Protein AF-0000000074214032 (afdb_homodimer)

Foldseek 3Di:
DPDAAEEEEEEEEACLPPWVVVVVLVVLLQVVSVVVVRHDYQAYEYEHAAPQDDDPDDRDQPVLRQVLVVVVQCDDDPPHGRRYDYDHVRHPDPHTDDPLVVLVVVLCVVPVPDPHHYAYAYEDELVVLLCVQPPPPDDLVSVLCRQVRHAYEYEYAPPDDNVCSCCPGPCVVSSVVRVVRYHYGYDDHDHQDSVVVLVCVVVVHDCPPRHDVSSVVSCVVVVPSD/DPDAAEEEEEEEEACLPPWVVVVVLVVLLQVVSVVVVRHDYQAYEYEHAAPQDDDPDDRDQPVLRQVLVVVVQCDDDPPHGRRYDYDHVRHPDPHTDDPLVVLVVVLCVVPVPDPHHYAYAYEDELVVLLCVQPPPPDDLVSVLCRQVRHAYEYEYAPPDDNVCSCCPGPCVVSSVVRVVRYHYGYDDHDHQDSVVVLVCVVVVHDCPPRHDVSSVVSCVVVVPSD

pLDDT: mean 93.97, std 7.44, range [49.69, 98.94]

Structure (mmCIF, N/CA/C/O backbone):
data_AF-0000000074214032-model_v1
#
loop_
_entity.id
_entity.type
_entity.pdbx_description
1 polymer 'Nicotinamide-nucleotide adenylyltransferase'
#
loop_
_atom_site.group_PDB
_atom_site.id
_atom_site.type_symbol
_atom_site.label_atom_id
_atom_site.label_alt_id
_atom_site.label_comp_id
_atom_site.label_asym_id
_atom_site.label_entity_id
_atom_site.label_seq_id
_atom_site.pdbx_PDB_ins_code
_atom_site.Cartn_x
_atom_site.Cartn_y
_atom_site.Cartn_z
_atom_site.occupancy
_atom_site.B_iso_or_equiv
_atom_site.auth_seq_id
_atom_site.auth_comp_id
_atom_site.auth_asym_id
_atom_site.auth_atom_id
_atom_site.pdbx_PDB_model_num
ATOM 1 N N . MET A 1 1 ? 24.75 28.594 12.195 1 49.84 1 MET A N 1
ATOM 2 C CA . MET A 1 1 ? 23.953 27.719 11.336 1 49.84 1 MET A CA 1
ATOM 3 C C . MET A 1 1 ? 22.453 27.984 11.516 1 49.84 1 MET A C 1
ATOM 5 O O . MET A 1 1 ? 21.938 27.953 12.633 1 49.84 1 MET A O 1
ATOM 9 N N . SER A 1 2 ? 21.859 28.719 10.547 1 64.25 2 SER A N 1
ATOM 10 C CA . SER A 1 2 ? 20.516 29.266 10.734 1 64.25 2 SER A CA 1
ATOM 11 C C . SER A 1 2 ? 19.562 28.188 11.258 1 64.25 2 SER A C 1
ATOM 13 O O . SER A 1 2 ? 19.672 27.016 10.891 1 64.25 2 SER A O 1
ATOM 15 N N . LYS A 1 3 ? 18.984 28.359 12.359 1 85.62 3 LYS A N 1
ATOM 16 C CA . LYS A 1 3 ? 18.109 27.422 13.07 1 85.62 3 LYS A CA 1
ATOM 17 C C . LYS A 1 3 ? 16.969 26.953 12.164 1 85.62 3 LYS A C 1
ATOM 19 O O . LYS A 1 3 ? 16.328 27.75 11.484 1 85.62 3 LYS A O 1
ATOM 24 N N . LEU A 1 4 ? 16.844 25.672 11.93 1 92.06 4 LEU A N 1
ATOM 25 C CA . LEU A 1 4 ? 15.789 25.094 11.109 1 92.06 4 LEU A CA 1
ATOM 26 C C . LEU A 1 4 ? 14.414 25.453 11.664 1 92.06 4 LEU A C 1
ATOM 28 O O . LEU A 1 4 ? 14.227 25.516 12.883 1 92.06 4 LEU A O 1
ATOM 32 N N . GLU A 1 5 ? 13.516 25.781 10.781 1 95.69 5 GLU A N 1
ATOM 33 C CA . GLU A 1 5 ? 12.125 26.016 11.195 1 95.69 5 GLU A CA 1
ATOM 34 C C . GLU A 1 5 ? 11.461 24.703 11.609 1 95.69 5 GLU A C 1
ATOM 36 O O . GLU A 1 5 ? 11.461 23.734 10.859 1 95.69 5 GLU A O 1
ATOM 41 N N . LYS A 1 6 ? 10.891 24.688 12.773 1 97.19 6 LYS A N 1
ATOM 42 C CA . LYS A 1 6 ? 10.242 23.5 13.305 1 97.19 6 LYS A CA 1
ATOM 43 C C . LYS A 1 6 ? 8.812 23.375 12.773 1 97.19 6 LYS A C 1
ATOM 45 O O . LYS A 1 6 ? 8.031 24.312 12.859 1 97.19 6 LYS A O 1
ATOM 50 N N . ILE A 1 7 ? 8.492 22.156 12.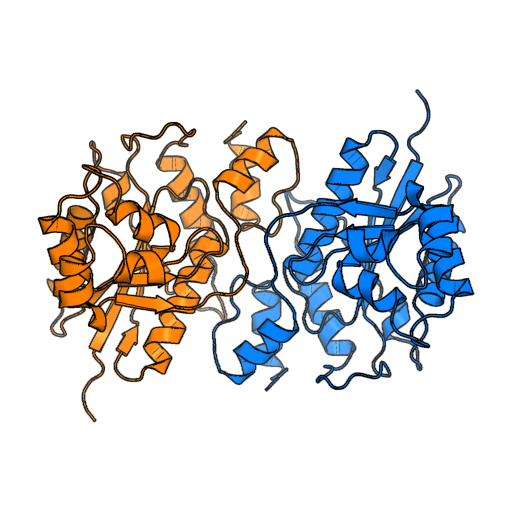281 1 98.19 7 ILE A N 1
ATOM 51 C CA . ILE A 1 7 ? 7.199 21.938 11.641 1 98.19 7 ILE A CA 1
ATOM 52 C C . ILE A 1 7 ? 6.492 20.766 12.297 1 98.19 7 ILE A C 1
ATOM 54 O O . ILE A 1 7 ? 7.113 19.734 12.586 1 98.19 7 ILE A O 1
ATOM 58 N N . VAL A 1 8 ? 5.234 20.906 12.562 1 98.5 8 VAL A N 1
ATOM 59 C CA . VAL A 1 8 ? 4.324 19.797 12.812 1 98.5 8 VAL A CA 1
ATOM 60 C C . VAL A 1 8 ? 3.338 19.656 11.656 1 98.5 8 VAL A C 1
ATOM 62 O O . VAL A 1 8 ? 2.785 20.656 11.18 1 98.5 8 VAL A O 1
ATOM 65 N N . ILE A 1 9 ? 3.172 18.453 11.164 1 98.94 9 ILE A N 1
ATOM 66 C CA . ILE A 1 9 ? 2.252 18.203 10.062 1 98.94 9 ILE A CA 1
ATOM 67 C C . ILE A 1 9 ? 0.907 17.734 10.609 1 98.94 9 ILE A C 1
ATOM 69 O O . ILE A 1 9 ? 0.848 16.797 11.414 1 98.94 9 ILE A O 1
ATOM 73 N N . LEU A 1 10 ? -0.14 18.359 10.195 1 98.94 10 LEU A N 1
ATOM 74 C CA . LEU A 1 10 ? -1.486 18.031 10.648 1 98.94 10 LEU A CA 1
ATOM 75 C C . LEU A 1 10 ? -2.316 17.438 9.523 1 98.94 10 LEU A C 1
ATOM 77 O O . LEU A 1 10 ? -2.416 18.016 8.438 1 98.94 10 LEU A O 1
ATOM 81 N N . GLY A 1 11 ? -2.811 16.266 9.773 1 98.75 11 GLY A N 1
ATOM 82 C CA . GLY A 1 11 ? -3.758 15.633 8.867 1 98.75 11 GLY A CA 1
ATOM 83 C C . GLY A 1 11 ? -5.156 15.523 9.445 1 98.75 11 GLY A C 1
ATOM 84 O O . GLY A 1 11 ? -5.379 14.789 10.406 1 98.75 11 GLY A O 1
ATOM 85 N N . CYS A 1 12 ? -6.059 16.234 8.844 1 98.5 12 CYS A N 1
ATOM 86 C CA . CYS A 1 12 ? -7.473 16.109 9.18 1 98.5 12 CYS A CA 1
ATOM 87 C C . CYS A 1 12 ? -8.188 15.188 8.195 1 98.5 12 CYS A C 1
ATOM 89 O O . CYS A 1 12 ? -7.777 15.07 7.035 1 98.5 12 CYS A O 1
ATOM 91 N N . GLY A 1 13 ? -9.195 14.477 8.68 1 97.25 13 GLY A N 1
ATOM 92 C CA . GLY A 1 13 ? -9.953 13.609 7.797 1 97.25 13 GLY A CA 1
ATOM 93 C C . GLY A 1 13 ? -10.844 12.641 8.539 1 97.25 13 GLY A C 1
ATOM 94 O O . GLY A 1 13 ? -10.805 12.57 9.773 1 97.25 13 GLY A O 1
ATOM 95 N N . SER A 1 14 ? -11.641 11.938 7.766 1 97.69 14 SER A N 1
ATOM 96 C CA . SER A 1 14 ? -12.562 10.992 8.383 1 97.69 14 SER A CA 1
ATOM 97 C C . SER A 1 14 ? -11.828 9.742 8.867 1 97.69 14 SER A C 1
ATOM 99 O O . SER A 1 14 ? -12.18 9.18 9.898 1 97.69 14 SER A O 1
ATOM 101 N N . TYR A 1 15 ? -10.82 9.273 8.047 1 98.38 15 TYR A N 1
ATOM 102 C CA . TYR A 1 15 ? -10.125 8.031 8.375 1 98.38 15 TYR A CA 1
ATOM 103 C C . TYR A 1 15 ? -11.117 6.895 8.602 1 98.38 15 TYR A C 1
ATOM 105 O O . TYR A 1 15 ? -11.07 6.223 9.633 1 98.38 15 TYR A O 1
ATOM 113 N N . ASN A 1 16 ? -11.875 6.613 7.508 1 98.38 16 ASN A N 1
ATOM 114 C CA . ASN A 1 16 ? -13.062 5.777 7.605 1 98.38 16 ASN A CA 1
ATOM 115 C C . ASN A 1 16 ? -12.977 4.562 6.688 1 98.38 16 ASN A C 1
ATOM 117 O O . ASN A 1 16 ? -13.859 4.348 5.855 1 98.38 16 ASN A O 1
ATOM 121 N N . PRO A 1 17 ? -11.984 3.732 6.809 1 98.5 17 PRO A N 1
ATOM 122 C CA . PRO A 1 17 ? -10.984 3.641 7.879 1 98.5 17 PRO A CA 1
ATOM 123 C C . PRO A 1 17 ? -9.617 4.188 7.461 1 98.5 17 PRO A C 1
ATOM 125 O O . PRO A 1 17 ? -9.453 4.641 6.324 1 98.5 17 PRO A O 1
ATOM 128 N N . LEU A 1 18 ? -8.727 4.172 8.406 1 98.44 18 LEU A N 1
ATOM 129 C CA . LEU A 1 18 ? -7.336 4.512 8.141 1 98.44 18 LEU A CA 1
ATOM 130 C C . LEU A 1 18 ? -6.719 3.537 7.145 1 98.44 18 LEU A C 1
ATOM 132 O O . LEU A 1 18 ? -6.918 2.324 7.25 1 98.44 18 LEU A O 1
ATOM 136 N N . THR A 1 19 ? -6.012 4.012 6.137 1 96 19 THR A N 1
ATOM 137 C CA . THR A 1 19 ? -5.297 3.207 5.152 1 96 19 THR A CA 1
ATOM 138 C C . THR A 1 19 ? -3.797 3.484 5.215 1 96 19 THR A C 1
ATOM 140 O O . THR A 1 19 ? -3.365 4.457 5.836 1 96 19 THR A O 1
ATOM 143 N N . TYR A 1 20 ? -3.047 2.67 4.539 1 94.5 20 TYR A N 1
ATOM 144 C CA . TYR A 1 20 ? -1.609 2.906 4.488 1 94.5 20 TYR A CA 1
ATOM 145 C C . TYR A 1 20 ? -1.294 4.184 3.713 1 94.5 20 TYR A C 1
ATOM 147 O O . TYR A 1 20 ? -0.274 4.828 3.963 1 94.5 20 TYR A O 1
ATOM 155 N N . MET A 1 21 ? -2.209 4.539 2.838 1 92.88 21 MET A N 1
ATOM 156 C CA . MET A 1 21 ? -1.961 5.762 2.08 1 92.88 21 MET A CA 1
ATOM 157 C C . MET A 1 21 ? -1.995 6.984 2.992 1 92.88 21 MET A C 1
ATOM 159 O O . MET A 1 21 ? -1.191 7.906 2.832 1 92.88 21 MET A O 1
ATOM 163 N N . HIS A 1 22 ? -2.912 7 3.945 1 95.75 22 HIS A N 1
ATOM 164 C CA . HIS A 1 22 ? -2.961 8.102 4.902 1 95.75 22 HIS A CA 1
ATOM 165 C C . HIS A 1 22 ? -1.625 8.266 5.617 1 95.75 22 HIS A C 1
ATOM 167 O O . HIS A 1 22 ? -1.125 9.391 5.75 1 95.75 22 HIS A O 1
ATOM 173 N N . LEU A 1 23 ? -1.094 7.188 6.02 1 96.88 23 LEU A N 1
ATOM 174 C CA . LEU A 1 23 ? 0.165 7.211 6.758 1 96.88 23 LEU A CA 1
ATOM 175 C C . LEU A 1 23 ? 1.333 7.527 5.832 1 96.88 23 LEU A C 1
ATOM 177 O O . LEU A 1 23 ? 2.244 8.273 6.207 1 96.88 23 LEU A O 1
ATOM 181 N N . ARG A 1 24 ? 1.26 6.973 4.648 1 94.81 24 ARG A N 1
ATOM 182 C CA . ARG A 1 24 ? 2.305 7.215 3.66 1 94.81 24 ARG A CA 1
ATOM 183 C C . ARG A 1 24 ? 2.41 8.703 3.33 1 94.81 24 ARG A C 1
ATOM 185 O O . ARG A 1 24 ? 3.508 9.219 3.121 1 94.81 24 ARG A O 1
ATOM 192 N N . MET A 1 25 ? 1.319 9.391 3.287 1 95.19 25 MET A N 1
ATOM 193 C CA . MET A 1 25 ? 1.313 10.82 2.992 1 95.19 25 MET A CA 1
ATOM 194 C C . MET A 1 25 ? 2.188 11.586 3.982 1 95.19 25 MET A C 1
ATOM 196 O O . MET A 1 25 ? 2.936 12.484 3.592 1 95.19 25 MET A O 1
ATOM 200 N N . PHE A 1 26 ? 2.137 11.203 5.215 1 97.38 26 PHE A N 1
ATOM 201 C CA . PHE A 1 26 ? 2.951 11.852 6.234 1 97.38 26 PHE A CA 1
ATOM 202 C C . PHE A 1 26 ? 4.434 11.609 5.98 1 97.38 26 PHE A C 1
ATOM 204 O O . PHE A 1 26 ? 5.242 12.531 6.066 1 97.38 26 PHE A O 1
ATOM 211 N N . GLU A 1 27 ? 4.746 10.383 5.648 1 96.69 27 GLU A N 1
ATOM 212 C CA . GLU A 1 27 ? 6.141 10.047 5.379 1 96.69 27 GLU A CA 1
ATOM 213 C C . GLU A 1 27 ? 6.688 10.852 4.207 1 96.69 27 GLU A C 1
ATOM 215 O O . GLU A 1 27 ? 7.793 11.398 4.281 1 96.69 27 GLU A O 1
ATOM 220 N N . ILE A 1 28 ? 5.895 10.922 3.174 1 95.19 28 ILE A N 1
ATOM 221 C CA . ILE A 1 28 ? 6.285 11.617 1.955 1 95.19 28 ILE A CA 1
ATOM 222 C C . ILE A 1 28 ? 6.473 13.102 2.25 1 95.19 28 ILE A C 1
ATOM 224 O O . ILE A 1 28 ? 7.465 13.703 1.828 1 95.19 28 ILE A O 1
ATOM 228 N N . ALA A 1 29 ? 5.57 13.641 2.947 1 97.12 29 ALA A N 1
ATOM 229 C CA . ALA A 1 29 ? 5.637 15.055 3.295 1 97.12 29 ALA A CA 1
ATOM 230 C C . ALA A 1 29 ? 6.855 15.352 4.164 1 97.12 29 ALA A C 1
ATOM 232 O O . ALA A 1 29 ? 7.555 16.344 3.949 1 97.12 29 ALA A O 1
ATOM 233 N N . ARG A 1 30 ? 7.098 14.539 5.117 1 98 30 ARG A N 1
ATOM 234 C CA . ARG A 1 30 ? 8.258 14.719 5.992 1 98 30 ARG A CA 1
ATOM 235 C C . ARG A 1 30 ? 9.555 14.672 5.195 1 98 30 ARG A C 1
ATOM 237 O O . ARG A 1 30 ? 10.422 15.531 5.363 1 98 30 ARG A O 1
ATOM 244 N N . ASP A 1 31 ? 9.656 13.672 4.352 1 96.88 31 ASP A N 1
ATOM 245 C CA . ASP A 1 31 ? 10.859 13.555 3.523 1 96.88 31 ASP A CA 1
ATOM 246 C C . ASP A 1 31 ? 11.055 14.805 2.666 1 96.88 31 ASP A C 1
ATOM 248 O O . ASP A 1 31 ? 12.172 15.305 2.547 1 96.88 31 ASP A O 1
ATOM 252 N N . PHE A 1 32 ? 9.977 15.242 2.066 1 96.94 32 PHE A N 1
ATOM 253 C CA . PHE A 1 32 ? 10.016 16.438 1.226 1 96.94 32 PHE A CA 1
ATOM 254 C C . PHE A 1 32 ? 10.547 17.625 2.006 1 96.94 32 PHE A C 1
ATOM 256 O O . PHE A 1 32 ? 11.461 18.328 1.545 1 96.94 32 PHE A O 1
ATOM 263 N N . LEU A 1 33 ? 10.047 17.859 3.197 1 97.38 33 LEU A N 1
ATOM 264 C CA . LEU A 1 33 ? 10.438 19 4.027 1 97.38 33 LEU A CA 1
ATOM 265 C C . LEU A 1 33 ? 11.898 18.875 4.461 1 97.38 33 LEU A C 1
ATOM 267 O O . LEU A 1 33 ? 12.633 19.875 4.465 1 97.38 33 LEU A O 1
ATOM 271 N N . ILE A 1 34 ? 12.273 17.672 4.797 1 96.31 34 ILE A N 1
ATOM 272 C CA . ILE A 1 34 ? 13.656 17.438 5.211 1 96.31 34 ILE A CA 1
ATOM 273 C C . ILE A 1 34 ? 14.602 17.734 4.051 1 96.31 34 ILE A C 1
ATOM 275 O O . ILE A 1 34 ? 15.641 18.375 4.238 1 96.31 34 ILE A O 1
ATOM 279 N N . GLN A 1 35 ? 14.234 17.359 2.895 1 94.81 35 GLN A N 1
ATOM 280 C CA . GLN A 1 35 ? 15.078 17.516 1.715 1 94.81 35 GLN A CA 1
ATOM 281 C C . GLN A 1 35 ? 15.227 19 1.353 1 94.81 35 GLN A C 1
ATOM 283 O O . GLN A 1 35 ? 16.234 19.406 0.779 1 94.81 35 GLN A O 1
ATOM 288 N N . LYS A 1 36 ? 14.266 19.734 1.688 1 94.12 36 LYS A N 1
ATOM 289 C CA . LYS A 1 36 ? 14.352 21.172 1.444 1 94.12 36 LYS A CA 1
ATOM 290 C C . LYS A 1 36 ? 15.461 21.812 2.283 1 94.12 36 LYS A C 1
ATOM 292 O O . LYS A 1 36 ? 15.992 22.859 1.927 1 94.12 36 LYS A O 1
ATOM 297 N N . GLY A 1 37 ? 15.719 21.281 3.438 1 93.62 37 GLY A N 1
ATOM 298 C CA . GLY A 1 37 ? 16.875 21.672 4.219 1 93.62 37 GLY A CA 1
ATOM 299 C C . GLY A 1 37 ? 16.609 22.812 5.176 1 93.62 37 GLY A C 1
ATOM 300 O O . GLY A 1 37 ? 17.453 23.172 5.988 1 93.62 37 GLY A O 1
ATOM 301 N N . SER A 1 38 ? 15.43 23.391 5.129 1 94.75 38 SER A N 1
ATOM 302 C CA . SER A 1 38 ? 15.133 24.547 5.953 1 94.75 38 SER A CA 1
ATOM 303 C C . SER A 1 38 ? 14.156 24.203 7.074 1 94.75 38 SER A C 1
ATOM 305 O O . SER A 1 38 ? 13.789 25.062 7.871 1 94.75 38 SER A O 1
ATOM 307 N N . TYR A 1 39 ? 13.828 22.938 7.109 1 96.56 39 TYR A N 1
ATOM 308 C CA . TYR A 1 39 ? 12.781 22.562 8.055 1 96.56 39 TYR A CA 1
ATOM 309 C C . TYR A 1 39 ? 13.242 21.406 8.938 1 96.56 39 TYR A C 1
ATOM 311 O O . TYR A 1 39 ? 14.078 20.594 8.531 1 96.56 39 TYR A O 1
ATOM 319 N N . GLU A 1 40 ? 12.742 21.391 10.094 1 97.56 40 GLU A N 1
ATOM 320 C CA . GLU A 1 40 ? 12.789 20.25 11.008 1 97.56 40 GLU A CA 1
ATOM 321 C C . GLU A 1 40 ? 11.391 19.766 11.367 1 97.56 40 GLU A C 1
ATOM 323 O O . GLU A 1 40 ? 10.633 20.484 12.023 1 97.56 40 GLU A O 1
ATOM 328 N N . VAL A 1 41 ? 11.078 18.625 10.914 1 98.31 41 VAL A N 1
ATOM 329 C CA . VAL A 1 41 ? 9.773 18.078 11.25 1 98.31 41 VAL A CA 1
ATOM 330 C C . VAL A 1 41 ? 9.82 17.453 12.648 1 98.31 41 VAL A C 1
ATOM 332 O O . VAL A 1 41 ? 10.516 16.453 12.867 1 98.31 41 VAL A O 1
ATOM 335 N N . VAL A 1 42 ? 9.016 17.969 13.555 1 97.38 42 VAL A N 1
ATOM 336 C CA . VAL A 1 42 ? 9.148 17.531 14.938 1 97.38 42 VAL A CA 1
ATOM 337 C C . VAL A 1 42 ? 7.93 16.703 15.336 1 97.38 42 VAL A C 1
ATOM 339 O O . VAL A 1 42 ? 7.855 16.203 16.453 1 97.38 42 VAL A O 1
ATOM 342 N N . GLY A 1 43 ? 6.965 16.5 14.375 1 98.31 43 GLY A N 1
ATOM 343 C CA . GLY A 1 43 ? 5.832 15.633 14.672 1 98.31 43 GLY A CA 1
ATOM 344 C C . GLY A 1 43 ? 4.762 15.664 13.594 1 98.31 43 GLY A C 1
ATOM 345 O O . GLY A 1 43 ? 4.797 16.516 12.703 1 98.31 43 GLY A O 1
ATOM 346 N N . GLY A 1 44 ? 3.902 14.695 13.617 1 98.81 44 GLY A N 1
ATOM 347 C CA . GLY A 1 44 ? 2.672 14.609 12.844 1 98.81 44 GLY A CA 1
ATOM 348 C C . GLY A 1 44 ? 1.445 14.367 13.703 1 98.81 44 GLY A C 1
ATOM 349 O O . GLY A 1 44 ? 1.532 13.734 14.758 1 98.81 44 GLY A O 1
ATOM 350 N N . ILE A 1 45 ? 0.341 14.875 13.281 1 98.88 45 ILE A N 1
ATOM 351 C CA . ILE A 1 45 ? -0.908 14.711 14.023 1 98.88 45 ILE A CA 1
ATOM 352 C C . ILE A 1 45 ? -2.01 14.25 13.07 1 98.88 45 ILE A C 1
ATOM 354 O O . ILE A 1 45 ? -2.207 14.836 12 1 98.88 45 ILE A O 1
ATOM 358 N N . ILE A 1 46 ? -2.66 13.227 13.477 1 98.94 46 ILE A N 1
ATOM 359 C CA . ILE A 1 46 ? -3.896 12.805 12.82 1 98.94 46 ILE A CA 1
ATOM 360 C C . ILE A 1 46 ? -5.098 13.266 13.648 1 98.94 46 ILE A C 1
ATOM 362 O O . ILE A 1 46 ? -5.184 12.977 14.844 1 98.94 46 ILE A O 1
ATOM 366 N N . SER A 1 47 ? -5.949 13.984 13.062 1 98.88 47 SER A N 1
ATOM 367 C CA . SER A 1 47 ? -7.148 14.508 13.711 1 98.88 47 SER A CA 1
ATOM 368 C C . SER A 1 47 ? -8.414 14.016 13.008 1 98.88 47 SER A C 1
ATOM 370 O O . SER A 1 47 ? -8.867 14.625 12.039 1 98.88 47 SER A O 1
ATOM 372 N N . PRO A 1 48 ? -9.07 12.945 13.531 1 98.81 48 PRO A N 1
ATOM 373 C CA . PRO A 1 48 ? -10.305 12.469 12.906 1 98.81 48 PRO A CA 1
ATOM 374 C C . PRO A 1 48 ? -11.484 13.414 13.141 1 98.81 48 PRO A C 1
ATOM 376 O O . PRO A 1 48 ? -11.609 13.992 14.219 1 98.81 48 PRO A O 1
ATOM 379 N N . VAL A 1 49 ? -12.305 13.477 12.18 1 98.38 49 VAL A N 1
ATOM 380 C CA . VAL A 1 49 ? -13.43 14.406 12.203 1 98.38 49 VAL A CA 1
ATOM 381 C C . VAL A 1 49 ? -14.484 13.914 13.188 1 98.38 49 VAL A C 1
ATOM 383 O O . VAL A 1 49 ? -14.523 12.727 13.523 1 98.38 49 VAL A O 1
ATOM 386 N N . ASN A 1 50 ? -15.297 14.82 13.516 1 98 50 ASN A N 1
ATOM 387 C CA . ASN A 1 50 ? -16.391 14.516 14.43 1 98 50 ASN A CA 1
ATOM 388 C C . ASN A 1 50 ? -17.5 13.727 13.734 1 98 50 ASN A C 1
ATOM 390 O O . ASN A 1 50 ? -17.594 13.75 12.508 1 98 50 ASN A O 1
ATOM 394 N N . ASP A 1 51 ? -18.422 13.125 14.539 1 97.69 51 ASP A N 1
ATOM 395 C CA . ASP A 1 51 ? -19.5 12.266 14.047 1 97.69 51 ASP A CA 1
ATOM 396 C C . ASP A 1 51 ? -20.547 13.078 13.297 1 97.69 51 ASP A C 1
ATOM 398 O O . ASP A 1 51 ? -21.359 12.523 12.555 1 97.69 51 ASP A O 1
ATOM 402 N N . ARG A 1 52 ? -20.562 14.336 13.484 1 96.81 52 ARG A N 1
ATOM 403 C CA . ARG A 1 52 ? -21.594 15.188 12.875 1 96.81 52 ARG A CA 1
ATOM 404 C C . ARG A 1 52 ? -21.156 15.664 11.5 1 96.81 52 ARG A C 1
ATOM 406 O O . ARG A 1 52 ? -21.859 16.438 10.852 1 96.81 52 ARG A O 1
ATOM 413 N N . TYR A 1 53 ? -20 15.211 11.109 1 95.12 53 TYR A N 1
ATOM 414 C CA . TYR A 1 53 ? -19.578 15.508 9.75 1 95.12 53 TYR A CA 1
ATOM 415 C C . TYR A 1 53 ? -20.578 14.984 8.734 1 95.12 53 TYR A C 1
ATOM 417 O O . TYR A 1 53 ? -20.922 13.797 8.75 1 95.12 53 TYR A O 1
ATOM 425 N N . LYS A 1 54 ? -21.031 15.883 7.891 1 90.5 54 LYS A N 1
ATOM 426 C CA . LYS A 1 54 ? -22.047 15.492 6.914 1 90.5 54 LYS A CA 1
ATOM 427 C C . LYS A 1 54 ? -21.391 14.859 5.684 1 90.5 54 LYS A C 1
ATOM 429 O O . LYS A 1 54 ? -20.547 15.477 5.027 1 90.5 54 LYS A O 1
ATOM 434 N N . THR A 1 55 ? -21.781 13.648 5.422 1 89.88 55 THR A N 1
ATOM 435 C CA . THR A 1 55 ? -21.312 12.906 4.254 1 89.88 55 THR A CA 1
ATOM 436 C C . THR A 1 55 ? -22.375 11.914 3.793 1 89.88 55 THR A C 1
ATOM 438 O O . THR A 1 55 ? -23.203 11.453 4.594 1 89.88 55 THR A O 1
ATOM 441 N N . LYS A 1 56 ? -22.359 11.695 2.498 1 85.69 56 LYS A N 1
ATOM 442 C CA . LYS A 1 56 ? -23.281 10.711 1.935 1 85.69 56 LYS A CA 1
ATOM 443 C C . LYS A 1 56 ? -22.766 9.289 2.18 1 85.69 56 LYS A C 1
ATOM 445 O O . LYS A 1 56 ? -23.516 8.328 2.047 1 85.69 56 LYS A O 1
ATOM 450 N N . LYS A 1 57 ? -21.562 9.18 2.604 1 86.81 57 LYS A N 1
ATOM 451 C CA . LYS A 1 57 ? -20.938 7.883 2.863 1 86.81 57 LYS A CA 1
ATOM 452 C C . LYS A 1 57 ? -21.188 7.438 4.305 1 86.81 57 LYS A C 1
ATOM 454 O O . LYS A 1 57 ? -21.359 8.273 5.195 1 86.81 57 LYS A O 1
ATOM 459 N N . TYR A 1 58 ? -21.188 6.172 4.379 1 92.25 58 TYR A N 1
ATOM 460 C CA . TYR A 1 58 ? -21.266 5.664 5.746 1 92.25 58 TYR A CA 1
ATOM 461 C C . TYR A 1 58 ? -20.062 6.137 6.566 1 92.25 58 TYR A C 1
ATOM 463 O O . TYR A 1 58 ? -18.922 5.914 6.184 1 92.25 58 TYR A O 1
ATOM 471 N N . LEU A 1 59 ? -20.406 6.777 7.613 1 97.44 59 LEU A N 1
ATOM 472 C CA . LEU A 1 59 ? -19.391 7.199 8.562 1 97.44 59 LEU A CA 1
ATOM 473 C C . LEU A 1 59 ? -19.453 6.383 9.844 1 97.44 59 LEU A C 1
ATOM 475 O O . LEU A 1 59 ? -20.422 6.508 10.609 1 97.44 59 LEU A O 1
ATOM 479 N N . ALA A 1 60 ? -18.484 5.523 10.031 1 98.25 60 ALA A N 1
ATOM 480 C CA . ALA A 1 60 ? -18.438 4.789 11.297 1 98.25 60 ALA A CA 1
ATOM 481 C C . ALA A 1 60 ? -18.297 5.746 12.477 1 98.25 60 ALA A C 1
ATOM 483 O O . ALA A 1 60 ? -17.656 6.797 12.367 1 98.25 60 ALA A O 1
ATOM 484 N N . PRO A 1 61 ? -18.812 5.422 13.625 1 98.19 61 PRO A N 1
ATOM 485 C CA . PRO A 1 61 ? -18.656 6.281 14.797 1 98.19 61 PRO A CA 1
ATOM 486 C C . PRO A 1 61 ? -17.203 6.609 15.094 1 98.19 61 PRO A C 1
ATOM 488 O O . PRO A 1 61 ? -16.312 5.762 14.906 1 98.19 61 PRO A O 1
ATOM 491 N N . ALA A 1 62 ? -17.016 7.832 15.602 1 98.38 62 ALA A N 1
ATOM 492 C CA . ALA A 1 62 ? -15.664 8.328 15.875 1 98.38 62 ALA A CA 1
ATOM 493 C C . ALA A 1 62 ? -14.93 7.402 16.844 1 98.38 62 ALA A C 1
ATOM 495 O O . ALA A 1 62 ? -13.719 7.215 16.734 1 98.38 62 ALA A O 1
ATOM 496 N N . LYS A 1 63 ? -15.68 6.836 17.75 1 98.56 63 LYS A N 1
ATOM 497 C CA . LYS A 1 63 ? -15.055 5.949 18.719 1 98.56 63 LYS A CA 1
ATOM 498 C C . LYS A 1 63 ? -14.32 4.801 18.031 1 98.56 63 LYS A C 1
ATOM 500 O O . LYS A 1 63 ? -13.227 4.422 18.453 1 98.56 63 LYS A O 1
ATOM 505 N N . HIS A 1 64 ? -14.891 4.199 16.984 1 98.81 64 HIS A N 1
ATOM 506 C CA . HIS A 1 64 ? -14.273 3.105 16.234 1 98.81 64 HIS A CA 1
ATOM 507 C C . HIS A 1 64 ? -13.109 3.604 15.383 1 98.81 64 HIS A C 1
ATOM 509 O O . HIS A 1 64 ? -12.055 2.967 15.328 1 98.81 64 HIS A O 1
ATOM 515 N N . ARG A 1 65 ? -13.281 4.77 14.75 1 98.88 65 ARG A N 1
ATOM 516 C CA . ARG A 1 65 ? -12.242 5.324 13.891 1 98.88 65 ARG A CA 1
ATOM 517 C C . ARG A 1 65 ? -11 5.684 14.703 1 98.88 65 ARG A C 1
ATOM 519 O O . ARG A 1 65 ? -9.875 5.398 14.289 1 98.88 65 ARG A O 1
ATOM 526 N N . ILE A 1 66 ? -11.18 6.199 15.859 1 98.88 66 ILE A N 1
ATOM 527 C CA . ILE A 1 66 ? -10.109 6.574 16.781 1 98.88 66 ILE A CA 1
ATOM 528 C C . ILE A 1 66 ? -9.352 5.328 17.219 1 98.88 66 ILE A C 1
ATOM 530 O O . ILE A 1 66 ? -8.117 5.301 17.188 1 98.88 66 ILE A O 1
ATOM 534 N N . GLU A 1 67 ? -10.078 4.301 17.578 1 98.88 67 GLU A N 1
ATOM 535 C CA . GLU A 1 67 ? -9.43 3.088 18.062 1 98.88 67 GLU A CA 1
ATOM 536 C C . GLU A 1 67 ? -8.609 2.41 16.969 1 98.88 67 GLU A C 1
ATOM 538 O O . GLU A 1 67 ? -7.512 1.921 17.219 1 98.88 67 GLU A O 1
ATOM 543 N N . MET A 1 68 ? -9.133 2.406 15.805 1 98.88 68 MET A N 1
ATOM 544 C CA . MET A 1 68 ? -8.391 1.833 14.688 1 98.88 68 MET A CA 1
ATOM 545 C C . MET A 1 68 ? -7.082 2.584 14.461 1 98.88 68 MET A C 1
ATOM 547 O O . MET A 1 68 ? -6.039 1.967 14.234 1 98.88 68 MET A O 1
ATOM 551 N N . ILE A 1 69 ? -7.145 3.887 14.555 1 98.94 69 ILE A N 1
ATOM 552 C CA . ILE A 1 69 ? -5.949 4.699 14.383 1 98.94 69 ILE A CA 1
ATOM 553 C C . ILE A 1 69 ? -4.965 4.418 15.516 1 98.94 69 ILE A C 1
ATOM 555 O O . ILE A 1 69 ? -3.77 4.238 15.281 1 98.94 69 ILE A O 1
ATOM 559 N N . ARG A 1 70 ? -5.516 4.371 16.703 1 98.81 70 ARG A N 1
ATOM 560 C CA . ARG A 1 70 ? -4.695 4.137 17.891 1 98.81 70 ARG A CA 1
ATOM 561 C C . ARG A 1 70 ? -3.924 2.826 17.766 1 98.81 70 ARG A C 1
ATOM 563 O O . ARG A 1 70 ? -2.734 2.77 18.094 1 98.81 70 ARG A O 1
ATOM 570 N N . LEU A 1 71 ? -4.559 1.788 17.328 1 98.69 71 LEU A N 1
ATOM 571 C CA . LEU A 1 71 ? -3.957 0.467 17.188 1 98.69 71 LEU A CA 1
ATOM 572 C C . LEU A 1 71 ? -2.752 0.516 16.25 1 98.69 71 LEU A C 1
ATOM 574 O O . LEU A 1 71 ? -1.723 -0.106 16.531 1 98.69 71 LEU A O 1
ATOM 578 N N . VAL A 1 72 ? -2.852 1.256 15.195 1 98.62 72 VAL A N 1
ATOM 579 C CA . VAL A 1 72 ? -1.797 1.312 14.188 1 98.62 72 VAL A CA 1
ATOM 580 C C . VAL A 1 72 ? -0.639 2.166 14.695 1 98.62 72 VAL A C 1
ATOM 582 O O . VAL A 1 72 ? 0.528 1.795 14.547 1 98.62 72 VAL A O 1
ATOM 585 N N . LEU A 1 73 ? -0.958 3.26 15.359 1 98.62 73 LEU A N 1
ATOM 586 C CA . LEU A 1 73 ? 0.058 4.234 15.742 1 98.62 73 LEU A CA 1
ATOM 587 C C . LEU A 1 73 ? 0.839 3.76 16.969 1 98.62 73 LEU A C 1
ATOM 589 O O . LEU A 1 73 ? 1.896 4.309 17.281 1 98.62 73 LEU A O 1
ATOM 593 N N . LYS A 1 74 ? 0.356 2.75 17.625 1 98.12 74 LYS A N 1
ATOM 594 C CA . LYS A 1 74 ? 1.073 2.172 18.75 1 98.12 74 LYS A CA 1
ATOM 595 C C . LYS A 1 74 ? 2.291 1.38 18.281 1 98.12 74 LYS A C 1
ATOM 597 O O . LYS A 1 74 ? 3.182 1.076 19.078 1 98.12 74 LYS A O 1
ATOM 602 N N . LYS A 1 75 ? 2.309 1.033 17.094 1 97.44 75 LYS A N 1
ATOM 603 C CA . LYS A 1 75 ? 3.402 0.222 16.578 1 97.44 75 LYS A CA 1
ATOM 604 C C . LYS A 1 75 ? 4.691 1.032 16.484 1 97.44 75 LYS A C 1
ATOM 606 O O . LYS A 1 75 ? 4.668 2.205 16.109 1 97.44 75 LYS A O 1
ATOM 611 N N . THR A 1 76 ? 5.793 0.376 16.844 1 97.81 76 THR A N 1
ATOM 612 C CA . THR A 1 76 ? 7.102 1.019 16.844 1 97.81 76 THR A CA 1
ATOM 613 C C . THR A 1 76 ? 7.938 0.536 15.656 1 97.81 76 THR A C 1
ATOM 615 O O . THR A 1 76 ? 7.691 -0.544 15.109 1 97.81 76 THR A O 1
ATOM 618 N N . LEU A 1 77 ? 8.805 1.266 15.219 1 97.88 77 LEU A N 1
ATOM 619 C CA . LEU A 1 77 ? 9.836 0.941 14.242 1 97.88 77 LEU A CA 1
ATOM 620 C C . LEU A 1 77 ? 11.227 1.236 14.797 1 97.88 77 LEU A C 1
ATOM 622 O O . LEU A 1 77 ? 11.477 2.332 15.305 1 97.88 77 LEU A O 1
ATOM 626 N N . PHE A 1 78 ? 12.109 0.252 14.797 1 97.31 78 PHE A N 1
ATOM 627 C CA . PHE A 1 78 ? 13.43 0.341 15.414 1 97.31 78 PHE A CA 1
ATOM 628 C C . PHE A 1 78 ? 13.312 0.596 16.906 1 97.31 78 PHE A C 1
ATOM 630 O O . PHE A 1 78 ? 14.102 1.349 17.484 1 97.31 78 PHE A O 1
ATOM 637 N N . GLY A 1 79 ? 12.281 0.181 17.516 1 96.62 79 GLY A N 1
ATOM 638 C CA . GLY A 1 79 ? 12.062 0.364 18.938 1 96.62 79 GLY A CA 1
ATOM 639 C C . GLY A 1 79 ? 11.641 1.775 19.297 1 96.62 79 GLY A C 1
ATOM 640 O O . GLY A 1 79 ? 11.602 2.133 20.484 1 96.62 79 GLY A O 1
ATOM 641 N N . ARG A 1 80 ? 11.32 2.58 18.344 1 97.38 80 ARG A N 1
ATOM 642 C CA . ARG A 1 80 ? 10.93 3.967 18.594 1 97.38 80 ARG A CA 1
ATOM 643 C C . ARG A 1 80 ? 9.445 4.176 18.312 1 97.38 80 ARG A C 1
ATOM 645 O O . ARG A 1 80 ? 8.883 3.568 17.406 1 97.38 80 ARG A O 1
ATOM 652 N N . PRO A 1 81 ? 8.875 5.094 19.125 1 97.88 81 PRO A N 1
ATOM 653 C CA . PRO A 1 81 ? 7.461 5.387 18.891 1 97.88 81 PRO A CA 1
ATOM 654 C C . PRO A 1 81 ? 7.215 6.051 17.531 1 97.88 81 PRO A C 1
ATOM 656 O O . PRO A 1 81 ? 8.117 6.684 16.984 1 97.88 81 PRO A O 1
ATOM 659 N N . ASN A 1 82 ? 6.059 5.867 17.047 1 98.44 82 ASN A N 1
ATOM 660 C CA . ASN A 1 82 ? 5.645 6.551 15.836 1 98.44 82 ASN A CA 1
ATOM 661 C C . ASN A 1 82 ? 5.707 8.07 15.992 1 98.44 82 ASN A C 1
ATOM 663 O O . ASN A 1 82 ? 5.344 8.602 17.047 1 98.44 82 ASN A O 1
ATOM 667 N N . TRP A 1 83 ? 6.227 8.805 14.992 1 98.5 83 TRP A N 1
ATOM 668 C CA . TRP A 1 83 ? 6.34 10.25 15.078 1 98.5 83 TRP A CA 1
ATOM 669 C C . TRP A 1 83 ? 4.996 10.922 14.82 1 98.5 83 TRP A C 1
ATOM 671 O O . TRP A 1 83 ? 4.828 12.117 15.086 1 98.5 83 TRP A O 1
ATOM 681 N N . ILE A 1 84 ? 4.062 10.141 14.297 1 98.81 84 ILE A N 1
ATOM 682 C CA . ILE A 1 84 ? 2.684 10.586 14.117 1 98.81 84 ILE A CA 1
ATOM 683 C C . ILE A 1 84 ? 1.86 10.219 15.352 1 98.81 84 ILE A C 1
ATOM 685 O O . ILE A 1 84 ? 1.96 9.102 15.867 1 98.81 84 ILE A O 1
ATOM 689 N N . ARG A 1 85 ? 1.072 11.125 15.828 1 98.62 85 ARG A N 1
ATOM 690 C CA . ARG A 1 85 ? 0.199 10.836 16.969 1 98.62 85 ARG A CA 1
ATOM 691 C C . ARG A 1 85 ? -1.258 11.125 16.625 1 98.62 85 ARG A C 1
ATOM 693 O O . ARG A 1 85 ? -1.542 11.898 15.695 1 98.62 85 ARG A O 1
ATOM 700 N N . LEU A 1 86 ? -2.1 10.523 17.359 1 98.81 86 LEU A N 1
ATOM 701 C CA . LEU A 1 86 ? -3.539 10.75 17.297 1 98.81 86 LEU A CA 1
ATOM 702 C C . LEU A 1 86 ? -3.965 11.859 18.25 1 98.81 86 LEU A C 1
ATOM 704 O O . LEU A 1 86 ? -3.5 11.914 19.391 1 98.81 86 LEU A O 1
ATOM 708 N N . ASP A 1 87 ? -4.719 12.758 17.766 1 98.88 87 ASP A N 1
ATOM 709 C CA . ASP A 1 87 ? -5.398 13.711 18.641 1 98.88 87 ASP A CA 1
ATOM 710 C C . ASP A 1 87 ? -6.914 13.602 18.484 1 98.88 87 ASP A C 1
ATOM 712 O O . ASP A 1 87 ? -7.449 13.688 17.375 1 98.88 87 ASP A O 1
ATOM 716 N N . GLU A 1 88 ? -7.645 13.516 19.547 1 98.56 88 GLU A N 1
ATOM 717 C CA . GLU A 1 88 ? -9.062 13.18 19.516 1 98.56 88 GLU A CA 1
ATOM 718 C C . GLU A 1 88 ? -9.93 14.422 19.703 1 98.56 88 GLU A C 1
ATOM 720 O O . GLU A 1 88 ? -11.156 14.336 19.688 1 98.56 88 GLU A O 1
ATOM 725 N N . TRP A 1 89 ? -9.312 15.562 19.906 1 98.69 89 TRP A N 1
ATOM 726 C CA . TRP A 1 89 ? -10.047 16.781 20.25 1 98.69 89 TRP A CA 1
ATOM 727 C C . TRP A 1 89 ? -11.18 17.031 19.25 1 98.69 89 TRP A C 1
ATOM 729 O O . TRP A 1 89 ? -12.336 17.188 19.641 1 98.69 89 TRP A O 1
ATOM 739 N N . GLU A 1 90 ? -10.906 17.031 17.953 1 98.75 90 GLU A N 1
ATOM 740 C CA . GLU A 1 90 ? -11.898 17.297 16.922 1 98.75 90 GLU A CA 1
ATOM 741 C C . GLU A 1 90 ? -13.055 16.312 16.984 1 98.75 90 GLU A C 1
ATOM 743 O O . GLU A 1 90 ? -14.219 16.703 16.953 1 98.75 90 GLU A O 1
ATOM 748 N N . SER A 1 91 ? -12.688 15.039 17.078 1 98.19 91 SER A N 1
ATOM 749 C CA . SER A 1 91 ? -13.68 13.969 17.031 1 98.19 91 SER A CA 1
ATOM 750 C C . SER A 1 91 ? -14.562 13.984 18.281 1 98.19 91 SER A C 1
ATOM 752 O O . SER A 1 91 ? -15.688 13.477 18.25 1 98.19 91 SER A O 1
ATOM 754 N N . GLN A 1 92 ? -14.078 14.586 19.297 1 97.31 92 GLN A N 1
ATOM 755 C CA . GLN A 1 92 ? -14.781 14.547 20.562 1 97.31 92 GLN A CA 1
ATOM 756 C C . GLN A 1 92 ? -15.672 15.766 20.75 1 97.31 92 GLN A C 1
ATOM 758 O O . GLN A 1 92 ? -16.422 15.852 21.719 1 97.31 92 GLN A O 1
ATOM 763 N N . LEU A 1 93 ? -15.586 16.688 19.859 1 97.06 93 LEU A N 1
ATOM 764 C CA . LEU A 1 93 ? -16.5 17.828 19.906 1 97.06 93 LEU A CA 1
ATOM 765 C C . LEU A 1 93 ? -17.953 17.359 19.766 1 97.06 93 LEU A C 1
ATOM 767 O O . LEU A 1 93 ? -18.203 16.219 19.375 1 97.06 93 LEU A O 1
ATOM 771 N N . ASP A 1 94 ? -18.922 18.172 20.172 1 94.88 94 ASP A N 1
ATOM 772 C CA . ASP A 1 94 ? -20.328 17.844 20.047 1 94.88 94 ASP A CA 1
ATOM 773 C C . ASP A 1 94 ? -20.922 18.375 18.734 1 94.88 94 ASP A C 1
ATOM 775 O O . ASP A 1 94 ? -22.125 18.297 18.516 1 94.88 94 ASP A O 1
ATOM 779 N N . HIS A 1 95 ? -20.047 19 17.891 1 96.12 95 HIS A N 1
ATOM 780 C CA . HIS A 1 95 ? -20.422 19.547 16.594 1 96.12 95 HIS A CA 1
ATOM 781 C C . HIS A 1 95 ? -19.281 19.391 15.586 1 96.12 95 HIS A C 1
ATOM 783 O O . HIS A 1 95 ? -18.125 19.203 15.984 1 96.12 95 HIS A O 1
ATOM 789 N N . TRP A 1 96 ? -19.625 19.359 14.445 1 95.06 96 TRP A N 1
ATOM 790 C CA . TRP A 1 96 ? -18.594 19.438 13.414 1 95.06 96 TRP A CA 1
ATOM 791 C C . TRP A 1 96 ? -17.969 20.828 13.375 1 95.06 96 TRP A C 1
ATOM 793 O O . TRP A 1 96 ? -18.656 21.844 13.477 1 95.06 96 TRP A O 1
ATOM 803 N N . CYS A 1 97 ? -16.672 20.906 13.211 1 96.12 97 CYS A N 1
ATOM 804 C CA . CYS A 1 97 ? -16 22.203 13.094 1 96.12 97 CYS A CA 1
ATOM 805 C C . CYS A 1 97 ? -15.164 22.266 11.82 1 96.12 97 CYS A C 1
ATOM 807 O O . CYS A 1 97 ? -14.789 21.234 11.266 1 96.12 97 CYS A O 1
ATOM 809 N N . ARG A 1 98 ? -14.891 23.453 11.422 1 96.56 98 ARG A N 1
ATOM 810 C CA . ARG A 1 98 ? -14.102 23.688 10.219 1 96.56 98 ARG A CA 1
ATOM 811 C C . ARG A 1 98 ? -12.625 23.375 10.453 1 96.56 98 ARG A C 1
ATOM 813 O O . ARG A 1 98 ? -12.148 23.453 11.586 1 96.56 98 ARG A O 1
ATOM 820 N N . THR A 1 99 ? -11.93 23.062 9.375 1 97.94 99 THR A N 1
ATOM 821 C CA . THR A 1 99 ? -10.523 22.688 9.453 1 97.94 99 THR A CA 1
ATOM 822 C C . THR A 1 99 ? -9.703 23.797 10.109 1 97.94 99 THR A C 1
ATOM 824 O O . THR A 1 99 ? -8.781 23.516 10.875 1 97.94 99 THR A O 1
ATOM 827 N N . ILE A 1 100 ? -10.039 25.078 9.844 1 98.06 100 ILE A N 1
ATOM 828 C CA . ILE A 1 100 ? -9.289 26.203 10.391 1 98.06 100 ILE A CA 1
ATOM 829 C C . ILE A 1 100 ? -9.359 26.188 11.914 1 98.06 100 ILE A C 1
ATOM 831 O O . ILE A 1 100 ? -8.398 26.547 12.594 1 98.06 100 ILE A O 1
ATOM 835 N N . GLU A 1 101 ? -10.469 25.75 12.461 1 98.19 101 GLU A N 1
ATOM 836 C CA . GLU A 1 101 ? -10.609 25.672 13.906 1 98.19 101 GLU A CA 1
ATOM 837 C C . GLU A 1 101 ? -9.688 24.609 14.5 1 98.19 101 GLU A C 1
ATOM 839 O O . GLU A 1 101 ? -9.125 24.797 15.578 1 98.19 101 GLU A O 1
ATOM 844 N N . VAL A 1 102 ? -9.578 23.484 13.82 1 98.75 102 VAL A N 1
ATOM 845 C CA . VAL A 1 102 ? -8.68 22.422 14.242 1 98.75 102 VAL A CA 1
ATOM 846 C C . VAL A 1 102 ? -7.234 22.906 14.195 1 98.75 102 VAL A C 1
ATOM 848 O O . VAL A 1 102 ? -6.465 22.688 15.133 1 98.75 102 VAL A O 1
ATOM 851 N N . ILE A 1 103 ? -6.902 23.578 13.141 1 98.69 103 ILE A N 1
ATOM 852 C CA . ILE A 1 103 ? -5.566 24.141 12.977 1 98.69 103 ILE A CA 1
ATOM 853 C C . ILE A 1 103 ? -5.262 25.109 14.109 1 98.69 103 ILE A C 1
ATOM 855 O O . ILE A 1 103 ? -4.203 25.031 14.742 1 98.69 103 ILE A O 1
ATOM 859 N N . GLN A 1 104 ? -6.168 26.016 14.383 1 97.88 104 GLN A N 1
ATOM 860 C CA . GLN A 1 104 ? -5.977 27.031 15.422 1 97.88 104 GLN A CA 1
ATOM 861 C C . GLN A 1 104 ? -5.824 26.375 16.797 1 97.88 104 GLN A C 1
ATOM 863 O O . GLN A 1 104 ? -4.988 26.797 17.594 1 97.88 104 GLN A O 1
ATOM 868 N N . TYR A 1 105 ? -6.617 25.359 17.062 1 98.19 105 TYR A N 1
ATOM 869 C CA . TYR A 1 105 ? -6.531 24.625 18.312 1 98.19 105 TYR A CA 1
ATOM 870 C C . TYR A 1 105 ? -5.137 24.047 18.5 1 98.19 105 TYR A C 1
ATOM 872 O O . TYR A 1 105 ? -4.492 24.281 19.531 1 98.19 105 TYR A O 1
ATOM 880 N N . HIS A 1 106 ? -4.66 23.312 17.547 1 98.06 106 HIS A N 1
ATOM 881 C CA . HIS A 1 106 ? -3.363 22.656 17.656 1 98.06 106 HIS A CA 1
ATOM 882 C C . HIS A 1 106 ? -2.229 23.672 17.672 1 98.06 106 HIS A C 1
ATOM 884 O O . HIS A 1 106 ? -1.227 23.484 18.359 1 98.06 106 HIS A O 1
ATOM 890 N N . HIS A 1 107 ? -2.385 24.703 16.828 1 97.25 107 HIS A N 1
ATOM 891 C CA . HIS A 1 107 ? -1.392 25.781 16.812 1 97.25 107 HIS A CA 1
ATOM 892 C C . HIS A 1 107 ? -1.216 26.375 18.203 1 97.25 107 HIS A C 1
ATOM 894 O O . HIS A 1 107 ? -0.088 26.578 18.672 1 97.25 107 HIS A O 1
ATOM 900 N N . LYS A 1 108 ? -2.316 26.688 18.828 1 96.56 108 LYS A N 1
ATOM 901 C CA . LYS A 1 108 ? -2.295 27.266 20.172 1 96.56 108 LYS A CA 1
ATOM 902 C C . LYS A 1 108 ? -1.613 26.312 21.156 1 96.56 108 LYS A C 1
ATOM 904 O O . LYS A 1 108 ? -0.748 26.734 21.922 1 96.56 108 LYS A O 1
ATOM 909 N N . ILE A 1 109 ? -1.919 25.047 21.156 1 95.5 109 ILE A N 1
ATOM 910 C CA . ILE A 1 109 ? -1.378 24.062 22.078 1 95.5 109 ILE A CA 1
ATOM 911 C C . ILE A 1 109 ? 0.128 23.922 21.859 1 95.5 109 ILE A C 1
ATOM 913 O O . ILE A 1 109 ? 0.899 23.906 22.828 1 95.5 109 ILE A O 1
ATOM 917 N N . LEU A 1 110 ? 0.535 23.859 20.641 1 95.38 110 LEU A N 1
ATOM 918 C CA . LEU A 1 110 ? 1.934 23.625 20.281 1 95.38 110 LEU A CA 1
ATOM 919 C C . LEU A 1 110 ? 2.793 24.812 20.703 1 95.38 110 LEU A C 1
ATOM 921 O O . LEU A 1 110 ? 3.959 24.656 21.062 1 95.38 110 LEU A O 1
ATOM 925 N N . ASN A 1 111 ? 2.213 26.016 20.672 1 96.12 111 ASN A N 1
ATOM 926 C CA . ASN A 1 111 ? 3.021 27.203 20.859 1 96.12 111 ASN A CA 1
ATOM 927 C C . ASN A 1 111 ? 2.766 27.844 22.234 1 96.12 111 ASN A C 1
ATOM 929 O O . ASN A 1 111 ? 3.328 28.891 22.547 1 96.12 111 ASN A O 1
ATOM 933 N N . SER A 1 112 ? 1.907 27.391 23.062 1 91.81 112 SER A N 1
ATOM 934 C CA . SER A 1 112 ? 1.647 27.938 24.391 1 91.81 112 SER A CA 1
ATOM 935 C C . SER A 1 112 ? 2.83 27.703 25.312 1 91.81 112 SER A C 1
ATOM 937 O O . SER A 1 112 ? 3.135 28.531 26.172 1 91.81 112 SER A O 1
ATOM 939 N N . ASN A 1 113 ? 3.557 26.672 25.172 1 77.44 113 ASN A N 1
ATOM 940 C CA . ASN A 1 113 ? 4.59 26.344 26.141 1 77.44 113 ASN A CA 1
ATOM 941 C C . ASN A 1 113 ? 5.961 26.219 25.5 1 77.44 113 ASN A C 1
ATOM 943 O O . ASN A 1 113 ? 6.855 25.578 26.031 1 77.44 113 ASN A O 1
ATOM 947 N N . ASN A 1 114 ? 5.938 26.703 24.359 1 73.56 114 ASN A N 1
ATOM 948 C CA . ASN A 1 114 ? 7.211 26.484 23.672 1 73.56 114 ASN A CA 1
ATOM 949 C C . ASN A 1 114 ? 7.922 27.812 23.391 1 73.56 114 ASN A C 1
ATOM 951 O O . ASN A 1 114 ? 7.285 28.797 23.047 1 73.56 114 ASN A O 1
ATOM 955 N N . ASN A 1 115 ? 9.156 27.812 23.719 1 76.94 115 ASN A N 1
ATOM 956 C CA . ASN A 1 115 ? 9.984 28.969 23.438 1 76.94 115 ASN A CA 1
ATOM 957 C C . ASN A 1 115 ? 10.219 29.141 21.938 1 76.94 115 ASN A C 1
ATOM 959 O O . ASN A 1 115 ? 10.219 30.25 21.422 1 76.94 115 ASN A O 1
ATOM 963 N N . ASP A 1 116 ? 10.383 27.891 21.359 1 86.75 116 ASP A N 1
ATOM 964 C CA . ASP A 1 116 ? 10.578 27.938 19.906 1 86.75 116 ASP A CA 1
ATOM 965 C C . ASP A 1 116 ? 9.25 27.828 19.172 1 86.75 116 ASP A C 1
ATOM 967 O O . ASP A 1 116 ? 8.422 26.969 19.484 1 86.75 116 ASP A O 1
ATOM 971 N N . LYS A 1 117 ? 9.078 28.703 18.281 1 93.44 117 LYS A N 1
ATOM 972 C CA . LYS A 1 117 ? 7.863 28.703 17.484 1 93.44 117 LYS A CA 1
ATOM 973 C C . LYS A 1 117 ? 7.781 27.469 16.594 1 93.44 117 LYS A C 1
ATOM 975 O O . LYS A 1 117 ? 8.766 27.094 15.945 1 93.44 117 LYS A O 1
ATOM 980 N N . ILE A 1 118 ? 6.668 26.797 16.609 1 96.5 118 ILE A N 1
ATOM 981 C CA . ILE A 1 118 ? 6.391 25.641 15.766 1 96.5 118 ILE A CA 1
ATOM 982 C C . ILE A 1 118 ? 5.32 26 14.734 1 96.5 118 ILE A C 1
ATOM 984 O O . ILE A 1 118 ? 4.254 26.5 15.094 1 96.5 118 ILE A O 1
ATOM 988 N N . ARG A 1 119 ? 5.656 25.812 13.539 1 97.25 119 ARG A N 1
ATOM 989 C CA . ARG A 1 119 ? 4.668 26.031 12.484 1 97.25 119 ARG A CA 1
ATOM 990 C C . ARG A 1 119 ? 3.867 24.766 12.219 1 97.25 119 ARG A C 1
ATOM 992 O O . ARG A 1 119 ? 4.43 23.672 12.164 1 97.25 119 ARG A O 1
ATOM 999 N N . LEU A 1 120 ? 2.609 24.938 12.125 1 98.19 120 LEU A N 1
ATOM 1000 C CA . LEU A 1 120 ? 1.698 23.859 11.781 1 98.19 120 LEU A CA 1
ATOM 1001 C C . LEU A 1 120 ? 1.332 23.906 10.305 1 98.19 120 LEU A C 1
ATOM 1003 O O . LEU A 1 120 ? 0.844 24.922 9.812 1 98.19 120 LEU A O 1
ATOM 1007 N N . MET A 1 121 ? 1.617 22.812 9.562 1 98.69 121 MET A N 1
ATOM 1008 C CA . MET A 1 121 ? 1.229 22.719 8.156 1 98.69 121 MET A CA 1
ATOM 1009 C C . MET A 1 121 ? 0.151 21.656 7.957 1 98.69 121 MET A C 1
ATOM 1011 O O . MET A 1 121 ? 0.203 20.594 8.57 1 98.69 121 MET A O 1
ATOM 1015 N N . LEU A 1 122 ? -0.809 21.969 7.109 1 98.81 122 LEU A N 1
ATOM 1016 C CA . LEU A 1 122 ? -1.887 21.031 6.793 1 98.81 122 LEU A CA 1
ATOM 1017 C C . LEU A 1 122 ? -1.501 20.141 5.621 1 98.81 122 LEU A C 1
ATOM 1019 O O . LEU A 1 122 ? -1.054 20.625 4.582 1 98.81 122 LEU A O 1
ATOM 1023 N N . ILE A 1 123 ? -1.628 18.859 5.84 1 98.44 123 ILE A N 1
ATOM 1024 C CA . ILE A 1 123 ? -1.394 17.922 4.75 1 98.44 123 ILE A CA 1
ATOM 1025 C C . ILE A 1 123 ? -2.729 17.469 4.156 1 98.44 123 ILE A C 1
ATOM 1027 O O . ILE A 1 123 ? -3.705 17.281 4.883 1 98.44 123 ILE A O 1
ATOM 1031 N N . CYS A 1 124 ? -2.756 17.312 2.84 1 95.81 124 CYS A N 1
ATOM 1032 C CA . CYS A 1 124 ? -3.967 16.828 2.182 1 95.81 124 CYS A CA 1
ATOM 1033 C C . CYS A 1 124 ? -3.643 16.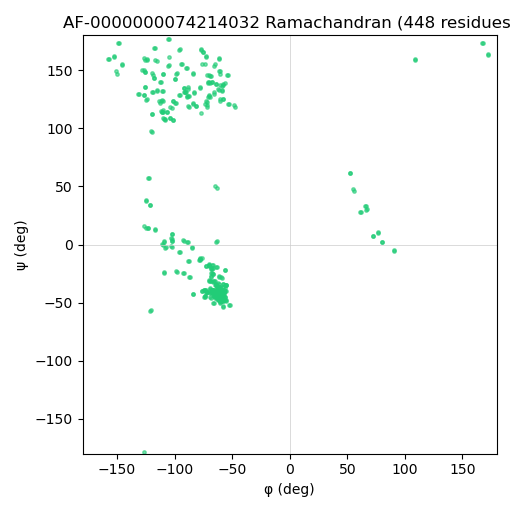203 0.831 1 95.81 124 CYS A C 1
ATOM 1035 O O . CYS A 1 124 ? -2.529 16.359 0.323 1 95.81 124 CYS A O 1
ATOM 1037 N N . GLY A 1 125 ? -4.531 15.383 0.345 1 93.06 125 GLY A N 1
ATOM 1038 C CA . GLY A 1 125 ? -4.43 14.906 -1.023 1 93.06 125 GLY A CA 1
ATOM 1039 C C . GLY A 1 125 ? -4.871 15.93 -2.049 1 93.06 125 GLY A C 1
ATOM 1040 O O . GLY A 1 125 ? -5.492 16.938 -1.7 1 93.06 125 GLY A O 1
ATOM 1041 N N . SER A 1 126 ? -4.551 15.609 -3.285 1 91.81 126 SER A N 1
ATOM 1042 C CA . SER A 1 126 ? -4.949 16.5 -4.367 1 91.81 126 SER A CA 1
ATOM 1043 C C . SER A 1 126 ? -6.465 16.641 -4.449 1 91.81 126 SER A C 1
ATOM 1045 O O . SER A 1 126 ? -6.984 17.688 -4.844 1 91.81 126 SER A O 1
ATOM 1047 N N . ASP A 1 127 ? -7.121 15.617 -4.012 1 89.56 127 ASP A N 1
ATOM 1048 C CA . ASP A 1 127 ? -8.578 15.648 -4.023 1 89.56 127 ASP A CA 1
ATOM 1049 C C . ASP A 1 127 ? -9.117 16.703 -3.059 1 89.56 127 ASP A C 1
ATOM 1051 O O . ASP A 1 127 ? -10.008 17.484 -3.408 1 89.56 127 ASP A O 1
ATOM 1055 N N . MET A 1 128 ? -8.656 16.688 -1.847 1 92 128 MET A N 1
ATOM 1056 C CA . MET A 1 128 ? -9.055 17.703 -0.885 1 92 128 MET A CA 1
ATOM 1057 C C . MET A 1 128 ? -8.656 19.094 -1.367 1 92 128 MET A C 1
ATOM 1059 O O . MET A 1 128 ? -9.438 20.047 -1.258 1 92 128 MET A O 1
ATOM 1063 N N . PHE A 1 129 ? -7.461 19.203 -1.938 1 94.5 129 PHE A N 1
ATOM 1064 C CA . PHE A 1 129 ? -6.988 20.484 -2.477 1 94.5 129 PHE A CA 1
ATOM 1065 C C . PHE A 1 129 ? -7.934 21 -3.557 1 94.5 129 PHE A C 1
ATOM 1067 O O . PHE A 1 129 ? -8.297 22.172 -3.561 1 94.5 129 PHE A O 1
ATOM 1074 N N . ASP A 1 130 ? -8.406 20.109 -4.332 1 93.12 130 ASP A N 1
ATOM 1075 C CA . ASP A 1 130 ? -9.312 20.453 -5.418 1 93.12 130 ASP A CA 1
ATOM 1076 C C . ASP A 1 130 ? -10.664 20.938 -4.871 1 93.12 130 ASP A C 1
ATOM 1078 O O . ASP A 1 130 ? -11.375 21.688 -5.543 1 93.12 130 ASP A O 1
ATOM 1082 N N . SER A 1 131 ? -10.984 20.531 -3.697 1 92.62 131 SER A N 1
ATOM 1083 C CA . SER A 1 131 ? -12.273 20.891 -3.117 1 92.62 131 SER A CA 1
ATOM 1084 C C . SER A 1 131 ? -12.32 22.375 -2.766 1 92.62 131 SER A C 1
ATOM 1086 O O . SER A 1 131 ? -13.398 22.938 -2.535 1 92.62 131 SER A O 1
ATOM 1088 N N . PHE A 1 132 ? -11.18 23.031 -2.682 1 92.69 132 PHE A N 1
ATOM 1089 C CA . PHE A 1 132 ? -11.156 24.484 -2.465 1 92.69 132 PHE A CA 1
ATOM 1090 C C . PHE A 1 132 ? -11.961 25.203 -3.541 1 92.69 132 PHE A C 1
ATOM 1092 O O . PHE A 1 132 ? -12.453 26.312 -3.318 1 92.69 132 PHE A O 1
ATOM 1099 N N . ASN A 1 133 ? -12.109 24.531 -4.605 1 89.75 133 ASN A N 1
ATOM 1100 C CA . ASN A 1 133 ? -12.789 25.141 -5.75 1 89.75 133 ASN A CA 1
ATOM 1101 C C . ASN A 1 133 ? -14.297 24.938 -5.688 1 89.75 133 ASN A C 1
ATOM 1103 O O . ASN A 1 133 ? -15.039 25.516 -6.473 1 89.75 133 ASN A O 1
ATOM 1107 N N . VAL A 1 134 ? -14.688 24.062 -4.852 1 89.62 134 VAL A N 1
ATOM 1108 C CA . VAL A 1 134 ? -16.125 23.781 -4.738 1 89.62 134 VAL A CA 1
ATOM 1109 C C . VAL A 1 134 ? -16.812 24.953 -4.039 1 89.62 134 VAL A C 1
ATOM 1111 O O . VAL A 1 134 ? -16.469 25.297 -2.908 1 89.62 134 VAL A O 1
ATOM 1114 N N . PRO A 1 135 ? -17.797 25.531 -4.672 1 88.38 135 PRO A N 1
ATOM 1115 C CA . PRO A 1 135 ? -18.469 26.703 -4.102 1 88.38 135 PRO A CA 1
ATOM 1116 C C . PRO A 1 135 ? -19.078 26.422 -2.73 1 88.38 135 PRO A C 1
ATOM 1118 O O . PRO A 1 135 ? -19.719 25.375 -2.535 1 88.38 135 PRO A O 1
ATOM 1121 N N . ASN A 1 136 ? -18.844 27.266 -1.815 1 88.75 136 ASN A N 1
ATOM 1122 C CA . ASN A 1 136 ? -19.469 27.312 -0.503 1 88.75 136 ASN A CA 1
ATOM 1123 C C . ASN A 1 136 ? -18.984 26.188 0.393 1 88.75 136 ASN A C 1
ATOM 1125 O O . ASN A 1 136 ? -19.531 25.969 1.477 1 88.75 136 ASN A O 1
ATOM 1129 N N . LEU A 1 137 ? -18.031 25.5 -0.083 1 90.38 137 LEU A N 1
ATOM 1130 C CA . LEU A 1 137 ? -17.516 24.406 0.747 1 90.38 137 LEU A CA 1
ATOM 1131 C C . LEU A 1 137 ? -16.484 24.922 1.745 1 90.38 137 LEU A C 1
ATOM 1133 O O . LEU A 1 137 ? -16.484 24.516 2.908 1 90.38 137 LEU A O 1
ATOM 1137 N N . TRP A 1 138 ? -15.68 25.75 1.239 1 94.5 138 TRP A N 1
ATOM 1138 C CA . TRP A 1 138 ? -14.672 26.391 2.074 1 94.5 138 TRP A CA 1
ATOM 1139 C C . TRP A 1 138 ? -14.883 27.906 2.1 1 94.5 138 TRP A C 1
ATOM 1141 O O . TRP A 1 138 ? -15.227 28.516 1.082 1 94.5 138 TRP A O 1
ATOM 1151 N N . ASP A 1 139 ? -14.625 28.5 3.254 1 94.62 139 ASP A N 1
ATOM 1152 C CA . ASP A 1 139 ? -14.586 29.953 3.369 1 94.62 139 ASP A CA 1
ATOM 1153 C C . ASP A 1 139 ? -13.273 30.516 2.832 1 94.62 139 ASP A C 1
ATOM 1155 O O . ASP A 1 139 ? -12.203 30 3.152 1 94.62 139 ASP A O 1
ATOM 1159 N N . ASP A 1 140 ? -13.398 31.562 2.057 1 93.88 140 ASP A N 1
ATOM 1160 C CA . ASP A 1 140 ? -12.203 32.125 1.426 1 93.88 140 ASP A CA 1
ATOM 1161 C C . ASP A 1 140 ? -11.211 32.625 2.473 1 93.88 140 ASP A C 1
ATOM 1163 O O . ASP A 1 140 ? -10 32.5 2.291 1 93.88 140 ASP A O 1
ATOM 1167 N N . ASN A 1 141 ? -11.758 33.25 3.465 1 95.62 141 ASN A N 1
ATOM 1168 C CA . ASN A 1 141 ? -10.883 33.719 4.531 1 95.62 141 ASN A CA 1
ATOM 1169 C C . ASN A 1 141 ? -10.172 32.531 5.223 1 95.62 141 ASN A C 1
ATOM 1171 O O . ASN A 1 141 ? -9.016 32.688 5.637 1 95.62 141 ASN A O 1
ATOM 1175 N N . ASP A 1 142 ? -10.867 31.422 5.387 1 97.06 142 ASP A N 1
ATOM 1176 C CA . ASP A 1 142 ? -10.25 30.234 5.957 1 97.06 142 ASP A CA 1
ATOM 1177 C C . ASP A 1 142 ? -9.109 29.734 5.078 1 97.06 142 ASP A C 1
ATOM 1179 O O . ASP A 1 142 ? -8.008 29.453 5.574 1 97.06 142 ASP A O 1
ATOM 1183 N N . ILE A 1 143 ? -9.406 29.656 3.803 1 96.12 143 ILE A N 1
ATOM 1184 C CA . ILE A 1 143 ? -8.406 29.188 2.85 1 96.12 143 ILE A CA 1
ATOM 1185 C C . ILE A 1 143 ? -7.168 30.078 2.924 1 96.12 143 ILE A C 1
ATOM 1187 O O . ILE A 1 143 ? -6.043 29.594 3.035 1 96.12 143 ILE A O 1
ATOM 1191 N N . GLU A 1 144 ? -7.406 31.359 2.8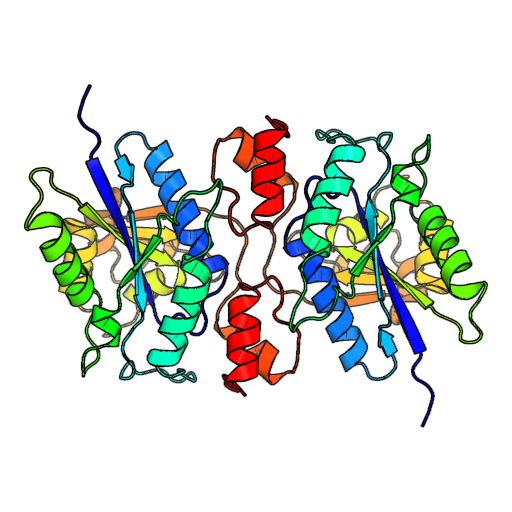87 1 96.44 144 GLU A N 1
ATOM 1192 C CA . GLU A 1 144 ? -6.305 32.312 2.926 1 96.44 144 GLU A CA 1
ATOM 1193 C C . GLU A 1 144 ? -5.492 32.156 4.207 1 96.44 144 GLU A C 1
ATOM 1195 O O . GLU A 1 144 ? -4.258 32.156 4.164 1 96.44 144 GLU A O 1
ATOM 1200 N N . THR A 1 145 ? -6.168 32.094 5.324 1 97.19 145 THR A N 1
ATOM 1201 C CA . THR A 1 145 ? -5.484 31.922 6.605 1 97.19 145 THR A CA 1
ATOM 1202 C C . THR A 1 145 ? -4.66 30.641 6.629 1 97.19 145 THR A C 1
ATOM 1204 O O . THR A 1 145 ? -3.508 30.641 7.07 1 97.19 145 THR A O 1
ATOM 1207 N N . ILE A 1 146 ? -5.207 29.547 6.152 1 97.69 146 ILE A N 1
ATOM 1208 C CA . ILE A 1 146 ? -4.527 28.266 6.148 1 97.69 146 ILE A CA 1
ATOM 1209 C C . ILE A 1 146 ? -3.252 28.359 5.316 1 97.69 146 ILE A C 1
ATOM 1211 O O . ILE A 1 146 ? -2.174 27.969 5.773 1 97.69 146 ILE A O 1
ATOM 1215 N N . ILE A 1 147 ? -3.393 28.875 4.129 1 97.06 147 ILE A N 1
ATOM 1216 C CA . ILE A 1 147 ? -2.26 28.891 3.207 1 97.06 147 ILE A CA 1
ATOM 1217 C C . ILE A 1 147 ? -1.241 29.938 3.654 1 97.06 147 ILE A C 1
ATOM 1219 O O . ILE A 1 147 ? -0.041 29.656 3.711 1 97.06 147 ILE A O 1
ATOM 1223 N N . LYS A 1 148 ? -1.663 31.109 4.031 1 97.25 148 LYS A N 1
ATOM 1224 C CA . LYS A 1 148 ? -0.79 32.219 4.383 1 97.25 148 LYS A CA 1
ATOM 1225 C C . LYS A 1 148 ? -0.049 31.969 5.688 1 97.25 148 LYS A C 1
ATOM 1227 O O . LYS A 1 148 ? 1.179 32.062 5.746 1 97.25 148 LYS A O 1
ATOM 1232 N N . ASP A 1 149 ? -0.702 31.5 6.676 1 97.19 149 ASP A N 1
ATOM 1233 C CA . ASP A 1 149 ? -0.146 31.484 8.023 1 97.19 149 ASP A CA 1
ATOM 1234 C C . ASP A 1 149 ? 0.427 30.109 8.359 1 97.19 149 ASP A C 1
ATOM 1236 O O . ASP A 1 149 ? 1.268 29.969 9.25 1 97.19 149 ASP A O 1
ATOM 1240 N N . HIS A 1 150 ? 0.032 29.094 7.758 1 97.81 150 HIS A N 1
ATOM 1241 C CA . HIS A 1 150 ? 0.405 27.734 8.141 1 97.81 150 HIS A CA 1
ATOM 1242 C C . HIS A 1 150 ? 1.11 27.016 7 1 97.81 150 HIS A C 1
ATOM 1244 O O . HIS A 1 150 ? 2.275 26.625 7.129 1 97.81 150 HIS A O 1
ATOM 1250 N N . GLY A 1 151 ? 0.415 26.938 5.848 1 97.81 151 GLY A N 1
ATOM 1251 C CA . GLY A 1 151 ? 0.969 26.234 4.699 1 97.81 151 GLY A CA 1
ATOM 1252 C C . GLY A 1 151 ? 0.267 24.922 4.402 1 97.81 151 GLY A C 1
ATOM 1253 O O . GLY A 1 151 ? -0.369 24.344 5.285 1 97.81 151 GLY A O 1
ATOM 1254 N N . LEU A 1 152 ? 0.459 24.516 3.141 1 97.69 152 LEU A N 1
ATOM 1255 C CA . LEU A 1 152 ? -0.2 23.312 2.646 1 97.69 152 LEU A CA 1
ATOM 1256 C C . LEU A 1 152 ? 0.813 22.344 2.047 1 97.69 152 LEU A C 1
ATOM 1258 O O . LEU A 1 152 ? 1.714 22.766 1.312 1 97.69 152 LEU A O 1
ATOM 1262 N N . LEU A 1 153 ? 0.702 21.141 2.527 1 97.75 153 LEU A N 1
ATOM 1263 C CA . LEU A 1 153 ? 1.389 20.031 1.887 1 97.75 153 LEU A CA 1
ATOM 1264 C C . LEU A 1 153 ? 0.411 19.172 1.083 1 97.75 153 LEU A C 1
ATOM 1266 O O . LEU A 1 153 ? -0.402 18.453 1.657 1 97.75 153 LEU A O 1
ATOM 1270 N N . VAL A 1 154 ? 0.514 19.25 -0.254 1 96.25 154 VAL A N 1
ATOM 1271 C CA . VAL A 1 154 ? -0.437 18.578 -1.135 1 96.25 154 VAL A CA 1
ATOM 1272 C C . VAL A 1 154 ? 0.223 17.359 -1.776 1 96.25 154 VAL A C 1
ATOM 1274 O O . VAL A 1 154 ? 1.142 17.5 -2.588 1 96.25 154 VAL A O 1
ATOM 1277 N N . ILE A 1 155 ? -0.301 16.25 -1.406 1 93.94 155 ILE A N 1
ATOM 1278 C CA . ILE A 1 155 ? 0.212 15.023 -1.995 1 93.94 155 ILE A CA 1
ATOM 1279 C C . ILE A 1 155 ? -0.541 14.719 -3.287 1 93.94 155 ILE A C 1
ATOM 1281 O O . ILE A 1 155 ? -1.771 14.625 -3.291 1 93.94 155 ILE A O 1
ATOM 1285 N N . PHE A 1 156 ? 0.215 14.508 -4.316 1 88.12 156 PHE A N 1
ATOM 1286 C CA . PHE A 1 156 ? -0.356 14.227 -5.629 1 88.12 156 PHE A CA 1
ATOM 1287 C C . PHE A 1 156 ? -0.967 12.836 -5.664 1 88.12 156 PHE A C 1
ATOM 1289 O O . PHE A 1 156 ? -0.276 11.844 -5.426 1 88.12 156 PHE A O 1
ATOM 1296 N N . ARG A 1 157 ? -2.293 12.828 -5.938 1 78.25 157 ARG A N 1
ATOM 1297 C CA . ARG A 1 157 ? -3.014 11.578 -6.148 1 78.25 157 ARG A CA 1
ATOM 1298 C C . ARG A 1 157 ? -3.621 11.531 -7.547 1 78.25 157 ARG A C 1
ATOM 1300 O O . ARG A 1 157 ? -3.904 12.57 -8.148 1 78.25 157 ARG A O 1
ATOM 1307 N N . ASN A 1 158 ? -3.748 10.422 -8.18 1 72.38 158 ASN A N 1
ATOM 1308 C CA . ASN A 1 158 ? -4.184 10.273 -9.562 1 72.38 158 ASN A CA 1
ATOM 1309 C C . ASN A 1 158 ? -5.621 10.75 -9.75 1 72.38 158 ASN A C 1
ATOM 1311 O O . ASN A 1 158 ? -6.113 10.82 -10.875 1 72.38 158 ASN A O 1
ATOM 1315 N N . THR A 1 159 ? -6.148 11.211 -8.766 1 71.62 159 THR A N 1
ATOM 1316 C CA . THR A 1 159 ? -7.566 11.547 -8.828 1 71.62 159 THR A CA 1
ATOM 1317 C C . THR A 1 159 ? -7.762 12.969 -9.352 1 71.62 159 THR A C 1
ATOM 1319 O O . THR A 1 159 ? -8.844 13.312 -9.836 1 71.62 159 THR A O 1
ATOM 1322 N N . SER A 1 160 ? -6.809 13.781 -9.133 1 78.44 160 SER A N 1
ATOM 1323 C CA . SER A 1 160 ? -6.891 15.164 -9.578 1 78.44 160 SER A CA 1
ATOM 1324 C C . SER A 1 160 ? -5.508 15.75 -9.836 1 78.44 160 SER A C 1
ATOM 1326 O O . SER A 1 160 ? -4.504 15.227 -9.344 1 78.44 160 SER A O 1
ATOM 1328 N N . ASP A 1 161 ? -5.605 16.828 -10.602 1 85.56 161 ASP A N 1
ATOM 1329 C CA . ASP A 1 161 ? -4.352 17.531 -10.883 1 85.56 161 ASP A CA 1
ATOM 1330 C C . ASP A 1 161 ? -4.207 18.781 -10.016 1 85.56 161 ASP A C 1
ATOM 1332 O O . ASP A 1 161 ? -4.863 19.797 -10.258 1 85.56 161 ASP A O 1
ATOM 1336 N N . PRO A 1 162 ? -3.33 18.734 -9.039 1 89.56 162 PRO A N 1
ATOM 1337 C CA . PRO A 1 162 ? -3.205 19.859 -8.117 1 89.56 162 PRO A CA 1
ATOM 1338 C C . PRO A 1 162 ? -2.652 21.109 -8.797 1 89.56 162 PRO A C 1
ATOM 1340 O O . PRO A 1 162 ? -2.898 22.234 -8.328 1 89.56 162 PRO A O 1
ATOM 1343 N N . TRP A 1 163 ? -1.989 20.969 -9.891 1 88.75 163 TRP A N 1
ATOM 1344 C CA . TRP A 1 163 ? -1.468 22.125 -10.609 1 88.75 163 TRP A CA 1
ATOM 1345 C C . TRP A 1 163 ? -2.594 22.906 -11.281 1 88.75 163 TRP A C 1
ATOM 1347 O O . TRP A 1 163 ? -2.566 24.141 -11.32 1 88.75 163 TRP A O 1
ATOM 1357 N N . LYS A 1 164 ? -3.461 22.156 -11.805 1 88.62 164 LYS A N 1
ATOM 1358 C CA . LYS A 1 164 ? -4.637 22.812 -12.375 1 88.62 164 LYS A CA 1
ATOM 1359 C C . LYS A 1 164 ? -5.41 23.578 -11.297 1 88.62 164 LYS A C 1
ATOM 1361 O O . LYS A 1 164 ? -5.867 24.703 -11.539 1 88.62 164 LYS A O 1
ATOM 1366 N N . THR A 1 165 ? -5.559 22.969 -10.125 1 89.62 165 THR A N 1
ATOM 1367 C CA . THR A 1 165 ? -6.223 23.625 -9.008 1 89.62 165 THR A CA 1
ATOM 1368 C C . THR A 1 165 ? -5.484 24.891 -8.609 1 89.62 165 THR A C 1
ATOM 1370 O O . THR A 1 165 ? -6.105 25.938 -8.391 1 89.62 165 THR A O 1
ATOM 1373 N N . LEU A 1 166 ? -4.242 24.859 -8.562 1 88.94 166 LEU A N 1
ATOM 1374 C CA . LEU A 1 166 ? -3.406 25.984 -8.148 1 88.94 166 LEU A CA 1
ATOM 1375 C C . LEU A 1 166 ? -3.477 27.125 -9.156 1 88.94 166 LEU A C 1
ATOM 1377 O O . LEU A 1 166 ? -3.617 28.281 -8.781 1 88.94 166 LEU A O 1
ATOM 1381 N N . ARG A 1 167 ? -3.514 26.812 -10.453 1 89.56 167 ARG A N 1
ATOM 1382 C CA . ARG A 1 167 ? -3.248 27.844 -11.461 1 89.56 167 ARG A CA 1
ATOM 1383 C C . ARG A 1 167 ? -4.52 28.219 -12.211 1 89.56 167 ARG A C 1
ATOM 1385 O O . ARG A 1 167 ? -4.637 29.328 -12.734 1 89.56 167 ARG A O 1
ATOM 1392 N N . ASN A 1 168 ? -5.504 27.312 -12.266 1 87.19 168 ASN A N 1
ATOM 1393 C CA . ASN A 1 168 ? -6.594 27.516 -13.219 1 87.19 168 ASN A CA 1
ATOM 1394 C C . ASN A 1 168 ? -7.953 27.5 -12.523 1 87.19 168 ASN A C 1
ATOM 1396 O O . ASN A 1 168 ? -8.992 27.5 -13.188 1 87.19 168 ASN A O 1
ATOM 1400 N N . SER A 1 169 ? -7.977 27.594 -11.273 1 85.19 169 SER A N 1
ATOM 1401 C CA . SER A 1 169 ? -9.242 27.516 -10.555 1 85.19 169 SER A CA 1
ATOM 1402 C C . SER A 1 169 ? -9.805 28.891 -10.266 1 85.19 169 SER A C 1
ATOM 1404 O O . SER A 1 169 ? -9.148 29.906 -10.523 1 85.19 169 SER A O 1
ATOM 1406 N N . SER A 1 170 ? -11.039 28.969 -9.844 1 86.44 170 SER A N 1
ATOM 1407 C CA . SER A 1 170 ? -11.695 30.234 -9.5 1 86.44 170 SER A CA 1
ATOM 1408 C C . SER A 1 170 ? -11.008 30.906 -8.312 1 86.44 170 SER A C 1
ATOM 1410 O O . SER A 1 170 ? -11.203 32.094 -8.07 1 86.44 170 SER A O 1
ATOM 1412 N N . LYS A 1 171 ? -10.234 30.125 -7.547 1 89.69 171 LYS A N 1
ATOM 1413 C CA . LYS A 1 171 ? -9.547 30.656 -6.379 1 89.69 171 LYS A CA 1
ATOM 1414 C C . LYS A 1 171 ? -8.062 30.891 -6.676 1 89.69 171 LYS A C 1
ATOM 1416 O O . LYS A 1 171 ? -7.277 31.156 -5.762 1 89.69 171 LYS A O 1
ATOM 1421 N N . SER A 1 172 ? -7.711 30.766 -7.91 1 88.75 172 SER A N 1
ATOM 1422 C CA . SER A 1 172 ? -6.305 30.844 -8.305 1 88.75 172 SER A CA 1
ATOM 1423 C C . SER A 1 172 ? -5.668 32.156 -7.828 1 88.75 172 SER A C 1
ATOM 1425 O O . SER A 1 172 ? -4.5 32.156 -7.434 1 88.75 172 SER A O 1
ATOM 1427 N N . HIS A 1 173 ? -6.363 33.219 -7.914 1 89.56 173 HIS A N 1
ATOM 1428 C CA . HIS A 1 173 ? -5.82 34.5 -7.477 1 89.56 173 HIS A CA 1
ATOM 1429 C C . HIS A 1 173 ? -5.387 34.438 -6.016 1 89.56 173 HIS A C 1
ATOM 1431 O O . HIS A 1 173 ? -4.336 34.969 -5.652 1 89.56 173 HIS A O 1
ATOM 1437 N N . LEU A 1 174 ? -6.121 33.781 -5.223 1 90.5 174 LEU A N 1
ATOM 1438 C CA . LEU A 1 174 ? -5.832 33.625 -3.801 1 90.5 174 LEU A CA 1
ATOM 1439 C C . LEU A 1 174 ? -4.695 32.656 -3.582 1 90.5 174 LEU A C 1
ATOM 1441 O O . LEU A 1 174 ? -3.777 32.906 -2.799 1 90.5 174 LEU A O 1
ATOM 1445 N N . LEU A 1 175 ? -4.723 31.547 -4.258 1 93.56 175 LEU A N 1
ATOM 1446 C CA . LEU A 1 175 ? -3.742 30.469 -4.094 1 93.56 175 LEU A CA 1
ATOM 1447 C C . LEU A 1 175 ? -2.369 30.906 -4.586 1 93.56 175 LEU A C 1
ATOM 1449 O O . LEU A 1 175 ? -1.358 30.656 -3.92 1 93.56 175 LEU A O 1
ATOM 1453 N N . LEU A 1 176 ? -2.357 31.609 -5.703 1 93.56 176 LEU A N 1
ATOM 1454 C CA . LEU A 1 176 ? -1.094 32.031 -6.301 1 93.56 176 LEU A CA 1
ATOM 1455 C C . LEU A 1 176 ? -0.422 33.094 -5.453 1 93.56 176 LEU A C 1
ATOM 1457 O O . LEU A 1 176 ? 0.807 33.188 -5.414 1 93.56 176 LEU A O 1
ATOM 1461 N N . LYS A 1 177 ? -1.229 33.875 -4.793 1 94.38 177 LYS A N 1
ATOM 1462 C CA . LYS A 1 177 ? -0.699 34.906 -3.912 1 94.38 177 LYS A CA 1
ATOM 1463 C C . LYS A 1 177 ? 0.241 34.312 -2.869 1 94.38 177 LYS A C 1
ATOM 1465 O O . LYS A 1 177 ? 1.242 34.938 -2.502 1 94.38 177 LYS A O 1
ATOM 1470 N N . TYR A 1 178 ? -0.058 33.156 -2.441 1 95.12 178 TYR A N 1
ATOM 1471 C CA . TYR A 1 178 ? 0.739 32.5 -1.412 1 95.12 178 TYR A CA 1
ATOM 1472 C C . TYR A 1 178 ? 1.286 31.172 -1.913 1 95.12 178 TYR A C 1
ATOM 1474 O O . TYR A 1 178 ? 1.367 30.203 -1.155 1 95.12 178 TYR A O 1
ATOM 1482 N N . GLU A 1 179 ? 1.616 31.047 -3.15 1 94.94 179 GLU A N 1
ATOM 1483 C CA . GLU A 1 179 ? 2.049 29.812 -3.797 1 94.94 179 GLU A CA 1
ATOM 1484 C C . GLU A 1 179 ? 3.297 29.25 -3.127 1 94.94 179 GLU A C 1
ATOM 1486 O O . GLU A 1 179 ? 3.482 28.031 -3.074 1 94.94 179 GLU A O 1
ATOM 1491 N N . SER A 1 180 ? 4.109 30.062 -2.57 1 95.12 180 SER A N 1
ATOM 1492 C CA . SER A 1 180 ? 5.34 29.625 -1.919 1 95.12 180 SER A CA 1
ATOM 1493 C C . SER A 1 180 ? 5.039 28.797 -0.677 1 95.12 180 SER A C 1
ATOM 1495 O O . SER A 1 180 ? 5.914 28.094 -0.166 1 95.12 180 SER A O 1
ATOM 1497 N N . ASN A 1 181 ? 3.805 28.891 -0.169 1 96.88 181 ASN A N 1
ATOM 1498 C CA . ASN A 1 181 ? 3.402 28.172 1.033 1 96.88 181 ASN A CA 1
ATOM 1499 C C . ASN A 1 181 ? 2.566 26.938 0.696 1 96.88 181 ASN A C 1
ATOM 1501 O O . ASN A 1 181 ? 1.99 26.312 1.586 1 96.88 181 ASN A O 1
ATOM 1505 N N . ILE A 1 182 ? 2.434 26.688 -0.569 1 96.81 182 ILE A N 1
ATOM 1506 C CA . ILE A 1 182 ? 1.77 25.484 -1.065 1 96.81 182 ILE A CA 1
ATOM 1507 C C . ILE A 1 182 ? 2.799 24.547 -1.69 1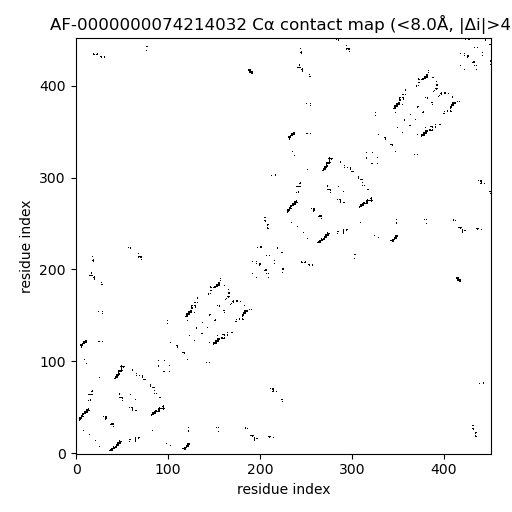 96.81 182 ILE A C 1
ATOM 1509 O O . ILE A 1 182 ? 3.379 24.859 -2.732 1 96.81 182 ILE A O 1
ATOM 1513 N N . HIS A 1 183 ? 2.967 23.438 -1.073 1 96.56 183 HIS A N 1
ATOM 1514 C CA . HIS A 1 183 ? 3.949 22.469 -1.558 1 96.56 183 HIS A CA 1
ATOM 1515 C C . HIS A 1 183 ? 3.271 21.25 -2.18 1 96.56 183 HIS A C 1
ATOM 1517 O O . HIS A 1 183 ? 2.719 20.422 -1.465 1 96.56 183 HIS A O 1
ATOM 1523 N N . ILE A 1 184 ? 3.33 21.172 -3.445 1 94.38 184 ILE A N 1
ATOM 1524 C CA . ILE A 1 184 ? 2.809 20.016 -4.164 1 94.38 184 ILE A CA 1
ATOM 1525 C C . ILE A 1 184 ? 3.893 18.938 -4.277 1 94.38 184 ILE A C 1
ATOM 1527 O O . ILE A 1 184 ? 4.965 19.188 -4.832 1 94.38 184 ILE A O 1
ATOM 1531 N N . ILE A 1 185 ? 3.566 17.875 -3.697 1 94.25 185 ILE A N 1
ATOM 1532 C CA . ILE A 1 185 ? 4.555 16.812 -3.596 1 94.25 185 ILE A CA 1
ATOM 1533 C C . ILE A 1 185 ? 4.145 15.641 -4.488 1 94.25 185 ILE A C 1
ATOM 1535 O O . ILE A 1 185 ? 3.105 15.016 -4.258 1 94.25 185 ILE A O 1
ATOM 1539 N N . GLU A 1 186 ? 4.984 15.391 -5.504 1 79.25 186 GLU A N 1
ATOM 1540 C CA . GLU A 1 186 ? 4.703 14.305 -6.445 1 79.25 186 GLU A CA 1
ATOM 1541 C C . GLU A 1 186 ? 5.047 12.945 -5.84 1 79.25 186 GLU A C 1
ATOM 1543 O O . GLU A 1 186 ? 6.07 12.797 -5.176 1 79.25 186 GLU A O 1
ATOM 1548 N N . HIS A 1 187 ? 4.012 12.18 -5.637 1 70.31 187 HIS A N 1
ATOM 1549 C CA . HIS A 1 187 ? 4.395 10.93 -4.996 1 70.31 187 HIS A CA 1
ATOM 1550 C C . HIS A 1 187 ? 3.873 9.727 -5.781 1 70.31 187 HIS A C 1
ATOM 1552 O O . HIS A 1 187 ? 3.078 9.883 -6.711 1 70.31 187 HIS A O 1
ATOM 1558 N N . ALA A 1 188 ? 4.23 8.5 -5.109 1 59.81 188 ALA A N 1
ATOM 1559 C CA . ALA A 1 188 ? 4.062 7.113 -5.539 1 59.81 188 ALA A CA 1
ATOM 1560 C C . ALA A 1 188 ? 2.604 6.812 -5.871 1 59.81 188 ALA A C 1
ATOM 1562 O O . ALA A 1 188 ? 1.693 7.418 -5.301 1 59.81 188 ALA A O 1
ATOM 1563 N N . PRO A 1 189 ? 2.549 6.141 -6.836 1 60.72 189 PRO A N 1
ATOM 1564 C CA . PRO A 1 189 ? 1.251 5.73 -7.379 1 60.72 189 PRO A CA 1
ATOM 1565 C C . PRO A 1 189 ? 0.458 4.852 -6.414 1 60.72 189 PRO A C 1
ATOM 1567 O O . PRO A 1 189 ? 0.222 3.676 -6.699 1 60.72 189 PRO A O 1
ATOM 1570 N N . ASN A 1 190 ? 0.372 5.297 -5.207 1 65 190 ASN A N 1
ATOM 1571 C CA . ASN A 1 190 ? -0.519 4.586 -4.297 1 65 190 ASN A CA 1
ATOM 1572 C C . ASN A 1 190 ? -1.833 5.336 -4.102 1 65 190 ASN A C 1
ATOM 1574 O O . ASN A 1 190 ? -1.833 6.508 -3.721 1 65 190 ASN A O 1
ATOM 1578 N N . ALA A 1 191 ? -2.959 4.613 -4.551 1 74.06 191 ALA A N 1
ATOM 1579 C CA . ALA A 1 191 ? -4.219 5.355 -4.504 1 74.06 191 ALA A CA 1
ATOM 1580 C C . ALA A 1 191 ? -5.27 4.602 -3.693 1 74.06 191 ALA A C 1
ATOM 1582 O O . ALA A 1 191 ? -6.457 4.645 -4.016 1 74.06 191 ALA A O 1
ATOM 1583 N N . VAL A 1 192 ? -4.711 3.959 -2.59 1 86.94 192 VAL A N 1
ATOM 1584 C CA . VAL A 1 192 ? -5.688 3.254 -1.763 1 86.94 192 VAL A CA 1
ATOM 1585 C C . VAL A 1 192 ? -6.562 4.262 -1.024 1 86.94 192 VAL A C 1
ATOM 1587 O O . VAL A 1 192 ? -6.059 5.227 -0.445 1 86.94 192 VAL A O 1
ATOM 1590 N N . SER A 1 193 ? -7.871 4.148 -1.087 1 90 193 SER A N 1
ATOM 1591 C CA . SER A 1 193 ? -8.82 5.023 -0.407 1 90 193 SER A CA 1
ATOM 1592 C C . SER A 1 193 ? -9.648 4.25 0.612 1 90 193 SER A C 1
ATOM 1594 O O . SER A 1 193 ? -9.812 3.035 0.496 1 90 193 SER A O 1
ATOM 1596 N N . SER A 1 194 ? -10.141 5.008 1.483 1 95.12 194 SER A N 1
ATOM 1597 C CA . SER A 1 194 ? -11.062 4.402 2.434 1 95.12 194 SER A CA 1
ATOM 1598 C C . SER A 1 194 ? -12.32 3.898 1.732 1 95.12 194 SER A C 1
ATOM 1600 O O . SER A 1 194 ? -12.898 2.887 2.137 1 95.12 194 SER A O 1
ATOM 1602 N N . THR A 1 195 ? -12.75 4.602 0.715 1 93.19 195 THR A N 1
ATOM 1603 C CA . THR A 1 195 ? -13.906 4.18 -0.069 1 93.19 195 THR A CA 1
ATOM 1604 C C . THR A 1 195 ? -13.68 2.797 -0.67 1 93.19 195 THR A C 1
ATOM 1606 O O . THR A 1 195 ? -14.555 1.934 -0.601 1 93.19 195 THR A O 1
ATOM 1609 N N . TYR A 1 196 ? -12.508 2.584 -1.197 1 91.81 196 TYR A N 1
ATOM 1610 C CA . TYR A 1 196 ? -12.18 1.282 -1.767 1 91.81 196 TYR A CA 1
ATOM 1611 C C . TYR A 1 196 ? -12.266 0.187 -0.711 1 91.81 196 TYR A C 1
ATOM 1613 O O . TYR A 1 196 ? -12.797 -0.896 -0.974 1 91.81 196 TYR A O 1
ATOM 1621 N N . ILE A 1 197 ? -11.742 0.422 0.462 1 95.5 197 ILE A N 1
ATOM 1622 C CA . ILE A 1 197 ? -11.742 -0.556 1.544 1 95.5 197 ILE A CA 1
ATOM 1623 C C . ILE A 1 197 ? -13.18 -0.896 1.935 1 95.5 197 ILE A C 1
ATOM 1625 O O . ILE A 1 197 ? -13.531 -2.07 2.062 1 95.5 197 ILE A O 1
ATOM 1629 N N . ARG A 1 198 ? -14 0.112 2.121 1 97.12 198 ARG A N 1
ATOM 1630 C CA . ARG A 1 198 ? -15.391 -0.132 2.488 1 97.12 198 ARG A CA 1
ATOM 1631 C C . ARG A 1 198 ? -16.109 -0.935 1.409 1 97.12 198 ARG A C 1
ATOM 1633 O O . ARG A 1 198 ? -16.844 -1.874 1.715 1 97.12 198 ARG A O 1
ATOM 1640 N N . ASP A 1 199 ? -15.875 -0.605 0.137 1 94.31 199 ASP A N 1
ATOM 1641 C CA . ASP A 1 199 ? -16.484 -1.336 -0.972 1 94.31 199 ASP A CA 1
ATOM 1642 C C . ASP A 1 199 ? -16.031 -2.799 -0.972 1 94.31 199 ASP A C 1
ATOM 1644 O O . ASP A 1 199 ? -16.844 -3.695 -1.201 1 94.31 199 ASP A O 1
ATOM 1648 N N . ALA A 1 200 ? -14.758 -3.006 -0.776 1 94.88 200 ALA A N 1
ATOM 1649 C CA . ALA A 1 200 ? -14.219 -4.363 -0.728 1 94.88 200 ALA A CA 1
ATOM 1650 C C . ALA A 1 200 ? -14.867 -5.176 0.386 1 94.88 200 ALA A C 1
ATOM 1652 O O . ALA A 1 200 ? -15.18 -6.355 0.201 1 94.88 200 ALA A O 1
ATOM 1653 N N . ILE A 1 201 ? -15.047 -4.574 1.519 1 96.94 201 ILE A N 1
ATOM 1654 C CA . ILE A 1 201 ? -15.672 -5.242 2.65 1 96.94 201 ILE A CA 1
ATOM 1655 C C . ILE A 1 201 ? -17.094 -5.684 2.271 1 96.94 201 ILE A C 1
ATOM 1657 O O . ILE A 1 201 ? -17.484 -6.812 2.549 1 96.94 201 ILE A O 1
ATOM 1661 N N . ILE A 1 202 ? -17.812 -4.785 1.618 1 96.12 202 ILE A N 1
ATOM 1662 C CA . ILE A 1 202 ? -19.172 -5.07 1.201 1 96.12 202 ILE A CA 1
ATOM 1663 C C . ILE A 1 202 ? -19.188 -6.246 0.226 1 96.12 202 ILE A C 1
ATOM 1665 O O . ILE A 1 202 ? -20.062 -7.109 0.293 1 96.12 202 ILE A O 1
ATOM 1669 N N . LYS A 1 203 ? -18.219 -6.301 -0.574 1 95.12 203 LYS A N 1
ATOM 1670 C CA . LYS A 1 203 ? -18.125 -7.344 -1.592 1 95.12 203 LYS A CA 1
ATOM 1671 C C . LYS A 1 203 ? -17.484 -8.609 -1.025 1 95.12 203 LYS A C 1
ATOM 1673 O O . LYS A 1 203 ? -17.25 -9.57 -1.759 1 95.12 203 LYS A O 1
ATOM 1678 N N . LYS A 1 204 ? -17.078 -8.578 0.219 1 96.19 204 LYS A N 1
ATOM 1679 C CA . LYS A 1 204 ? -16.438 -9.703 0.909 1 96.19 204 LYS A CA 1
ATOM 1680 C C . LYS A 1 204 ? -15.086 -10.031 0.295 1 96.19 204 LYS A C 1
ATOM 1682 O O . LYS A 1 204 ? -14.719 -11.203 0.164 1 96.19 204 LYS A O 1
ATOM 1687 N N . GLU A 1 205 ? -14.469 -9.016 -0.146 1 95.94 205 GLU A N 1
ATOM 1688 C CA . GLU A 1 205 ? -13.109 -9.133 -0.669 1 95.94 205 GLU A CA 1
ATOM 1689 C C . GLU A 1 205 ? -12.07 -8.82 0.407 1 95.94 205 GLU A C 1
ATOM 1691 O O . GLU A 1 205 ? -12.375 -8.133 1.387 1 95.94 205 GLU A O 1
ATOM 1696 N N . SER A 1 206 ? -10.93 -9.359 0.192 1 96.56 206 SER A N 1
ATOM 1697 C CA . SER A 1 206 ? -9.836 -9.109 1.133 1 96.56 206 SER A CA 1
ATOM 1698 C C . SER A 1 206 ? -9.391 -7.656 1.091 1 96.56 206 SER A C 1
ATOM 1700 O O . SER A 1 206 ? -9.289 -7.062 0.015 1 96.56 206 SER A O 1
ATOM 1702 N N . ILE A 1 207 ? -9.094 -7.086 2.262 1 96.19 207 ILE A N 1
ATOM 1703 C CA . ILE A 1 207 ? -8.523 -5.746 2.352 1 96.19 207 ILE A CA 1
ATOM 1704 C C . ILE A 1 207 ? -7.137 -5.816 2.98 1 96.19 207 ILE A C 1
ATOM 1706 O O . ILE A 1 207 ? -6.586 -4.797 3.404 1 96.19 207 ILE A O 1
ATOM 1710 N N . ARG A 1 208 ? -6.621 -7.027 3.057 1 96.75 208 ARG A N 1
ATOM 1711 C CA . ARG A 1 208 ? -5.301 -7.195 3.648 1 96.75 208 ARG A CA 1
ATOM 1712 C C . ARG A 1 208 ? -4.23 -6.492 2.814 1 96.75 208 ARG A C 1
ATOM 1714 O O . ARG A 1 208 ? -4.293 -6.5 1.584 1 96.75 208 ARG A O 1
ATOM 1721 N N . TYR A 1 209 ? -3.307 -5.824 3.451 1 95.44 209 TYR A N 1
ATOM 1722 C CA . TYR A 1 209 ? -2.148 -5.109 2.93 1 95.44 209 TYR A CA 1
ATOM 1723 C C . TYR A 1 209 ? -2.547 -3.738 2.398 1 95.44 209 TYR A C 1
ATOM 1725 O O . TYR A 1 209 ? -1.712 -3.004 1.868 1 95.44 209 TYR A O 1
ATOM 1733 N N . LEU A 1 210 ? -3.816 -3.383 2.523 1 94.88 210 LEU A N 1
ATOM 1734 C CA . LEU A 1 210 ? -4.25 -2.018 2.242 1 94.88 210 LEU A CA 1
ATOM 1735 C C . LEU A 1 210 ? -4.23 -1.17 3.508 1 94.88 210 LEU A C 1
ATOM 1737 O O . LEU A 1 210 ? -4.203 0.06 3.438 1 94.88 210 LEU A O 1
ATOM 1741 N N . THR A 1 211 ? -4.344 -1.855 4.562 1 96.69 211 THR A N 1
ATOM 1742 C CA . THR A 1 211 ? -4.289 -1.3 5.91 1 96.69 211 THR A CA 1
ATOM 1743 C C . THR A 1 211 ? -3.693 -2.311 6.887 1 96.69 211 THR A C 1
ATOM 1745 O O . THR A 1 211 ? -3.346 -3.428 6.496 1 96.69 211 THR A O 1
ATOM 1748 N N . ASP A 1 212 ? -3.484 -1.854 8.078 1 98.12 212 ASP A N 1
ATOM 1749 C CA . ASP A 1 212 ? -2.836 -2.689 9.086 1 98.12 212 ASP A CA 1
ATOM 1750 C C . ASP A 1 212 ? -3.742 -3.842 9.508 1 98.12 212 ASP A C 1
ATOM 1752 O O . ASP A 1 212 ? -4.957 -3.672 9.625 1 98.12 212 ASP A O 1
ATOM 1756 N N . ASP A 1 213 ? -3.135 -5.043 9.812 1 98.31 213 ASP A N 1
ATOM 1757 C CA . ASP A 1 213 ? -3.881 -6.223 10.242 1 98.31 213 ASP A CA 1
ATOM 1758 C C . ASP A 1 213 ? -4.742 -5.918 11.461 1 98.31 213 ASP A C 1
ATOM 1760 O O . ASP A 1 213 ? -5.836 -6.465 11.609 1 98.31 213 ASP A O 1
ATOM 1764 N N . SER A 1 214 ? -4.273 -5.066 12.344 1 98.69 214 SER A N 1
ATOM 1765 C CA . SER A 1 214 ? -5.031 -4.734 13.547 1 98.69 214 SER A CA 1
ATOM 1766 C C . SER A 1 214 ? -6.34 -4.035 13.195 1 98.69 214 SER A C 1
ATOM 1768 O O . SER A 1 214 ? -7.348 -4.215 13.883 1 98.69 214 SER A O 1
ATOM 1770 N N . ILE A 1 215 ? -6.328 -3.26 12.18 1 98.81 215 ILE A N 1
ATOM 1771 C CA . ILE A 1 215 ? -7.551 -2.602 11.727 1 98.81 215 ILE A CA 1
ATOM 1772 C C . ILE A 1 215 ? -8.508 -3.637 11.148 1 98.81 215 ILE A C 1
ATOM 1774 O O . ILE A 1 215 ? -9.719 -3.584 11.406 1 98.81 215 ILE A O 1
ATOM 1778 N N . ILE A 1 216 ? -7.992 -4.547 10.398 1 98.81 216 ILE A N 1
ATOM 1779 C CA . ILE A 1 216 ? -8.805 -5.586 9.781 1 98.81 216 ILE A CA 1
ATOM 1780 C C . ILE A 1 216 ? -9.516 -6.398 10.859 1 98.81 216 ILE A C 1
ATOM 1782 O O . ILE A 1 216 ? -10.727 -6.629 10.781 1 98.81 216 ILE A O 1
ATOM 1786 N N . GLU A 1 217 ? -8.773 -6.809 11.828 1 98.81 217 GLU A N 1
ATOM 1787 C CA . GLU A 1 217 ? -9.344 -7.574 12.93 1 98.81 217 GLU A CA 1
ATOM 1788 C C . GLU A 1 217 ? -10.391 -6.758 13.688 1 98.81 217 GLU A C 1
ATOM 1790 O O . GLU A 1 217 ? -11.438 -7.285 14.07 1 98.81 217 GLU A O 1
ATOM 1795 N N . TYR A 1 218 ? -10.078 -5.5 13.914 1 98.88 218 TYR A N 1
ATOM 1796 C CA . TYR A 1 218 ? -11.016 -4.609 14.594 1 98.88 218 TYR A CA 1
ATOM 1797 C C . TYR A 1 218 ? -12.32 -4.496 13.828 1 98.88 218 TYR A C 1
ATOM 1799 O O . TYR A 1 218 ? -13.406 -4.574 14.414 1 98.88 218 TYR A O 1
ATOM 1807 N N . ILE A 1 219 ? -12.25 -4.293 12.531 1 98.81 219 ILE A N 1
ATOM 1808 C CA . ILE A 1 219 ? -13.414 -4.145 11.656 1 98.81 219 ILE A CA 1
ATOM 1809 C C . ILE A 1 219 ? -14.281 -5.398 11.734 1 98.81 219 ILE A C 1
ATOM 1811 O O . ILE A 1 219 ? -15.5 -5.312 11.836 1 98.81 219 ILE A O 1
ATOM 1815 N N . GLU A 1 220 ? -13.609 -6.531 11.664 1 98.38 220 GLU A N 1
ATOM 1816 C CA . GLU A 1 220 ? -14.336 -7.797 11.719 1 98.38 220 GLU A CA 1
ATOM 1817 C C . GLU A 1 220 ? -15 -7.992 13.078 1 98.38 220 GLU A C 1
ATOM 1819 O O . GLU A 1 220 ? -16.172 -8.359 13.156 1 98.38 220 GLU A O 1
ATOM 1824 N N . HIS A 1 221 ? -14.273 -7.695 14.102 1 98.44 221 HIS A N 1
ATOM 1825 C CA . HIS A 1 221 ? -14.758 -7.891 15.461 1 98.44 221 HIS A CA 1
ATOM 1826 C C . HIS A 1 221 ? -15.969 -7.012 15.742 1 98.44 221 HIS A C 1
ATOM 1828 O O . HIS A 1 221 ? -16.906 -7.441 16.422 1 98.44 221 HIS A O 1
ATOM 1834 N N . HIS A 1 222 ? -15.984 -5.828 15.219 1 98.5 222 HIS A N 1
ATOM 1835 C CA . HIS A 1 222 ? -17.047 -4.879 15.539 1 98.5 222 HIS A CA 1
ATOM 1836 C C . HIS A 1 222 ? -18.062 -4.793 14.406 1 98.5 222 HIS A C 1
ATOM 1838 O O . HIS A 1 222 ? -18.969 -3.953 14.445 1 98.5 222 HIS A O 1
ATOM 1844 N N . LYS A 1 223 ? -17.891 -5.602 13.352 1 97.56 223 LYS A N 1
ATOM 1845 C CA . LYS A 1 223 ? -18.812 -5.695 12.227 1 97.56 223 LYS A CA 1
ATOM 1846 C C . LYS A 1 223 ? -19.031 -4.328 11.578 1 97.56 223 LYS A C 1
ATOM 1848 O O . LYS A 1 223 ? -20.172 -3.926 11.344 1 97.56 223 LYS A O 1
ATOM 1853 N N . LEU A 1 224 ? -17.938 -3.668 11.375 1 98.25 224 LEU A N 1
ATOM 1854 C CA . LEU A 1 224 ? -18.016 -2.344 10.766 1 98.25 224 LEU A CA 1
ATOM 1855 C C . LEU A 1 224 ? -18.078 -2.443 9.25 1 98.25 224 LEU A C 1
ATOM 1857 O O . LEU A 1 224 ? -17.5 -3.355 8.656 1 98.25 224 LEU A O 1
ATOM 1861 N N . TYR A 1 225 ? -18.781 -1.53 8.602 1 97.19 225 TYR A N 1
ATOM 1862 C CA . TYR A 1 225 ? -18.844 -1.314 7.156 1 97.19 225 TYR A CA 1
ATOM 1863 C C . TYR A 1 225 ? -19.516 -2.486 6.461 1 97.19 225 TYR A C 1
ATOM 1865 O O . TYR A 1 225 ? -19.141 -2.861 5.348 1 97.19 225 TYR A O 1
ATOM 1873 N N . ARG A 1 226 ? -20.453 -3.164 7.148 1 88.81 226 ARG A N 1
ATOM 1874 C CA . ARG A 1 226 ? -21.125 -4.328 6.59 1 88.81 226 ARG A CA 1
ATOM 1875 C C . ARG A 1 226 ? -22.562 -3.998 6.215 1 88.81 226 ARG A C 1
ATOM 1877 O O . ARG A 1 226 ? -23.188 -3.115 6.82 1 88.81 226 ARG A O 1
ATOM 1884 N N . MET B 1 1 ? -23.25 -31.328 -6.262 1 49.69 1 MET B N 1
ATOM 1885 C CA . MET B 1 1 ? -22.656 -30 -6.332 1 49.69 1 MET B CA 1
ATOM 1886 C C . MET B 1 1 ? -21.25 -30.062 -6.938 1 49.69 1 MET B C 1
ATOM 1888 O O . MET B 1 1 ? -20.391 -30.797 -6.453 1 49.69 1 MET B O 1
ATOM 1892 N N . SER B 1 2 ? -21.125 -29.719 -8.211 1 64.75 2 SER B N 1
ATOM 1893 C CA . SER B 1 2 ? -19.891 -29.969 -8.953 1 64.75 2 SER B CA 1
ATOM 1894 C C . SER B 1 2 ? -18.672 -29.516 -8.164 1 64.75 2 SER B C 1
ATOM 1896 O O . SER B 1 2 ? -18.719 -28.516 -7.457 1 64.75 2 SER B O 1
ATOM 1898 N N . LYS B 1 3 ? -17.812 -30.375 -7.84 1 85.75 3 LYS B N 1
ATOM 1899 C CA . LYS B 1 3 ? -16.625 -30.172 -7.027 1 85.75 3 LYS B CA 1
ATOM 1900 C C . LYS B 1 3 ? -15.789 -29.016 -7.559 1 85.75 3 LYS B C 1
ATOM 1902 O O . LYS B 1 3 ? -15.555 -28.906 -8.766 1 85.75 3 LYS B O 1
ATOM 1907 N N . LEU B 1 4 ? -15.555 -28.016 -6.773 1 91.94 4 LEU B N 1
ATOM 1908 C CA . LEU B 1 4 ? -14.75 -26.859 -7.156 1 91.94 4 LEU B CA 1
ATOM 1909 C C . LEU B 1 4 ? -13.344 -27.281 -7.562 1 91.94 4 LEU B C 1
ATOM 1911 O O . LEU B 1 4 ? -12.773 -28.203 -6.977 1 91.94 4 LEU B O 1
ATOM 1915 N N . GLU B 1 5 ? -12.852 -26.688 -8.633 1 95.62 5 GLU B N 1
ATOM 1916 C CA . GLU B 1 5 ? -11.461 -26.922 -9.023 1 95.62 5 GLU B CA 1
ATOM 1917 C C . GLU B 1 5 ? -10.5 -26.281 -8.023 1 95.62 5 GLU B C 1
ATOM 1919 O O . GLU B 1 5 ? -10.602 -25.094 -7.723 1 95.62 5 GLU B O 1
ATOM 1924 N N . LYS B 1 6 ? -9.586 -27.062 -7.527 1 97.06 6 LYS B N 1
ATOM 1925 C CA . LYS B 1 6 ? -8.617 -26.594 -6.543 1 97.06 6 LYS B CA 1
ATOM 1926 C C . LYS B 1 6 ? -7.445 -25.891 -7.223 1 97.06 6 LYS B C 1
ATOM 1928 O O . LYS B 1 6 ? -6.832 -26.438 -8.141 1 97.06 6 LYS B O 1
ATOM 1933 N N . ILE B 1 7 ? -7.117 -24.672 -6.711 1 98.12 7 ILE B N 1
ATOM 1934 C CA . ILE B 1 7 ? -6.098 -23.844 -7.34 1 98.12 7 ILE B CA 1
ATOM 1935 C C . ILE B 1 7 ? -5.031 -23.469 -6.312 1 98.12 7 ILE B C 1
ATOM 1937 O O . ILE B 1 7 ? -5.352 -23.125 -5.176 1 98.12 7 ILE B O 1
ATOM 1941 N N . VAL B 1 8 ? -3.793 -23.562 -6.688 1 98.5 8 VAL B N 1
ATOM 1942 C CA . VAL B 1 8 ? -2.688 -22.891 -6.012 1 98.5 8 VAL B CA 1
ATOM 1943 C C . VAL B 1 8 ? -2.133 -21.781 -6.902 1 98.5 8 VAL B C 1
ATOM 1945 O O . VAL B 1 8 ? -1.932 -21.984 -8.102 1 98.5 8 VAL B O 1
ATOM 1948 N N . ILE B 1 9 ? -1.948 -20.609 -6.344 1 98.94 9 ILE B N 1
ATOM 1949 C CA . ILE B 1 9 ? -1.421 -19.469 -7.086 1 98.94 9 ILE B CA 1
ATOM 1950 C C . ILE B 1 9 ? 0.087 -19.375 -6.867 1 98.94 9 ILE B C 1
ATOM 1952 O O . ILE B 1 9 ? 0.556 -19.359 -5.727 1 98.94 9 ILE B O 1
ATOM 1956 N N . LEU B 1 10 ? 0.818 -19.281 -7.918 1 98.94 10 LEU B N 1
ATOM 1957 C CA . LEU B 1 10 ? 2.273 -19.203 -7.859 1 98.94 10 LEU B CA 1
ATOM 1958 C C . LEU B 1 10 ? 2.766 -17.844 -8.336 1 98.94 10 LEU B C 1
ATOM 1960 O O . LEU B 1 10 ? 2.406 -17.406 -9.43 1 98.94 10 LEU B O 1
ATOM 1964 N N . GLY B 1 11 ? 3.496 -17.219 -7.477 1 98.75 11 GLY B N 1
ATOM 1965 C CA . GLY B 1 11 ? 4.176 -15.977 -7.84 1 98.75 11 GLY B CA 1
ATOM 1966 C C . GLY B 1 11 ? 5.684 -16.125 -7.895 1 98.75 11 GLY B C 1
ATOM 1967 O O . GLY B 1 11 ? 6.328 -16.328 -6.867 1 98.75 11 GLY B O 1
ATOM 1968 N N . CYS B 1 12 ? 6.219 -15.969 -9.062 1 98.56 12 CYS B N 1
ATOM 1969 C CA . CYS B 1 12 ? 7.664 -15.922 -9.25 1 98.56 12 CYS B CA 1
ATOM 1970 C C . CYS B 1 12 ? 8.156 -14.484 -9.367 1 98.56 12 CYS B C 1
ATOM 1972 O O . CYS B 1 12 ? 7.414 -13.609 -9.82 1 98.56 12 CYS B O 1
ATOM 1974 N N . GLY B 1 13 ? 9.344 -14.242 -8.883 1 97.31 13 GLY B N 1
ATOM 1975 C CA . GLY B 1 13 ? 9.898 -12.898 -8.992 1 97.31 13 GLY B CA 1
ATOM 1976 C C . GLY B 1 13 ? 11.133 -12.688 -8.133 1 97.31 13 GLY B C 1
ATOM 1977 O O . GLY B 1 13 ? 11.516 -13.57 -7.363 1 97.31 13 GLY B O 1
ATOM 1978 N N . SER B 1 14 ? 11.719 -11.531 -8.32 1 97.75 14 SER B N 1
ATOM 1979 C CA . SER B 1 14 ? 12.938 -11.234 -7.566 1 97.75 14 SER B CA 1
ATOM 1980 C C . SER B 1 14 ? 12.617 -10.914 -6.113 1 97.75 14 SER B C 1
ATOM 1982 O O . SER B 1 14 ? 13.383 -11.266 -5.211 1 97.75 14 SER B O 1
ATOM 1984 N N . TYR B 1 15 ? 11.484 -10.164 -5.891 1 98.38 15 TYR B N 1
ATOM 1985 C CA . TYR B 1 15 ? 11.148 -9.719 -4.539 1 98.38 15 TYR B CA 1
ATOM 1986 C C . TYR B 1 15 ? 12.32 -9 -3.889 1 98.38 15 TYR B C 1
ATOM 1988 O O . TYR B 1 15 ? 12.734 -9.352 -2.779 1 98.38 15 TYR B O 1
ATOM 1996 N N . ASN B 1 16 ? 12.703 -7.875 -4.555 1 98.44 16 ASN B N 1
ATOM 1997 C CA . ASN B 1 16 ? 13.977 -7.223 -4.266 1 98.44 16 ASN B CA 1
ATOM 1998 C C . ASN B 1 16 ? 13.781 -5.766 -3.859 1 98.44 16 ASN B C 1
ATOM 2000 O O . ASN B 1 16 ? 14.375 -4.863 -4.461 1 98.44 16 ASN B O 1
ATOM 2004 N N . PRO B 1 17 ? 13.023 -5.484 -2.838 1 98.5 17 PRO B N 1
ATOM 2005 C CA . PRO B 1 17 ? 12.469 -6.383 -1.826 1 98.5 17 PRO B CA 1
ATOM 2006 C C . PRO B 1 17 ? 10.977 -6.637 -2.025 1 98.5 17 PRO B C 1
ATOM 2008 O O . PRO B 1 17 ? 10.375 -6.109 -2.963 1 98.5 17 PRO B O 1
ATOM 2011 N N . LEU B 1 18 ? 10.453 -7.48 -1.175 1 98.5 18 LEU B N 1
ATOM 2012 C CA . LEU B 1 18 ? 9.016 -7.723 -1.117 1 98.5 18 LEU B CA 1
ATOM 2013 C C . LEU B 1 18 ? 8.266 -6.445 -0.752 1 98.5 18 LEU B C 1
ATOM 2015 O O . LEU B 1 18 ? 8.68 -5.719 0.156 1 98.5 18 LEU B O 1
ATOM 2019 N N . THR B 1 19 ? 7.207 -6.094 -1.45 1 96.06 19 THR B N 1
ATOM 2020 C CA . THR B 1 19 ? 6.344 -4.949 -1.174 1 96.06 19 THR B CA 1
ATOM 2021 C C . THR B 1 19 ? 4.926 -5.41 -0.847 1 96.06 19 THR B C 1
ATOM 2023 O O . THR B 1 19 ? 4.574 -6.57 -1.081 1 96.06 19 THR B O 1
ATOM 2026 N N . TYR B 1 20 ? 4.145 -4.516 -0.376 1 94.56 20 TYR B N 1
ATOM 2027 C CA . TYR B 1 20 ? 2.75 -4.855 -0.106 1 94.56 20 TYR B CA 1
ATOM 2028 C C . TYR B 1 20 ? 1.997 -5.141 -1.4 1 94.56 20 TYR B C 1
ATOM 2030 O O . TYR B 1 20 ? 1.031 -5.906 -1.408 1 94.56 20 TYR B O 1
ATOM 2038 N N . MET B 1 21 ? 2.496 -4.559 -2.477 1 92.94 21 MET B N 1
ATOM 2039 C CA . MET B 1 21 ? 1.819 -4.812 -3.744 1 92.94 21 MET B CA 1
ATOM 2040 C C . MET B 1 21 ? 1.959 -6.277 -4.152 1 92.94 21 MET B C 1
ATOM 2042 O O . MET B 1 21 ? 1.012 -6.875 -4.668 1 92.94 21 MET B O 1
ATOM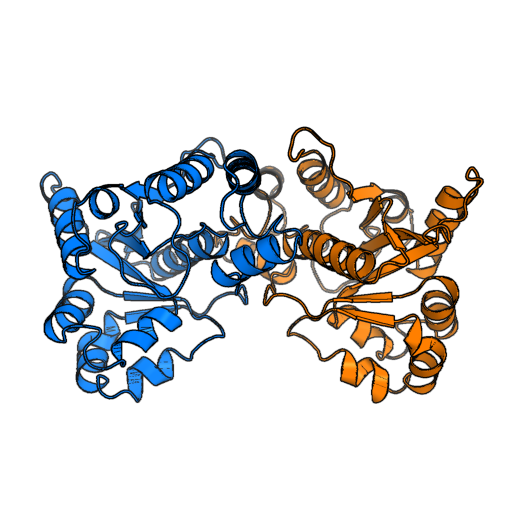 2046 N N . HIS B 1 22 ? 3.129 -6.859 -3.922 1 95.75 22 HIS B N 1
ATOM 2047 C CA . HIS B 1 22 ? 3.314 -8.273 -4.219 1 95.75 22 HIS B CA 1
ATOM 2048 C C . HIS B 1 22 ? 2.283 -9.125 -3.492 1 95.75 22 HIS B C 1
ATOM 2050 O O . HIS B 1 22 ? 1.681 -10.023 -4.09 1 95.75 22 HIS B O 1
ATOM 2056 N N . LEU B 1 23 ? 2.094 -8.828 -2.275 1 96.81 23 LEU B N 1
ATOM 2057 C CA . LEU B 1 23 ? 1.166 -9.594 -1.451 1 96.81 23 LEU B CA 1
ATOM 2058 C C . LEU B 1 23 ? -0.279 -9.289 -1.831 1 96.81 23 LEU B C 1
ATOM 2060 O O . LEU B 1 23 ? -1.119 -10.195 -1.87 1 96.81 23 LEU B O 1
ATOM 2064 N N . ARG B 1 24 ? -0.517 -8.031 -2.111 1 94.81 24 ARG B N 1
ATOM 2065 C CA . ARG B 1 24 ? -1.858 -7.617 -2.508 1 94.81 24 ARG B CA 1
ATOM 2066 C C . ARG B 1 24 ? -2.303 -8.336 -3.775 1 94.81 24 ARG B C 1
ATOM 2068 O O . ARG B 1 24 ? -3.477 -8.688 -3.918 1 94.81 24 ARG B O 1
ATOM 2075 N N . MET B 1 25 ? -1.417 -8.578 -4.684 1 95.25 25 MET B N 1
ATOM 2076 C CA . MET B 1 25 ? -1.739 -9.273 -5.926 1 95.25 25 MET B CA 1
ATOM 2077 C C . MET B 1 25 ? -2.342 -10.641 -5.641 1 95.25 25 MET B C 1
ATOM 2079 O O . MET B 1 25 ? -3.309 -11.047 -6.289 1 95.25 25 MET B O 1
ATOM 2083 N N . PHE B 1 26 ? -1.817 -11.312 -4.672 1 97.38 26 PHE B N 1
ATOM 2084 C CA . PHE B 1 26 ? -2.336 -12.625 -4.305 1 97.38 26 PHE B CA 1
ATOM 2085 C C . PHE B 1 26 ? -3.764 -12.516 -3.779 1 97.38 26 PHE B C 1
ATOM 2087 O O . PHE B 1 26 ? -4.633 -13.305 -4.152 1 97.38 26 PHE B O 1
ATOM 2094 N N . GLU B 1 27 ? -3.969 -11.531 -2.945 1 96.69 27 GLU B N 1
ATOM 2095 C CA . GLU B 1 27 ? -5.301 -11.336 -2.383 1 96.69 27 GLU B CA 1
ATOM 2096 C C . GLU B 1 27 ? -6.328 -11.062 -3.479 1 96.69 27 GLU B C 1
ATOM 2098 O O . GLU B 1 27 ? -7.414 -11.641 -3.477 1 96.69 27 GLU B O 1
ATOM 2103 N N . ILE B 1 28 ? -5.957 -10.203 -4.379 1 95.25 28 ILE B N 1
ATOM 2104 C CA . ILE B 1 28 ? -6.836 -9.797 -5.473 1 95.25 28 ILE B CA 1
ATOM 2105 C C . ILE B 1 28 ? -7.145 -11.008 -6.355 1 95.25 28 ILE B C 1
ATOM 2107 O O . ILE B 1 28 ? -8.305 -11.234 -6.719 1 95.25 28 ILE B O 1
ATOM 2111 N N . ALA B 1 29 ? -6.156 -11.727 -6.652 1 97.06 29 ALA B N 1
ATOM 2112 C CA . ALA B 1 29 ? -6.324 -12.914 -7.492 1 97.06 29 ALA B CA 1
ATOM 2113 C C . ALA B 1 29 ? -7.215 -13.945 -6.812 1 97.06 29 ALA B C 1
ATOM 2115 O O . ALA B 1 29 ? -8.094 -14.531 -7.445 1 97.06 29 ALA B O 1
ATOM 2116 N N . ARG B 1 30 ? -6.996 -14.18 -5.578 1 98 30 ARG B N 1
ATOM 2117 C CA . ARG B 1 30 ? -7.809 -15.133 -4.824 1 98 30 ARG B CA 1
ATOM 2118 C C . ARG B 1 30 ? -9.273 -14.719 -4.816 1 98 30 ARG B C 1
ATOM 2120 O O . ARG B 1 30 ? -10.164 -15.531 -5.082 1 98 30 ARG B O 1
ATOM 2127 N N . ASP B 1 31 ? -9.508 -13.453 -4.52 1 96.88 31 ASP B N 1
ATOM 2128 C CA . ASP B 1 31 ? -10.883 -12.953 -4.512 1 96.88 31 ASP B CA 1
ATOM 2129 C C . ASP B 1 31 ? -11.547 -13.148 -5.871 1 96.88 31 ASP B C 1
ATOM 2131 O O . ASP B 1 31 ? -12.703 -13.562 -5.949 1 96.88 31 ASP B O 1
ATOM 2135 N N . PHE B 1 32 ? -10.812 -12.812 -6.902 1 97.06 32 PHE B N 1
ATOM 2136 C CA . PHE B 1 32 ? -11.32 -12.953 -8.258 1 97.06 32 PHE B CA 1
ATOM 2137 C C . PHE B 1 32 ? -11.742 -14.391 -8.531 1 97.06 32 PHE B C 1
ATOM 2139 O O . PHE B 1 32 ? -12.852 -14.633 -9.016 1 97.06 32 PHE B O 1
ATOM 2146 N N . LEU B 1 33 ? -10.906 -15.352 -8.195 1 97.31 33 LEU B N 1
ATOM 2147 C CA . LEU B 1 33 ? -11.172 -16.766 -8.438 1 97.31 33 LEU B CA 1
ATOM 2148 C C . LEU B 1 33 ? -12.367 -17.25 -7.617 1 97.31 33 LEU B C 1
ATOM 2150 O O . LEU B 1 33 ? -13.203 -18 -8.109 1 97.31 33 LEU B O 1
ATOM 2154 N N . ILE B 1 34 ? -12.422 -16.797 -6.395 1 96.25 34 ILE B N 1
ATOM 2155 C CA . ILE B 1 34 ? -13.523 -17.172 -5.523 1 96.25 34 ILE B CA 1
ATOM 2156 C C . ILE B 1 34 ? -14.836 -16.641 -6.094 1 96.25 34 ILE B C 1
ATOM 2158 O O . ILE B 1 34 ? -15.844 -17.359 -6.121 1 96.25 34 ILE B O 1
ATOM 2162 N N . GLN B 1 35 ? -14.828 -15.469 -6.594 1 94.81 35 GLN B N 1
ATOM 2163 C CA . GLN B 1 35 ? -16.031 -14.828 -7.117 1 94.81 35 GLN B CA 1
ATOM 2164 C C . GLN B 1 35 ? -16.516 -15.523 -8.383 1 94.81 35 GLN B C 1
ATOM 2166 O O . GLN B 1 35 ? -17.719 -15.516 -8.68 1 94.81 35 GLN B O 1
ATOM 2171 N N . LYS B 1 36 ? -15.633 -16.109 -9.062 1 94 36 LYS B N 1
ATOM 2172 C CA . LYS B 1 36 ? -16.016 -16.859 -10.25 1 94 36 LYS B CA 1
ATOM 2173 C C . LYS B 1 36 ? -16.875 -18.078 -9.875 1 94 36 LYS B C 1
ATOM 2175 O O . LYS B 1 36 ? -17.641 -18.578 -10.695 1 94 36 LYS B O 1
ATOM 2180 N N . GLY B 1 37 ? -16.641 -18.641 -8.727 1 93.69 37 GLY B N 1
ATOM 2181 C CA . GLY B 1 37 ? -17.516 -19.656 -8.18 1 93.69 37 GLY B CA 1
ATOM 2182 C C . GLY B 1 37 ? -17.125 -21.062 -8.578 1 93.69 37 GLY B C 1
ATOM 2183 O O . GLY B 1 37 ? -17.703 -22.047 -8.094 1 93.69 37 GLY B O 1
ATOM 2184 N N . SER B 1 38 ? -16.141 -21.219 -9.422 1 94.81 38 SER B N 1
ATOM 2185 C CA . SER B 1 38 ? -15.781 -22.547 -9.922 1 94.81 38 SER B CA 1
ATOM 2186 C C . SER B 1 38 ? -14.445 -23 -9.344 1 94.81 38 SER B C 1
ATOM 2188 O O . SER B 1 38 ? -13.977 -24.094 -9.656 1 94.81 38 SER B O 1
ATOM 2190 N N . TYR B 1 39 ? -13.922 -22.156 -8.492 1 96.62 39 TYR B N 1
ATOM 2191 C CA . TYR B 1 39 ? -12.578 -22.453 -8.008 1 96.62 39 TYR B CA 1
ATOM 2192 C C . TYR B 1 39 ? -12.531 -22.453 -6.488 1 96.62 39 TYR B C 1
ATOM 2194 O O . TYR B 1 39 ? -13.32 -21.75 -5.836 1 96.62 39 TYR B O 1
ATOM 2202 N N . GLU B 1 40 ? -11.68 -23.219 -5.977 1 97.5 40 GLU B N 1
ATOM 2203 C CA . GLU B 1 40 ? -11.242 -23.188 -4.586 1 97.5 40 GLU B CA 1
ATOM 2204 C C . GLU B 1 40 ? -9.75 -22.922 -4.484 1 97.5 40 GLU B C 1
ATOM 2206 O O . GLU B 1 40 ? -8.938 -23.75 -4.895 1 97.5 40 GLU B O 1
ATOM 2211 N N . VAL B 1 41 ? -9.422 -21.797 -3.982 1 98.25 41 VAL B N 1
ATOM 2212 C CA . VAL B 1 41 ? -8.008 -21.484 -3.809 1 98.25 41 VAL B CA 1
ATOM 2213 C C . VAL B 1 41 ? -7.488 -22.141 -2.527 1 98.25 41 VAL B C 1
ATOM 2215 O O . VAL B 1 41 ? -7.906 -21.766 -1.427 1 98.25 41 VAL B O 1
ATOM 2218 N N . VAL B 1 42 ? -6.527 -23.016 -2.666 1 97.31 42 VAL B N 1
ATOM 2219 C CA . VAL B 1 42 ? -6.117 -23.797 -1.503 1 97.31 42 VAL B CA 1
ATOM 2220 C C . VAL B 1 42 ? -4.723 -23.359 -1.055 1 97.31 42 VAL B C 1
ATOM 2222 O O . VAL B 1 42 ? -4.199 -23.859 -0.057 1 97.31 42 VAL B O 1
ATOM 2225 N N . GLY B 1 43 ? -4.102 -22.359 -1.774 1 98.31 43 GLY B N 1
ATOM 2226 C CA . GLY B 1 43 ? -2.814 -21.844 -1.333 1 98.31 43 GLY B CA 1
ATOM 2227 C C . GLY B 1 43 ? -2.18 -20.891 -2.324 1 98.31 43 GLY B C 1
ATOM 2228 O O . GLY B 1 43 ? -2.643 -20.766 -3.461 1 98.31 43 GLY B O 1
ATOM 2229 N N . GLY B 1 44 ? -1.224 -20.156 -1.88 1 98.81 44 GLY B N 1
ATOM 2230 C CA . GLY B 1 44 ? -0.323 -19.312 -2.66 1 98.81 44 GLY B CA 1
ATOM 2231 C C . GLY B 1 44 ? 1.142 -19.609 -2.395 1 98.81 44 GLY B C 1
ATOM 2232 O O . GLY B 1 44 ? 1.511 -20 -1.285 1 98.81 44 GLY B O 1
ATOM 2233 N N . ILE B 1 45 ? 1.947 -19.438 -3.385 1 98.88 45 ILE B N 1
ATOM 2234 C CA . ILE B 1 45 ? 3.379 -19.688 -3.254 1 98.88 45 ILE B CA 1
ATOM 2235 C C . ILE B 1 45 ? 4.16 -18.516 -3.816 1 98.88 45 ILE B C 1
ATOM 2237 O O . ILE B 1 45 ? 3.896 -18.047 -4.93 1 98.88 45 ILE B O 1
ATOM 2241 N N . ILE B 1 46 ? 5.059 -18.062 -3.035 1 98.94 46 ILE B N 1
ATOM 2242 C CA . ILE B 1 46 ? 6.062 -17.109 -3.502 1 98.94 46 ILE B CA 1
ATOM 2243 C C . ILE B 1 46 ? 7.379 -17.828 -3.771 1 98.94 46 ILE B C 1
ATOM 2245 O O . ILE B 1 46 ? 7.902 -18.531 -2.896 1 98.94 46 ILE B O 1
ATOM 2249 N N . SER B 1 47 ? 7.863 -17.719 -4.93 1 98.88 47 SER B N 1
ATOM 2250 C CA . SER B 1 47 ? 9.109 -18.344 -5.352 1 98.88 47 SER B CA 1
ATOM 2251 C C . SER B 1 47 ? 10.133 -17.312 -5.801 1 98.88 47 SER B C 1
ATOM 2253 O O . SER B 1 47 ? 10.133 -16.891 -6.965 1 98.88 47 SER B O 1
ATOM 2255 N N . PRO B 1 48 ? 11.07 -16.906 -4.91 1 98.81 48 PRO B N 1
ATOM 2256 C CA . PRO B 1 48 ? 12.094 -15.938 -5.324 1 98.81 48 PRO B CA 1
ATOM 2257 C C . PRO B 1 48 ? 13.109 -16.531 -6.297 1 98.81 48 PRO B C 1
ATOM 2259 O O . PRO B 1 48 ? 13.492 -17.703 -6.16 1 98.81 48 PRO B O 1
ATOM 2262 N N . VAL B 1 49 ? 13.547 -15.727 -7.172 1 98.44 49 VAL B N 1
ATOM 2263 C CA . VAL B 1 49 ? 14.453 -16.156 -8.234 1 98.44 49 VAL B CA 1
ATOM 2264 C C . VAL B 1 49 ? 15.844 -16.422 -7.652 1 98.44 49 VAL B C 1
ATOM 2266 O O . VAL B 1 49 ? 16.188 -15.906 -6.586 1 98.44 49 VAL B O 1
ATOM 2269 N N . ASN B 1 50 ? 16.547 -17.125 -8.398 1 98 50 ASN B N 1
ATOM 2270 C CA . ASN B 1 50 ? 17.922 -17.453 -8.008 1 98 50 ASN B CA 1
ATOM 2271 C C . ASN B 1 50 ? 18.844 -16.25 -8.195 1 98 50 ASN B C 1
ATOM 2273 O O . ASN B 1 50 ? 18.531 -15.328 -8.945 1 98 50 ASN B O 1
ATOM 2277 N N . ASP B 1 51 ? 20.078 -16.312 -7.586 1 97.75 51 ASP B N 1
ATOM 2278 C CA . ASP B 1 51 ? 21.047 -15.227 -7.586 1 97.75 51 ASP B CA 1
ATOM 2279 C C . ASP B 1 51 ? 21.641 -15.031 -8.977 1 97.75 51 ASP B C 1
ATOM 2281 O O . ASP B 1 51 ? 22.266 -13.992 -9.25 1 97.75 51 ASP B O 1
ATOM 2285 N N . ARG B 1 52 ? 21.531 -15.969 -9.805 1 96.81 52 ARG B N 1
ATOM 2286 C CA . ARG B 1 52 ? 22.141 -15.906 -11.133 1 96.81 52 ARG B CA 1
ATOM 2287 C C . ARG B 1 52 ? 21.203 -15.25 -12.133 1 96.81 52 ARG B C 1
ATOM 2289 O O . ARG B 1 52 ? 21.516 -15.164 -13.328 1 96.81 52 ARG B O 1
ATOM 2296 N N . TYR B 1 53 ? 20.078 -14.836 -11.633 1 95.19 53 TYR B N 1
ATOM 2297 C CA . TYR B 1 53 ? 19.188 -14.07 -12.5 1 95.19 53 TYR B CA 1
ATOM 2298 C C . TYR B 1 53 ? 19.891 -12.82 -13.023 1 95.19 53 TYR B C 1
ATOM 2300 O O . TYR B 1 53 ? 20.391 -12.008 -12.242 1 95.19 53 TYR B O 1
ATOM 2308 N N . LYS B 1 54 ? 19.891 -12.695 -14.336 1 90.62 54 LYS B N 1
ATOM 2309 C CA . LYS B 1 54 ? 20.578 -11.555 -14.938 1 90.62 54 LYS B CA 1
ATOM 2310 C C . LYS B 1 54 ? 19.672 -10.32 -14.953 1 90.62 54 LYS B C 1
ATOM 2312 O O . LYS B 1 54 ? 18.578 -10.359 -15.5 1 90.62 54 LYS B O 1
ATOM 2317 N N . THR B 1 55 ? 20.125 -9.297 -14.32 1 90.31 55 THR B N 1
ATOM 2318 C CA . THR B 1 55 ? 19.422 -8.016 -14.273 1 90.31 55 THR B CA 1
ATOM 2319 C C . THR B 1 55 ? 20.406 -6.863 -14.148 1 90.31 55 THR B C 1
ATOM 2321 O O . THR B 1 55 ? 21.5 -7.027 -13.594 1 90.31 55 THR B O 1
ATOM 2324 N N . LYS B 1 56 ? 20 -5.766 -14.758 1 86.56 56 LYS B N 1
ATOM 2325 C CA . LYS B 1 56 ? 20.828 -4.562 -14.648 1 86.56 56 LYS B CA 1
ATOM 2326 C C . LYS B 1 56 ? 20.656 -3.906 -13.281 1 86.56 56 LYS B C 1
ATOM 2328 O O . LYS B 1 56 ? 21.469 -3.066 -12.883 1 86.56 56 LYS B O 1
ATOM 2333 N N . LYS B 1 57 ? 19.688 -4.344 -12.555 1 86.94 57 LYS B N 1
ATOM 2334 C CA . LYS B 1 57 ? 19.391 -3.795 -11.227 1 86.94 57 LYS B CA 1
ATOM 2335 C C . LYS B 1 57 ? 20.156 -4.555 -10.141 1 86.94 57 LYS B C 1
ATOM 2337 O O . LYS B 1 57 ? 20.484 -5.73 -10.312 1 86.94 57 LYS B O 1
ATOM 2342 N N . TYR B 1 58 ? 20.375 -3.791 -9.141 1 92.5 58 TYR B N 1
ATOM 2343 C CA . TYR B 1 58 ? 20.969 -4.48 -8 1 92.5 58 TYR B CA 1
ATOM 2344 C C . TYR B 1 58 ? 20.047 -5.59 -7.5 1 92.5 58 TYR B C 1
ATOM 2346 O O . TYR B 1 58 ? 18.875 -5.355 -7.219 1 92.5 58 TYR B O 1
ATOM 2354 N N . LEU B 1 59 ? 20.641 -6.734 -7.465 1 97.5 59 LEU B N 1
ATOM 2355 C CA . LEU B 1 59 ? 19.938 -7.879 -6.898 1 97.5 59 LEU B CA 1
ATOM 2356 C C . LEU B 1 59 ? 20.562 -8.297 -5.574 1 97.5 59 LEU B C 1
ATOM 2358 O O . LEU B 1 59 ? 21.688 -8.797 -5.547 1 97.5 59 LEU B O 1
ATOM 2362 N N . ALA B 1 60 ? 19.844 -8.039 -4.5 1 98.25 60 ALA B N 1
ATOM 2363 C CA . ALA B 1 60 ? 20.344 -8.523 -3.213 1 98.25 60 ALA B CA 1
ATOM 2364 C C . ALA B 1 60 ? 20.453 -10.039 -3.199 1 98.25 60 ALA B C 1
ATOM 2366 O O . ALA B 1 60 ? 19.672 -10.734 -3.846 1 98.25 60 ALA B O 1
ATOM 2367 N N . PRO B 1 61 ? 21.375 -10.602 -2.475 1 98.25 61 PRO B N 1
ATOM 2368 C CA . PRO B 1 61 ? 21.484 -12.062 -2.387 1 98.25 61 PRO B CA 1
ATOM 2369 C C . PRO B 1 61 ? 20.172 -12.727 -1.976 1 98.25 61 PRO B C 1
ATOM 2371 O O . PRO B 1 61 ? 19.422 -12.172 -1.161 1 98.25 61 PRO B O 1
ATOM 2374 N N . ALA B 1 62 ? 19.969 -13.922 -2.525 1 98.38 62 ALA B N 1
ATOM 2375 C CA . ALA B 1 62 ? 18.734 -14.656 -2.291 1 98.38 62 ALA B CA 1
ATOM 2376 C C . ALA B 1 62 ? 18.516 -14.906 -0.8 1 98.38 62 ALA B C 1
ATOM 2378 O O . ALA B 1 62 ? 17.375 -14.883 -0.323 1 98.38 62 ALA B O 1
ATOM 2379 N N . LYS B 1 63 ? 19.594 -15.102 -0.112 1 98.56 63 LYS B N 1
ATOM 2380 C CA . LYS B 1 63 ? 19.484 -15.359 1.32 1 98.56 63 LYS B CA 1
ATOM 2381 C C . LYS B 1 63 ? 18.75 -14.211 2.025 1 98.56 63 LYS B C 1
ATOM 2383 O O . LYS B 1 63 ? 17.938 -14.445 2.912 1 98.56 63 LYS B O 1
ATOM 2388 N N . HIS B 1 64 ? 19.031 -12.953 1.687 1 98.81 64 HIS B N 1
ATOM 2389 C CA . HIS B 1 64 ? 18.391 -11.781 2.281 1 98.81 64 HIS B CA 1
ATOM 2390 C C . HIS B 1 64 ? 16.938 -11.648 1.806 1 98.81 64 HIS B C 1
ATOM 2392 O O . HIS B 1 64 ? 16.047 -11.359 2.604 1 98.81 64 HIS B O 1
ATOM 2398 N N . ARG B 1 65 ? 16.703 -11.898 0.517 1 98.88 65 ARG B N 1
ATOM 2399 C CA . ARG B 1 65 ? 15.367 -11.781 -0.043 1 98.88 65 ARG B CA 1
ATOM 2400 C C . ARG B 1 65 ? 14.422 -12.812 0.566 1 98.88 65 ARG B C 1
ATOM 2402 O O . ARG B 1 65 ? 13.289 -12.492 0.923 1 98.88 65 ARG B O 1
ATOM 2409 N N . ILE B 1 66 ? 14.898 -13.992 0.771 1 98.88 66 ILE B N 1
ATOM 2410 C CA . ILE B 1 66 ? 14.148 -15.086 1.376 1 98.88 66 ILE B CA 1
ATOM 2411 C C . ILE B 1 66 ? 13.789 -14.734 2.816 1 98.88 66 ILE B C 1
ATOM 2413 O O . ILE B 1 66 ? 12.633 -14.898 3.232 1 98.88 66 ILE B O 1
ATOM 2417 N N . GLU B 1 67 ? 14.742 -14.219 3.547 1 98.88 67 GLU B N 1
ATOM 2418 C CA . GLU B 1 67 ? 14.5 -13.914 4.953 1 98.88 67 GLU B CA 1
ATOM 2419 C C . GLU B 1 67 ? 13.484 -12.781 5.102 1 98.88 67 GLU B C 1
ATOM 2421 O O . GLU B 1 67 ? 12.617 -12.828 5.98 1 98.88 67 GLU B O 1
ATOM 2426 N N . MET B 1 68 ? 13.578 -11.82 4.262 1 98.94 68 MET B N 1
ATOM 2427 C CA . MET B 1 68 ? 12.602 -10.727 4.297 1 98.94 68 MET B CA 1
ATOM 2428 C C . MET B 1 68 ? 11.195 -11.25 4.039 1 98.94 68 MET B C 1
ATOM 2430 O O . MET B 1 68 ? 10.25 -10.852 4.723 1 98.94 68 MET B O 1
ATOM 2434 N N . ILE B 1 69 ? 11.078 -12.148 3.092 1 98.94 69 ILE B N 1
ATOM 2435 C CA . ILE B 1 69 ? 9.781 -12.734 2.781 1 98.94 69 ILE B CA 1
ATOM 2436 C C . ILE B 1 69 ? 9.289 -13.555 3.969 1 98.94 69 ILE B C 1
ATOM 2438 O O . ILE B 1 69 ? 8.125 -13.453 4.363 1 98.94 69 ILE B O 1
ATOM 2442 N N . ARG B 1 70 ? 10.203 -14.328 4.512 1 98.81 70 ARG B N 1
ATOM 2443 C CA . ARG B 1 70 ? 9.859 -15.195 5.637 1 98.81 70 ARG B CA 1
ATOM 2444 C C . ARG B 1 70 ? 9.312 -14.383 6.805 1 98.81 70 ARG B C 1
ATOM 2446 O O . ARG B 1 70 ? 8.32 -14.766 7.426 1 98.81 70 ARG B O 1
ATOM 2453 N N . LEU B 1 71 ? 9.922 -13.273 7.113 1 98.69 71 LEU B N 1
ATOM 2454 C CA . LEU B 1 71 ? 9.523 -12.414 8.219 1 98.69 71 LEU B CA 1
ATOM 2455 C C . LEU B 1 71 ? 8.086 -11.93 8.047 1 98.69 71 LEU B C 1
ATOM 2457 O O . LEU B 1 71 ? 7.316 -11.898 9.016 1 98.69 71 LEU B O 1
ATOM 2461 N N . VAL B 1 72 ? 7.707 -11.609 6.855 1 98.62 72 VAL B N 1
ATOM 2462 C CA . VAL B 1 72 ? 6.387 -11.055 6.582 1 98.62 72 VAL B CA 1
ATOM 2463 C C . VAL B 1 72 ? 5.34 -12.172 6.621 1 98.62 72 VAL B C 1
ATOM 2465 O O . VAL B 1 72 ? 4.266 -12.008 7.203 1 98.62 72 VAL B O 1
ATOM 2468 N N . LEU B 1 73 ? 5.688 -13.328 6.074 1 98.62 73 LEU B N 1
ATOM 2469 C CA . LEU B 1 73 ? 4.715 -14.398 5.898 1 98.62 73 LEU B CA 1
ATOM 2470 C C . LEU B 1 73 ? 4.465 -15.133 7.211 1 98.62 73 LEU B C 1
ATOM 2472 O O . LEU B 1 73 ? 3.496 -15.883 7.332 1 98.62 73 LEU B O 1
ATOM 2476 N N . LYS B 1 74 ? 5.293 -14.898 8.188 1 98.12 74 LYS B N 1
ATOM 2477 C CA . LYS B 1 74 ? 5.09 -15.492 9.508 1 98.12 74 LYS B CA 1
ATOM 2478 C C . LYS B 1 74 ? 3.928 -14.82 10.234 1 98.12 74 LYS B C 1
ATOM 2480 O O . LYS B 1 74 ? 3.41 -15.359 11.219 1 98.12 74 LYS B O 1
ATOM 2485 N N . LYS B 1 75 ? 3.574 -13.711 9.812 1 97.5 75 LYS B N 1
ATOM 2486 C CA . LYS B 1 75 ? 2.512 -12.961 10.477 1 97.5 75 LYS B CA 1
ATOM 2487 C C . LYS B 1 75 ? 1.152 -13.617 10.25 1 97.5 75 LYS B C 1
ATOM 2489 O O . LYS B 1 75 ? 0.855 -14.078 9.148 1 97.5 75 LYS B O 1
ATOM 2494 N N . THR B 1 76 ? 0.355 -13.641 11.32 1 97.81 76 THR B N 1
ATOM 2495 C CA . THR B 1 76 ? -0.967 -14.258 11.273 1 97.81 76 THR B CA 1
ATOM 2496 C C . THR B 1 76 ? -2.059 -13.188 11.227 1 97.81 76 THR B C 1
ATOM 2498 O O . THR B 1 76 ? -1.837 -12.047 11.641 1 97.81 76 THR B O 1
ATOM 2501 N N . LEU B 1 77 ? -3.127 -13.477 10.727 1 97.94 77 LEU B N 1
ATOM 2502 C CA . LEU B 1 77 ? -4.359 -12.695 10.742 1 97.94 77 LEU B CA 1
ATOM 2503 C C . LEU B 1 77 ? -5.516 -13.523 11.305 1 97.94 77 LEU B C 1
ATOM 2505 O O . LEU B 1 77 ? -5.754 -14.648 10.859 1 97.94 77 LEU B O 1
ATOM 2509 N N . PHE B 1 78 ? -6.18 -13.016 12.352 1 97.38 78 PHE B N 1
ATOM 2510 C CA . PHE B 1 78 ? -7.215 -13.742 13.078 1 97.38 78 PHE B CA 1
ATOM 2511 C C . PHE B 1 78 ? -6.648 -15.008 13.711 1 97.38 78 PHE B C 1
ATOM 2513 O O . PHE B 1 78 ? -7.316 -16.047 13.75 1 97.38 78 PHE B O 1
ATOM 2520 N N . GLY B 1 79 ? -5.414 -15.031 14.023 1 96.69 79 GLY B N 1
ATOM 2521 C CA . GLY B 1 79 ? -4.77 -16.188 14.633 1 96.69 79 GLY B CA 1
ATOM 2522 C C . GLY B 1 79 ? -4.48 -17.297 13.648 1 96.69 79 GLY B C 1
ATOM 2523 O O . GLY B 1 79 ? -4.109 -18.406 14.047 1 96.69 79 GLY B O 1
ATOM 2524 N N . ARG B 1 80 ? -4.629 -17.047 12.383 1 97.44 80 ARG B N 1
ATOM 2525 C CA . ARG B 1 80 ? -4.414 -18.062 11.359 1 97.44 80 ARG B CA 1
ATOM 2526 C C . ARG B 1 80 ? -3.156 -17.75 10.547 1 97.44 80 ARG B C 1
ATOM 2528 O O . ARG B 1 80 ? -2.842 -16.594 10.289 1 97.44 80 ARG B O 1
ATOM 2535 N N . PRO B 1 81 ? -2.508 -18.859 10.141 1 97.88 81 PRO B N 1
ATOM 2536 C CA . PRO B 1 81 ? -1.318 -18.641 9.305 1 97.88 81 PRO B CA 1
ATOM 2537 C C . PRO B 1 81 ? -1.646 -18.016 7.953 1 97.88 81 PRO B C 1
ATOM 2539 O O . PRO B 1 81 ? -2.771 -18.156 7.465 1 97.88 81 PRO B O 1
ATOM 2542 N N . ASN B 1 82 ? -0.705 -17.375 7.418 1 98.44 82 ASN B N 1
ATOM 2543 C CA . ASN B 1 82 ? -0.835 -16.828 6.066 1 98.44 82 ASN B CA 1
ATOM 2544 C C . ASN B 1 82 ? -1.083 -17.938 5.047 1 98.44 82 ASN B C 1
ATOM 2546 O O . ASN B 1 82 ? -0.484 -19.016 5.133 1 98.44 82 ASN B O 1
ATOM 2550 N N . TRP B 1 83 ? -1.999 -17.734 4.09 1 98.5 83 TRP B N 1
ATOM 2551 C CA . TRP B 1 83 ? -2.309 -18.75 3.094 1 98.5 83 TRP B CA 1
ATOM 2552 C C . TRP B 1 83 ? -1.248 -18.781 1.997 1 98.5 83 TRP B C 1
ATOM 2554 O O . TRP B 1 83 ? -1.194 -19.734 1.201 1 98.5 83 TRP B O 1
ATOM 2564 N N . ILE B 1 84 ? -0.429 -17.75 1.969 1 98.81 84 ILE B N 1
ATOM 2565 C CA . ILE B 1 84 ? 0.725 -17.688 1.078 1 98.81 84 ILE B CA 1
ATOM 2566 C C . ILE B 1 84 ? 1.956 -18.234 1.787 1 98.81 84 ILE B C 1
ATOM 2568 O O . ILE B 1 84 ? 2.209 -17.922 2.951 1 98.81 84 ILE B O 1
ATOM 2572 N N . ARG B 1 85 ? 2.705 -19.062 1.124 1 98.62 85 ARG B N 1
ATOM 2573 C CA . ARG B 1 85 ? 3.938 -19.578 1.699 1 98.62 85 ARG B CA 1
ATOM 2574 C C . ARG B 1 85 ? 5.133 -19.281 0.801 1 98.62 85 ARG B C 1
ATOM 2576 O O . ARG B 1 85 ? 4.973 -19.047 -0.397 1 98.62 85 ARG B O 1
ATOM 2583 N N . LEU B 1 86 ? 6.254 -19.328 1.405 1 98.81 86 LEU B N 1
ATOM 2584 C CA . LEU B 1 86 ? 7.535 -19.188 0.72 1 98.81 86 LEU B CA 1
ATOM 2585 C C . LEU B 1 86 ? 8.07 -20.547 0.294 1 98.81 86 LEU B C 1
ATOM 2587 O O . LEU B 1 86 ? 8.008 -21.516 1.061 1 98.81 86 LEU B O 1
ATOM 2591 N N . ASP B 1 87 ? 8.469 -20.641 -0.906 1 98.88 87 ASP B N 1
ATOM 2592 C CA . ASP B 1 87 ? 9.242 -21.797 -1.35 1 98.88 87 ASP B CA 1
ATOM 2593 C C . ASP B 1 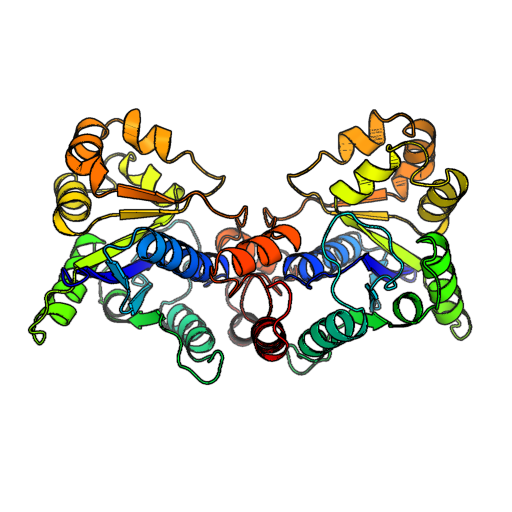87 ? 10.625 -21.375 -1.851 1 98.88 87 ASP B C 1
ATOM 2595 O O . ASP B 1 87 ? 10.734 -20.516 -2.721 1 98.88 87 ASP B O 1
ATOM 2599 N N . GLU B 1 88 ? 11.664 -22 -1.425 1 98.56 88 GLU B N 1
ATOM 2600 C CA . GLU B 1 88 ? 13.023 -21.531 -1.661 1 98.56 88 GLU B CA 1
ATOM 2601 C C . GLU B 1 88 ? 13.695 -22.344 -2.77 1 98.56 88 GLU B C 1
ATOM 2603 O O . GLU B 1 88 ? 14.852 -22.078 -3.125 1 98.56 88 GLU B O 1
ATOM 2608 N N . TRP B 1 89 ? 13.008 -23.312 -3.314 1 98.75 89 TRP B N 1
ATOM 2609 C CA . TRP B 1 89 ? 13.609 -24.234 -4.273 1 98.75 89 TRP B CA 1
ATOM 2610 C C . TRP B 1 89 ? 14.289 -23.469 -5.406 1 98.75 89 TRP B C 1
ATOM 2612 O O . TRP B 1 89 ? 15.469 -23.672 -5.695 1 98.75 89 TRP B O 1
ATOM 2622 N N . GLU B 1 90 ? 13.602 -22.547 -6.059 1 98.75 90 GLU B N 1
ATOM 2623 C CA . GLU B 1 90 ? 14.141 -21.797 -7.184 1 98.75 90 GLU B CA 1
ATOM 2624 C C . GLU B 1 90 ? 15.391 -21.016 -6.781 1 98.75 90 GLU B C 1
ATOM 2626 O O . GLU B 1 90 ? 16.406 -21.047 -7.484 1 98.75 90 GLU B O 1
ATOM 2631 N N . SER B 1 91 ? 15.289 -20.328 -5.652 1 98.25 91 SER B N 1
ATOM 2632 C CA . SER B 1 91 ? 16.359 -19.453 -5.207 1 98.25 91 SER B CA 1
ATOM 2633 C C . SER B 1 91 ? 17.594 -20.25 -4.805 1 98.25 91 SER B C 1
ATOM 2635 O O . SER B 1 91 ? 18.719 -19.719 -4.805 1 98.25 91 SER B O 1
ATOM 2637 N N . GLN B 1 92 ? 17.391 -21.469 -4.531 1 97.38 92 GLN B N 1
ATOM 2638 C CA . GLN B 1 92 ? 18.484 -22.281 -4 1 97.38 92 GLN B CA 1
ATOM 2639 C C . GLN B 1 92 ? 19.172 -23.062 -5.113 1 97.38 92 GLN B C 1
ATOM 2641 O O . GLN B 1 92 ? 20.188 -23.719 -4.879 1 97.38 92 GLN B O 1
ATOM 2646 N N . LEU B 1 93 ? 18.641 -23 -6.285 1 97.19 93 LEU B N 1
ATOM 2647 C CA . LEU B 1 93 ? 19.328 -23.625 -7.414 1 97.19 93 LEU B CA 1
ATOM 2648 C C . LEU B 1 93 ? 20.703 -23 -7.641 1 97.19 93 LEU B C 1
ATOM 2650 O O . LEU B 1 93 ? 20.984 -21.906 -7.133 1 97.19 93 LEU B O 1
ATOM 2654 N N . ASP B 1 94 ? 21.609 -23.672 -8.32 1 95.12 94 ASP B N 1
ATOM 2655 C CA . ASP B 1 94 ? 22.938 -23.156 -8.609 1 95.12 94 ASP B CA 1
ATOM 2656 C C . ASP B 1 94 ? 22.969 -22.453 -9.961 1 95.12 94 ASP B C 1
ATOM 2658 O O . ASP B 1 94 ? 24.031 -22.031 -10.43 1 95.12 94 ASP B O 1
ATOM 2662 N N . HIS B 1 95 ? 21.781 -22.359 -10.609 1 96.06 95 HIS B N 1
ATOM 2663 C CA . HIS B 1 95 ? 21.609 -21.688 -11.898 1 96.06 95 HIS B CA 1
ATOM 2664 C C . HIS B 1 95 ? 20.25 -21.016 -11.992 1 96.06 95 HIS B C 1
ATOM 2666 O O . HIS B 1 95 ? 19.328 -21.359 -11.25 1 96.06 95 HIS B O 1
ATOM 2672 N N . TRP B 1 96 ? 20.219 -20.094 -12.766 1 94.88 96 TRP B N 1
ATOM 2673 C CA . TRP B 1 96 ? 18.906 -19.516 -13.078 1 94.88 96 TRP B CA 1
ATOM 2674 C C . TRP B 1 96 ? 18.078 -20.484 -13.914 1 94.88 96 TRP B C 1
ATOM 2676 O O . TRP B 1 96 ? 18.594 -21.125 -14.836 1 94.88 96 TRP B O 1
ATOM 2686 N N . CYS B 1 97 ? 16.812 -20.594 -13.648 1 96.12 97 CYS B N 1
ATOM 2687 C CA . CYS B 1 97 ? 15.93 -21.438 -14.453 1 96.12 97 CYS B CA 1
ATOM 2688 C C . CYS B 1 97 ? 14.727 -20.656 -14.953 1 96.12 97 CYS B C 1
ATOM 2690 O O . CYS B 1 97 ? 14.367 -19.625 -14.383 1 96.12 97 CYS B O 1
ATOM 2692 N N . ARG B 1 98 ? 14.133 -21.188 -15.969 1 96.56 98 ARG B N 1
ATOM 2693 C CA . ARG B 1 98 ? 12.961 -20.547 -16.578 1 96.56 98 ARG B CA 1
ATOM 2694 C C . ARG B 1 98 ? 11.719 -20.766 -15.711 1 96.56 98 ARG B C 1
ATOM 2696 O O . ARG B 1 98 ? 11.633 -21.734 -14.961 1 96.56 98 ARG B O 1
ATOM 2703 N N . THR B 1 99 ? 10.773 -19.859 -15.852 1 97.94 99 THR B N 1
ATOM 2704 C CA . THR B 1 99 ? 9.547 -19.891 -15.055 1 97.94 99 THR B CA 1
ATOM 2705 C C . THR B 1 99 ? 8.828 -21.219 -15.227 1 97.94 99 THR B C 1
ATOM 2707 O O . THR B 1 99 ? 8.273 -21.766 -14.273 1 97.94 99 THR B O 1
ATOM 2710 N N . ILE B 1 100 ? 8.844 -21.797 -16.453 1 98.06 100 ILE B N 1
ATOM 2711 C CA . ILE B 1 100 ? 8.141 -23.047 -16.734 1 98.06 100 ILE B CA 1
ATOM 2712 C C . ILE B 1 100 ? 8.719 -24.172 -15.867 1 98.06 100 ILE B C 1
ATOM 2714 O O . ILE B 1 100 ? 7.988 -25.062 -15.43 1 98.06 100 ILE B O 1
ATOM 2718 N N . GLU B 1 101 ? 9.992 -24.109 -15.602 1 98.19 101 GLU B N 1
ATOM 2719 C CA . GLU B 1 101 ? 10.617 -25.125 -14.758 1 98.19 101 GLU B CA 1
ATOM 2720 C C . GLU B 1 101 ? 10.125 -25.031 -13.312 1 98.19 101 GLU B C 1
ATOM 2722 O O . GLU B 1 101 ? 9.922 -26.047 -12.648 1 98.19 101 GLU B O 1
ATOM 2727 N N . VAL B 1 102 ? 9.984 -23.828 -12.828 1 98.75 102 VAL B N 1
ATOM 2728 C CA . VAL B 1 102 ? 9.461 -23.594 -11.484 1 98.75 102 VAL B CA 1
ATOM 2729 C C . VAL B 1 102 ? 8.023 -24.094 -11.391 1 98.75 102 VAL B C 1
ATOM 2731 O O . VAL B 1 102 ? 7.656 -24.766 -10.43 1 98.75 102 VAL B O 1
ATOM 2734 N N . ILE B 1 103 ? 7.258 -23.797 -12.398 1 98.69 103 ILE B N 1
ATOM 2735 C CA . ILE B 1 103 ? 5.867 -24.234 -12.461 1 98.69 103 ILE B CA 1
ATOM 2736 C C . ILE B 1 103 ? 5.805 -25.766 -12.438 1 98.69 103 ILE B C 1
ATOM 2738 O O . ILE B 1 103 ? 5.043 -26.344 -11.664 1 98.69 103 ILE B O 1
ATOM 2742 N N . GLN B 1 104 ? 6.602 -26.406 -13.266 1 97.81 104 GLN B N 1
ATOM 2743 C CA . GLN B 1 104 ? 6.609 -27.859 -13.359 1 97.81 104 GLN B CA 1
ATOM 2744 C C . GLN B 1 104 ? 7.031 -28.5 -12.031 1 97.81 104 GLN B C 1
ATOM 2746 O O . GLN B 1 104 ? 6.453 -29.5 -11.609 1 97.81 104 GLN B O 1
ATOM 2751 N N . TYR B 1 105 ? 8.008 -27.922 -11.391 1 98.19 105 TYR B N 1
ATOM 2752 C CA . TYR B 1 105 ? 8.461 -28.406 -10.086 1 98.19 105 TYR B CA 1
ATOM 2753 C C . TYR B 1 105 ? 7.324 -28.391 -9.078 1 98.19 105 TYR B C 1
ATOM 2755 O O . TYR B 1 105 ? 7.027 -29.422 -8.453 1 98.19 105 TYR B O 1
ATOM 2763 N N . HIS B 1 106 ? 6.672 -27.281 -8.922 1 98 106 HIS B N 1
ATOM 2764 C CA . HIS B 1 106 ? 5.605 -27.156 -7.938 1 98 106 HIS B CA 1
ATOM 2765 C C . HIS B 1 106 ? 4.395 -27.984 -8.32 1 98 106 HIS B C 1
ATOM 2767 O O . HIS B 1 106 ? 3.721 -28.547 -7.453 1 98 106 HIS B O 1
ATOM 2773 N N . HIS B 1 107 ? 4.094 -28 -9.633 1 97.19 107 HIS B N 1
ATOM 2774 C CA . HIS B 1 107 ? 2.998 -28.844 -10.109 1 97.19 107 HIS B CA 1
ATOM 2775 C C . HIS B 1 107 ? 3.203 -30.297 -9.703 1 97.19 107 HIS B C 1
ATOM 2777 O O . HIS B 1 107 ? 2.273 -30.953 -9.219 1 97.19 107 HIS B O 1
ATOM 2783 N N . LYS B 1 108 ? 4.379 -30.766 -9.938 1 96.5 108 LYS B N 1
ATOM 2784 C CA . LYS B 1 108 ? 4.715 -32.156 -9.594 1 96.5 108 LYS B CA 1
ATOM 2785 C C . LYS B 1 108 ? 4.555 -32.406 -8.094 1 96.5 108 LYS B C 1
ATOM 2787 O O . LYS B 1 108 ? 3.939 -33.375 -7.684 1 96.5 108 LYS B O 1
ATOM 2792 N N . ILE B 1 109 ? 5.047 -31.547 -7.242 1 95.38 109 ILE B N 1
ATOM 2793 C CA . ILE B 1 109 ? 5.004 -31.672 -5.789 1 95.38 109 ILE B CA 1
ATOM 2794 C C . ILE B 1 109 ? 3.557 -31.672 -5.312 1 95.38 109 ILE B C 1
ATOM 2796 O O . ILE B 1 109 ? 3.16 -32.5 -4.492 1 95.38 109 ILE B O 1
ATOM 2800 N N . LEU B 1 110 ? 2.775 -30.766 -5.828 1 95.25 110 LEU B N 1
ATOM 2801 C CA . LEU B 1 110 ? 1.395 -30.578 -5.395 1 95.25 110 LEU B CA 1
ATOM 2802 C C . LEU B 1 110 ? 0.543 -31.797 -5.766 1 95.25 110 LEU B C 1
ATOM 2804 O O . LEU B 1 110 ? -0.393 -32.156 -5.047 1 95.25 110 LEU B O 1
ATOM 2808 N N . ASN B 1 111 ? 0.886 -32.469 -6.867 1 96.06 111 ASN B N 1
ATOM 2809 C CA . ASN B 1 111 ? 0.008 -33.5 -7.387 1 96.06 111 ASN B CA 1
ATOM 2810 C C . ASN B 1 111 ? 0.595 -34.875 -7.164 1 96.06 111 ASN B C 1
ATOM 2812 O O . ASN B 1 111 ? 0.007 -35.875 -7.578 1 96.06 111 ASN B O 1
ATOM 2816 N N . SER B 1 112 ? 1.736 -35.062 -6.637 1 91.75 112 SER B N 1
ATOM 2817 C CA . SER B 1 112 ? 2.328 -36.375 -6.359 1 91.75 112 SER B CA 1
ATOM 2818 C C . SER B 1 112 ? 1.58 -37.094 -5.242 1 91.75 112 SER B C 1
ATOM 2820 O O . SER B 1 112 ? 1.437 -38.312 -5.273 1 91.75 112 SER B O 1
ATOM 2822 N N . ASN B 1 113 ? 1.043 -36.406 -4.332 1 76.81 113 ASN B N 1
ATOM 2823 C CA . ASN B 1 113 ? 0.469 -37.094 -3.172 1 76.81 113 ASN B CA 1
ATOM 2824 C C . ASN B 1 113 ? -1.008 -36.75 -3 1 76.81 113 ASN B C 1
ATOM 2826 O O . ASN B 1 113 ? -1.556 -36.875 -1.902 1 76.81 113 ASN B O 1
ATOM 2830 N N . ASN B 1 114 ? -1.453 -36.219 -4.012 1 73.31 114 ASN B N 1
ATOM 2831 C CA . ASN B 1 114 ? -2.832 -35.781 -3.826 1 73.31 114 ASN B CA 1
ATOM 2832 C C . ASN B 1 114 ? -3.791 -36.531 -4.73 1 73.31 114 ASN B C 1
ATOM 2834 O O . ASN B 1 114 ? -3.469 -36.812 -5.887 1 73.31 114 ASN B O 1
ATOM 2838 N N . ASN B 1 115 ? -4.824 -36.969 -4.145 1 76.56 115 ASN B N 1
ATOM 2839 C CA . ASN B 1 115 ? -5.875 -37.625 -4.902 1 76.56 115 ASN B CA 1
ATOM 2840 C C . ASN B 1 115 ? -6.621 -36.656 -5.809 1 76.56 115 ASN B C 1
ATOM 2842 O O . ASN B 1 115 ? -6.969 -37 -6.938 1 76.56 115 ASN B O 1
ATOM 2846 N N . ASP B 1 116 ? -6.766 -35.438 -5.164 1 86.62 116 ASP B N 1
ATOM 2847 C CA . ASP B 1 116 ? -7.441 -34.438 -5.965 1 86.62 116 ASP B CA 1
ATOM 2848 C C . ASP B 1 116 ? -6.434 -33.594 -6.754 1 86.62 116 ASP B C 1
ATOM 2850 O O . ASP B 1 116 ? -5.418 -33.156 -6.203 1 86.62 116 ASP B O 1
ATOM 2854 N N . LYS B 1 117 ? -6.715 -33.469 -7.977 1 93.19 117 LYS B N 1
ATOM 2855 C CA . LYS B 1 117 ? -5.848 -32.688 -8.852 1 93.19 117 LYS B CA 1
ATOM 2856 C C . LYS B 1 117 ? -5.871 -31.203 -8.461 1 93.19 117 LYS B C 1
ATOM 2858 O O . LYS B 1 117 ? -6.941 -30.641 -8.219 1 93.19 117 LYS B O 1
ATOM 2863 N N . ILE B 1 118 ? -4.719 -30.625 -8.305 1 96.38 118 ILE B N 1
ATOM 2864 C CA . ILE B 1 118 ? -4.559 -29.203 -8.023 1 96.38 118 ILE B CA 1
ATOM 2865 C C . ILE B 1 118 ? -3.963 -28.484 -9.234 1 96.38 118 ILE B C 1
ATOM 2867 O O . ILE B 1 118 ? -2.936 -28.906 -9.766 1 96.38 118 ILE B O 1
ATOM 2871 N N . ARG B 1 119 ? -4.645 -27.516 -9.672 1 97.12 119 ARG B N 1
ATOM 2872 C CA . ARG B 1 119 ? -4.105 -26.719 -10.766 1 97.12 119 ARG B CA 1
ATOM 2873 C C . ARG B 1 119 ? -3.248 -25.578 -10.227 1 97.12 119 ARG B C 1
ATOM 2875 O O . ARG B 1 119 ? -3.617 -24.922 -9.25 1 97.12 119 ARG B O 1
ATOM 2882 N N . LEU B 1 120 ? -2.137 -25.406 -10.836 1 98.19 120 LEU B N 1
ATOM 2883 C CA . LEU B 1 120 ? -1.233 -24.312 -10.523 1 98.19 120 LEU B CA 1
ATOM 2884 C C . LEU B 1 120 ? -1.394 -23.172 -11.523 1 98.19 120 LEU B C 1
ATOM 2886 O O . LEU B 1 120 ? -1.275 -23.391 -12.734 1 98.19 120 LEU B O 1
ATOM 2890 N N . MET B 1 121 ? -1.725 -21.953 -11.039 1 98.69 121 MET B N 1
ATOM 2891 C CA . MET B 1 121 ? -1.817 -20.781 -11.906 1 98.69 121 MET B CA 1
ATOM 2892 C C . MET B 1 121 ? -0.715 -19.781 -11.586 1 98.69 121 MET B C 1
ATOM 2894 O O . MET B 1 121 ? -0.394 -19.562 -10.414 1 98.69 121 MET B O 1
ATOM 2898 N N . LEU B 1 122 ? -0.151 -19.188 -12.617 1 98.81 122 LEU B N 1
ATOM 2899 C CA . LEU B 1 122 ? 0.894 -18.188 -12.461 1 98.81 122 LEU B CA 1
ATOM 2900 C C . LEU B 1 122 ? 0.291 -16.797 -12.328 1 98.81 122 LEU B C 1
ATOM 2902 O O . LEU B 1 122 ? -0.545 -16.391 -13.141 1 98.81 122 LEU B O 1
ATOM 2906 N N . ILE B 1 123 ? 0.685 -16.109 -11.281 1 98.38 123 ILE B N 1
ATOM 2907 C CA . ILE B 1 123 ? 0.254 -14.727 -11.125 1 98.38 123 ILE B CA 1
ATOM 2908 C C . ILE B 1 123 ? 1.366 -13.789 -11.578 1 98.38 123 ILE B C 1
ATOM 2910 O O . ILE B 1 123 ? 2.547 -14.055 -11.344 1 98.38 123 ILE B O 1
ATOM 2914 N N . CYS B 1 124 ? 0.968 -12.688 -12.219 1 95.81 124 CYS B N 1
ATOM 2915 C CA . CYS B 1 124 ? 1.949 -11.695 -12.648 1 95.81 124 CYS B CA 1
ATOM 2916 C C . CYS B 1 124 ? 1.298 -10.328 -12.844 1 95.81 124 CYS B C 1
ATOM 2918 O O . CYS B 1 124 ? 0.071 -10.227 -12.875 1 95.81 124 CYS B O 1
ATOM 2920 N N . GLY B 1 125 ? 2.098 -9.297 -12.812 1 93.25 125 GLY B N 1
ATOM 2921 C CA . GLY B 1 125 ? 1.625 -7.98 -13.203 1 93.25 125 GLY B CA 1
ATOM 2922 C C . GLY B 1 125 ? 1.528 -7.805 -14.711 1 93.25 125 GLY B C 1
ATOM 2923 O O . GLY B 1 125 ? 2.055 -8.617 -15.469 1 93.25 125 GLY B O 1
ATOM 2924 N N . SER B 1 126 ? 0.859 -6.727 -15.07 1 92.06 126 SER B N 1
ATOM 2925 C CA . SER B 1 126 ? 0.725 -6.43 -16.484 1 92.06 126 SER B CA 1
ATOM 2926 C C . SER B 1 126 ? 2.088 -6.207 -17.141 1 92.06 126 SER B C 1
ATOM 2928 O O . SER B 1 126 ? 2.273 -6.504 -18.312 1 92.06 126 SER B O 1
ATOM 2930 N N . ASP B 1 127 ? 3.004 -5.777 -16.344 1 89.88 127 ASP B N 1
ATOM 2931 C CA . ASP B 1 127 ? 4.352 -5.555 -16.859 1 89.88 127 ASP B CA 1
ATOM 2932 C C . ASP B 1 127 ? 5.004 -6.871 -17.266 1 89.88 127 ASP B C 1
ATOM 2934 O O . ASP B 1 127 ? 5.598 -6.965 -18.344 1 89.88 127 ASP B O 1
ATOM 2938 N N . MET B 1 128 ? 4.98 -7.844 -16.406 1 92.19 128 MET B N 1
ATOM 2939 C CA . MET B 1 128 ? 5.52 -9.156 -16.766 1 92.19 128 MET B CA 1
ATOM 2940 C C . MET B 1 128 ? 4.77 -9.758 -17.938 1 92.19 128 MET B C 1
ATOM 2942 O O . MET B 1 128 ? 5.379 -10.32 -18.844 1 92.19 128 MET B O 1
ATOM 2946 N N . PHE B 1 129 ? 3.447 -9.602 -17.969 1 94.69 129 PHE B N 1
ATOM 2947 C CA . PHE B 1 129 ? 2.629 -10.094 -19.062 1 94.69 129 PHE B CA 1
ATOM 2948 C C . PHE B 1 129 ? 3.064 -9.461 -20.391 1 94.69 129 PHE B C 1
ATOM 2950 O O . PHE B 1 129 ? 3.213 -10.164 -21.391 1 94.69 129 PHE B O 1
ATOM 2957 N N . ASP B 1 130 ? 3.371 -8.242 -20.328 1 93.31 130 ASP B N 1
ATOM 2958 C CA . ASP B 1 130 ? 3.803 -7.504 -21.5 1 93.31 130 ASP B CA 1
ATOM 2959 C C . ASP B 1 130 ? 5.156 -8.008 -22 1 93.31 130 ASP B C 1
ATOM 2961 O O . ASP B 1 130 ? 5.48 -7.871 -23.188 1 93.31 130 ASP B O 1
ATOM 2965 N N . SER B 1 131 ? 5.922 -8.578 -21.141 1 92.88 131 SER B N 1
ATOM 2966 C CA .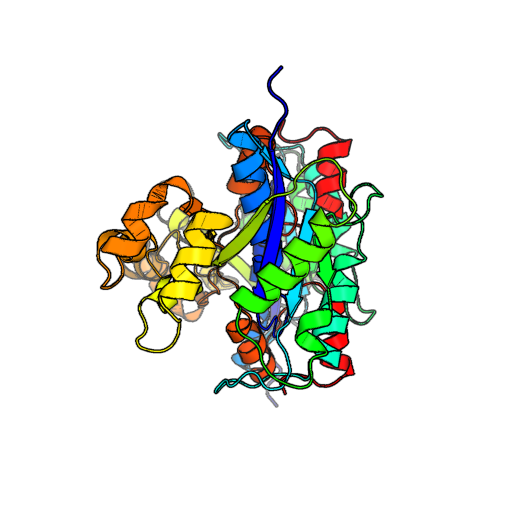 SER B 1 131 ? 7.258 -9.039 -21.5 1 92.88 131 SER B CA 1
ATOM 2967 C C . SER B 1 131 ? 7.188 -10.25 -22.422 1 92.88 131 SER B C 1
ATOM 2969 O O . SER B 1 131 ? 8.18 -10.609 -23.062 1 92.88 131 SER B O 1
ATOM 2971 N N . PHE B 1 132 ? 6.047 -10.914 -22.5 1 92.88 132 PHE B N 1
ATOM 2972 C CA . PHE B 1 132 ? 5.875 -12.008 -23.453 1 92.88 132 PHE B CA 1
ATOM 2973 C C . PHE B 1 132 ? 6.152 -11.531 -24.875 1 92.88 132 PHE B C 1
ATOM 2975 O O . PHE B 1 132 ? 6.508 -12.336 -25.75 1 92.88 132 PHE B O 1
ATOM 2982 N N . ASN B 1 133 ? 6.047 -10.289 -25.047 1 90.12 133 ASN B N 1
ATOM 2983 C CA . ASN B 1 133 ? 6.203 -9.719 -26.375 1 90.12 133 ASN B CA 1
ATOM 2984 C C . ASN B 1 133 ? 7.66 -9.391 -26.672 1 90.12 133 ASN B C 1
ATOM 2986 O O . ASN B 1 133 ? 8.008 -9.055 -27.812 1 90.12 133 ASN B O 1
ATOM 2990 N N . VAL B 1 134 ? 8.453 -9.383 -25.672 1 90.06 134 VAL B N 1
ATOM 2991 C CA . VAL B 1 134 ? 9.859 -9.07 -25.859 1 90.06 134 VAL B CA 1
ATOM 2992 C C . VAL B 1 134 ? 10.562 -10.234 -26.562 1 90.06 134 VAL B C 1
ATOM 2994 O O . VAL B 1 134 ? 10.547 -11.359 -26.062 1 90.06 134 VAL B O 1
ATOM 2997 N N . PRO B 1 135 ? 11.18 -9.977 -27.688 1 88.75 135 PRO B N 1
ATOM 2998 C CA . PRO B 1 135 ? 11.812 -11.055 -28.453 1 88.75 135 PRO B CA 1
ATOM 2999 C C . PRO B 1 135 ? 12.875 -11.805 -27.656 1 88.75 135 PRO B C 1
ATOM 3001 O O . PRO B 1 135 ? 13.688 -11.188 -26.969 1 88.75 135 PRO B O 1
ATOM 3004 N N . ASN B 1 136 ? 12.812 -13.078 -27.703 1 89 136 ASN B N 1
ATOM 3005 C CA . ASN B 1 136 ? 13.828 -13.992 -27.188 1 89 136 ASN B CA 1
ATOM 3006 C C . ASN B 1 136 ? 13.844 -14.016 -25.656 1 89 136 ASN B C 1
ATOM 3008 O O . ASN B 1 136 ? 14.75 -14.594 -25.062 1 89 136 ASN B O 1
ATOM 3012 N N . LEU B 1 137 ? 12.906 -13.367 -25.109 1 90.75 137 LEU B N 1
ATOM 3013 C CA . LEU B 1 137 ? 12.867 -13.375 -23.641 1 90.75 137 LEU B CA 1
ATOM 3014 C C . LEU B 1 137 ? 12.156 -14.617 -23.125 1 90.75 137 LEU B C 1
ATOM 3016 O O . LEU B 1 137 ? 12.594 -15.227 -22.141 1 90.75 137 LEU B O 1
ATOM 3020 N N . TRP B 1 138 ? 11.109 -14.898 -23.766 1 94.62 138 TRP B N 1
ATOM 3021 C CA . TRP B 1 138 ? 10.344 -16.109 -23.438 1 94.62 138 TRP B CA 1
ATOM 3022 C C . TRP B 1 138 ? 10.312 -17.062 -24.625 1 94.62 138 TRP B C 1
ATOM 3024 O O . TRP B 1 138 ? 10.195 -16.625 -25.781 1 94.62 138 TRP B O 1
ATOM 3034 N N . ASP B 1 139 ? 10.375 -18.344 -24.328 1 94.75 139 ASP B N 1
ATOM 3035 C CA . ASP B 1 139 ? 10.148 -19.375 -25.344 1 94.75 139 ASP B CA 1
ATOM 3036 C C . ASP B 1 139 ? 8.656 -19.531 -25.625 1 94.75 139 ASP B C 1
ATOM 3038 O O . ASP B 1 139 ? 7.844 -19.609 -24.703 1 94.75 139 ASP B O 1
ATOM 3042 N N . ASP B 1 140 ? 8.336 -19.625 -26.906 1 93.94 140 ASP B N 1
ATOM 3043 C CA . ASP B 1 140 ? 6.926 -19.703 -27.281 1 93.94 140 ASP B CA 1
ATOM 3044 C C . ASP B 1 140 ? 6.273 -20.953 -26.719 1 93.94 140 ASP B C 1
ATOM 3046 O O . ASP B 1 140 ? 5.105 -20.938 -26.328 1 93.94 140 ASP B O 1
ATOM 3050 N N . ASN B 1 141 ? 7.016 -22 -26.797 1 95.75 141 ASN B N 1
ATOM 3051 C CA . ASN B 1 141 ? 6.484 -23.25 -26.234 1 95.75 141 ASN B CA 1
ATOM 3052 C C . ASN B 1 141 ? 6.234 -23.125 -24.734 1 95.75 141 ASN B C 1
ATOM 3054 O O . ASN B 1 141 ? 5.281 -23.703 -24.203 1 95.75 141 ASN B O 1
ATOM 3058 N N . ASP B 1 142 ? 7.117 -22.406 -24.031 1 97.06 142 ASP B N 1
ATOM 3059 C CA . ASP B 1 142 ? 6.926 -22.172 -22.609 1 97.06 142 ASP B CA 1
ATOM 3060 C C . ASP B 1 142 ? 5.652 -21.359 -22.359 1 97.06 142 ASP B C 1
ATOM 3062 O O . ASP B 1 142 ? 4.844 -21.719 -21.5 1 97.06 142 ASP B O 1
ATOM 3066 N N . ILE B 1 143 ? 5.508 -20.312 -23.125 1 96.19 143 ILE B N 1
ATOM 3067 C CA . ILE B 1 143 ? 4.332 -19.469 -23 1 96.19 143 ILE B CA 1
ATOM 3068 C C . ILE B 1 143 ? 3.068 -20.297 -23.219 1 96.19 143 ILE B C 1
ATOM 3070 O O . ILE B 1 143 ? 2.137 -20.234 -22.406 1 96.19 143 ILE B O 1
ATOM 3074 N N . GLU B 1 144 ? 3.084 -21.047 -24.266 1 96.5 144 GLU B N 1
ATOM 3075 C CA . GLU B 1 144 ? 1.924 -21.859 -24.594 1 96.5 144 GLU B CA 1
ATOM 3076 C C . GLU B 1 144 ? 1.615 -22.859 -23.484 1 96.5 144 GLU B C 1
ATOM 3078 O O . GLU B 1 144 ? 0.461 -23 -23.078 1 96.5 144 GLU B O 1
ATOM 3083 N N . THR B 1 145 ? 2.635 -23.531 -23 1 97.31 145 THR B N 1
ATOM 3084 C CA . THR B 1 145 ? 2.451 -24.5 -21.922 1 97.31 145 THR B CA 1
ATOM 3085 C C . THR B 1 145 ? 1.893 -23.812 -20.672 1 97.31 145 THR B C 1
ATOM 3087 O O . THR B 1 145 ? 0.97 -24.328 -20.047 1 97.31 145 THR B O 1
ATOM 3090 N N . ILE B 1 146 ? 2.412 -22.672 -20.312 1 97.75 146 ILE B N 1
ATOM 3091 C CA . ILE B 1 146 ? 1.981 -21.953 -19.125 1 97.75 146 ILE B CA 1
ATOM 3092 C C . ILE B 1 146 ? 0.503 -21.594 -19.25 1 97.75 146 ILE B C 1
ATOM 3094 O O . ILE B 1 146 ? -0.285 -21.859 -18.328 1 97.75 146 ILE B O 1
ATOM 3098 N N . ILE B 1 147 ? 0.15 -21.016 -20.375 1 97.06 147 ILE B N 1
ATOM 3099 C CA . ILE B 1 147 ? -1.211 -20.516 -20.531 1 97.06 147 ILE B CA 1
ATOM 3100 C C . ILE B 1 147 ? -2.174 -21.688 -20.719 1 97.06 147 ILE B C 1
ATOM 3102 O O . ILE B 1 147 ? -3.23 -21.734 -20.094 1 97.06 147 ILE B O 1
ATOM 3106 N N . LYS B 1 148 ? -1.833 -22.641 -21.531 1 97.31 148 LYS B N 1
ATOM 3107 C CA . LYS B 1 148 ? -2.703 -23.766 -21.875 1 97.31 148 LYS B CA 1
ATOM 3108 C C . LYS B 1 148 ? -2.916 -24.688 -20.672 1 97.31 148 LYS B C 1
ATOM 3110 O O . LYS B 1 148 ? -4.055 -25 -20.312 1 97.31 148 LYS B O 1
ATOM 3115 N N . ASP B 1 149 ? -1.908 -25.031 -19.984 1 97.25 149 ASP B N 1
ATOM 3116 C CA . ASP B 1 149 ? -1.973 -26.109 -19.016 1 97.25 149 ASP B CA 1
ATOM 3117 C C . ASP B 1 149 ? -2.18 -25.562 -17.594 1 97.25 149 ASP B C 1
ATOM 3119 O O . ASP B 1 149 ? -2.652 -26.281 -16.719 1 97.25 149 ASP B O 1
ATOM 3123 N N . HIS B 1 150 ? -1.843 -24.391 -17.312 1 97.88 150 HIS B N 1
ATOM 3124 C CA . HIS B 1 150 ? -1.846 -23.875 -15.945 1 97.88 150 HIS B CA 1
ATOM 3125 C C . HIS B 1 150 ? -2.764 -22.672 -15.82 1 97.88 150 HIS B C 1
ATOM 3127 O O . HIS B 1 150 ? -3.74 -22.703 -15.07 1 97.88 150 HIS B O 1
ATOM 3133 N N . GLY B 1 151 ? -2.492 -21.641 -16.656 1 97.88 151 GLY B N 1
ATOM 3134 C CA . GLY B 1 151 ? -3.279 -20.422 -16.609 1 97.88 151 GLY B CA 1
ATOM 3135 C C . GLY B 1 151 ? -2.516 -19.25 -16.031 1 97.88 151 GLY B C 1
ATOM 3136 O O . GLY B 1 151 ? -1.538 -19.438 -15.297 1 97.88 151 GLY B O 1
ATOM 3137 N N . LEU B 1 152 ? -3.051 -18.078 -16.375 1 97.75 152 LEU B N 1
ATOM 3138 C CA . LEU B 1 152 ? -2.412 -16.828 -15.984 1 97.75 152 LEU B CA 1
ATOM 3139 C C . LEU B 1 152 ? -3.4 -15.922 -15.258 1 97.75 152 LEU B C 1
ATOM 3141 O O . LEU B 1 152 ? -4.547 -15.781 -15.688 1 97.75 152 LEU B O 1
ATOM 3145 N N . LEU B 1 153 ? -2.947 -15.484 -14.125 1 97.88 153 LEU B N 1
ATOM 3146 C CA . LEU B 1 153 ? -3.625 -14.398 -13.43 1 97.88 153 LEU B CA 1
ATOM 3147 C C . LEU B 1 153 ? -2.852 -13.086 -13.578 1 97.88 153 LEU B C 1
ATOM 3149 O O . LEU B 1 153 ? -1.793 -12.914 -12.969 1 97.88 153 LEU B O 1
ATOM 3153 N N . VAL B 1 154 ? -3.408 -12.164 -14.375 1 96.38 154 VAL B N 1
ATOM 3154 C CA . VAL B 1 154 ? -2.713 -10.922 -14.695 1 96.38 154 VAL B CA 1
ATOM 3155 C C . VAL B 1 154 ? -3.346 -9.758 -13.938 1 96.38 154 VAL B C 1
ATOM 3157 O O . VAL B 1 154 ? -4.488 -9.383 -14.203 1 96.38 154 VAL B O 1
ATOM 3160 N N . ILE B 1 155 ? -2.557 -9.234 -13.062 1 94.06 155 ILE B N 1
ATOM 3161 C CA . ILE B 1 155 ? -3.033 -8.086 -12.305 1 94.06 155 ILE B CA 1
ATOM 3162 C C . ILE B 1 155 ? -2.717 -6.797 -13.07 1 94.06 155 ILE B C 1
ATOM 3164 O O . ILE B 1 155 ? -1.561 -6.543 -13.414 1 94.06 155 ILE B O 1
ATOM 3168 N N . PHE B 1 156 ? -3.732 -6.016 -13.242 1 88.19 156 PHE B N 1
ATOM 3169 C CA . PHE B 1 156 ? -3.598 -4.758 -13.969 1 88.19 156 PHE B CA 1
ATOM 3170 C C . PHE B 1 156 ? -2.818 -3.738 -13.148 1 88.19 156 PHE B C 1
ATOM 3172 O O . PHE B 1 156 ? -3.232 -3.375 -12.047 1 88.19 156 PHE B O 1
ATOM 3179 N N . ARG B 1 157 ? -1.662 -3.342 -13.75 1 78.5 157 ARG B N 1
ATOM 3180 C CA . ARG B 1 157 ? -0.858 -2.27 -13.172 1 78.5 157 ARG B CA 1
ATOM 3181 C C . ARG B 1 157 ? -0.743 -1.092 -14.133 1 78.5 157 ARG B C 1
ATOM 3183 O O . ARG B 1 157 ? -0.836 -1.266 -15.352 1 78.5 157 ARG B O 1
ATOM 3190 N N . ASN B 1 158 ? -0.686 0.115 -13.711 1 72.31 158 ASN B N 1
ATOM 3191 C CA . ASN B 1 158 ? -0.722 1.317 -14.539 1 72.31 158 ASN B CA 1
ATOM 3192 C C . ASN B 1 158 ? 0.477 1.387 -15.477 1 72.31 158 ASN B C 1
ATOM 3194 O O . ASN B 1 158 ? 0.557 2.277 -16.328 1 72.31 158 ASN B O 1
ATOM 3198 N N . THR B 1 159 ? 1.217 0.434 -15.438 1 71.81 159 THR B N 1
ATOM 3199 C CA . THR B 1 159 ? 2.459 0.487 -16.203 1 71.81 159 THR B CA 1
ATOM 3200 C C . THR B 1 159 ? 2.236 0.009 -17.641 1 71.81 159 THR B C 1
ATOM 3202 O O . THR B 1 159 ? 3.014 0.336 -18.531 1 71.81 159 THR B O 1
ATOM 3205 N N . SER B 1 160 ? 1.291 -0.835 -17.797 1 78.69 160 SER B N 1
ATOM 3206 C CA . SER B 1 160 ? 0.988 -1.363 -19.125 1 78.69 160 SER B CA 1
ATOM 3207 C C . SER B 1 160 ? -0.477 -1.771 -19.234 1 78.69 160 SER B C 1
ATOM 3209 O O . SER B 1 160 ? -1.147 -1.979 -18.219 1 78.69 160 SER B O 1
ATOM 3211 N N . ASP B 1 161 ? -0.835 -1.873 -20.516 1 85.69 161 ASP B N 1
ATOM 3212 C CA . ASP B 1 161 ? -2.205 -2.311 -20.766 1 85.69 161 ASP B CA 1
ATOM 3213 C C . ASP B 1 161 ? -2.244 -3.789 -21.156 1 85.69 161 ASP B C 1
ATOM 3215 O O . ASP B 1 161 ? -1.88 -4.152 -22.281 1 85.69 161 ASP B O 1
ATOM 3219 N N . PRO B 1 162 ? -2.715 -4.625 -20.266 1 89.69 162 PRO B N 1
ATOM 3220 C CA . PRO B 1 162 ? -2.699 -6.062 -20.547 1 89.69 162 PRO B CA 1
ATOM 3221 C C . PRO B 1 162 ? -3.639 -6.453 -21.688 1 89.69 162 PRO B C 1
ATOM 3223 O O . PRO B 1 162 ? -3.43 -7.48 -22.344 1 89.69 162 PRO B O 1
ATOM 3226 N N . TRP B 1 163 ? -4.602 -5.648 -22 1 88.81 163 TRP B N 1
ATOM 3227 C CA . TRP B 1 163 ? -5.512 -5.945 -23.094 1 88.81 163 TRP B CA 1
ATOM 3228 C C . TRP B 1 163 ? -4.816 -5.762 -24.438 1 88.81 163 TRP B C 1
ATOM 3230 O O . TRP B 1 163 ? -5.043 -6.535 -25.375 1 88.81 163 TRP B O 1
ATOM 3240 N N . LYS B 1 164 ? -4.09 -4.75 -24.469 1 88.62 164 LYS B N 1
ATOM 3241 C CA . LYS B 1 164 ? -3.299 -4.562 -25.672 1 88.62 164 LYS B CA 1
ATOM 3242 C C . LYS B 1 164 ? -2.336 -5.727 -25.891 1 88.62 164 LYS B C 1
ATOM 3244 O O . LYS B 1 164 ? -2.166 -6.199 -27.016 1 88.62 164 LYS B O 1
ATOM 3249 N N . THR B 1 165 ? -1.689 -6.172 -24.797 1 89.81 165 THR B N 1
ATOM 3250 C CA . THR B 1 165 ? -0.795 -7.32 -24.875 1 89.81 165 THR B CA 1
ATOM 3251 C C . THR B 1 165 ? -1.546 -8.562 -25.359 1 89.81 165 THR B C 1
ATOM 3253 O O . THR B 1 165 ? -1.055 -9.289 -26.219 1 89.81 165 THR B O 1
ATOM 3256 N N . LEU B 1 166 ? -2.676 -8.781 -24.891 1 88.75 166 LEU B N 1
ATOM 3257 C CA . LEU B 1 166 ? -3.486 -9.945 -25.219 1 88.75 166 LEU B CA 1
ATOM 3258 C C . LEU B 1 166 ? -3.938 -9.906 -26.672 1 88.75 166 LEU B C 1
ATOM 3260 O O . LEU B 1 166 ? -3.857 -10.914 -27.375 1 88.75 166 LEU B O 1
ATOM 3264 N N . ARG B 1 167 ? -4.312 -8.742 -27.219 1 89.56 167 ARG B N 1
ATOM 3265 C CA . ARG B 1 167 ? -5.055 -8.695 -28.469 1 89.56 167 ARG B CA 1
ATOM 3266 C C . ARG B 1 167 ? -4.18 -8.164 -29.594 1 89.56 167 ARG B C 1
ATOM 3268 O O . ARG B 1 167 ? -4.418 -8.469 -30.766 1 89.56 167 ARG B O 1
ATOM 3275 N N . ASN B 1 168 ? -3.125 -7.391 -29.266 1 87.69 168 ASN B N 1
ATOM 3276 C CA . ASN B 1 168 ? -2.463 -6.645 -30.328 1 87.69 168 ASN B CA 1
ATOM 3277 C C . ASN B 1 168 ? -0.962 -6.918 -30.359 1 87.69 168 ASN B C 1
ATOM 3279 O O . ASN B 1 168 ? -0.219 -6.254 -31.078 1 87.69 168 ASN B O 1
ATOM 3283 N N . SER B 1 169 ? -0.533 -7.91 -29.734 1 85.62 169 SER B N 1
ATOM 3284 C CA . SER B 1 169 ? 0.897 -8.195 -29.672 1 85.62 169 SER B CA 1
ATOM 3285 C C . SER B 1 169 ? 1.308 -9.203 -30.734 1 85.62 169 SER B C 1
ATOM 3287 O O . SER B 1 169 ? 0.455 -9.766 -31.422 1 85.62 169 SER B O 1
ATOM 3289 N N . SER B 1 170 ? 2.574 -9.375 -30.969 1 87.25 170 SER B N 1
ATOM 3290 C CA . SER B 1 170 ? 3.109 -10.336 -31.922 1 87.25 170 SER B CA 1
ATOM 3291 C C . SER B 1 170 ? 2.762 -11.766 -31.516 1 87.25 170 SER B C 1
ATOM 3293 O O . SER B 1 170 ? 2.836 -12.68 -32.344 1 87.25 170 SER B O 1
ATOM 3295 N N . LYS B 1 171 ? 2.42 -11.961 -30.25 1 90 171 LYS B N 1
ATOM 3296 C CA . LYS B 1 171 ? 2.082 -13.289 -29.75 1 90 171 LYS B CA 1
ATOM 3297 C C . LYS B 1 171 ? 0.571 -13.461 -29.609 1 90 171 LYS B C 1
ATOM 3299 O O . LYS B 1 171 ? 0.1 -14.438 -29.031 1 90 171 LYS B O 1
ATOM 3304 N N . SER B 1 172 ? -0.16 -12.516 -30.109 1 89.5 172 SER B N 1
ATOM 3305 C CA . SER B 1 172 ? -1.608 -12.492 -29.922 1 89.5 172 SER B CA 1
ATOM 3306 C C . SER B 1 172 ? -2.246 -13.789 -30.422 1 89.5 172 SER B C 1
ATOM 3308 O O . SER B 1 172 ? -3.203 -14.281 -29.812 1 89.5 172 SER B O 1
ATOM 3310 N N . HIS B 1 173 ? -1.793 -14.305 -31.5 1 89.94 173 HIS B N 1
ATOM 3311 C CA . HIS B 1 173 ? -2.355 -15.547 -32.031 1 89.94 173 HIS B CA 1
ATOM 3312 C C . HIS B 1 173 ? -2.26 -16.672 -31 1 89.94 173 HIS B C 1
ATOM 3314 O O . HIS B 1 173 ? -3.199 -17.453 -30.859 1 89.94 173 HIS B O 1
ATOM 3320 N N . LEU B 1 174 ? -1.215 -16.734 -30.312 1 90.75 174 LEU B N 1
ATOM 3321 C CA . LEU B 1 174 ? -0.982 -17.734 -29.281 1 90.75 174 LEU B CA 1
ATOM 3322 C C . LEU B 1 174 ? -1.807 -17.453 -28.031 1 90.75 174 LEU B C 1
ATOM 3324 O O . LEU B 1 174 ? -2.434 -18.344 -27.469 1 90.75 174 LEU B O 1
ATOM 3328 N N . LEU B 1 175 ? -1.833 -16.234 -27.594 1 93.88 175 LEU B N 1
ATOM 3329 C CA . LEU B 1 175 ? -2.518 -15.82 -26.375 1 93.88 175 LEU B CA 1
ATOM 3330 C C . LEU B 1 175 ? -4.027 -15.961 -26.531 1 93.88 175 LEU B C 1
ATOM 3332 O O . LEU B 1 175 ? -4.707 -16.453 -25.625 1 93.88 175 LEU B O 1
ATOM 3336 N N . LEU B 1 176 ? -4.523 -15.578 -27.703 1 93.88 176 LEU B N 1
ATOM 3337 C CA . LEU B 1 176 ? -5.961 -15.602 -27.938 1 93.88 176 LEU B CA 1
ATOM 3338 C C . LEU B 1 176 ? -6.473 -17.031 -28.031 1 93.88 176 LEU B C 1
ATOM 3340 O O . LEU B 1 176 ? -7.617 -17.312 -27.672 1 93.88 176 LEU B O 1
ATOM 3344 N N . LYS B 1 177 ? -5.621 -17.891 -28.5 1 94.62 177 LYS B N 1
ATOM 3345 C CA . LYS B 1 177 ? -5.984 -19.297 -28.594 1 94.62 177 LYS B CA 1
ATOM 3346 C C . LYS B 1 177 ? -6.414 -19.844 -27.25 1 94.62 177 LYS B C 1
ATOM 3348 O O . LYS B 1 177 ? -7.316 -20.688 -27.156 1 94.62 177 LYS B O 1
ATOM 3353 N N . TYR B 1 178 ? -5.812 -19.375 -26.234 1 95.31 178 TYR B N 1
ATOM 3354 C CA . TYR B 1 178 ? -6.105 -19.844 -24.891 1 95.31 178 TYR B CA 1
ATOM 3355 C C . TYR B 1 178 ? -6.57 -18.703 -23.984 1 95.31 178 TYR B C 1
ATOM 3357 O O . TYR B 1 178 ? -6.238 -18.656 -22.797 1 95.31 178 TYR B O 1
ATOM 3365 N N . GLU B 1 179 ? -7.273 -17.75 -24.5 1 95.06 179 GLU B N 1
ATOM 3366 C CA . GLU B 1 179 ? -7.695 -16.531 -23.797 1 95.06 179 GLU B CA 1
ATOM 3367 C C . GLU B 1 179 ? -8.547 -16.875 -22.578 1 95.06 179 GLU B C 1
ATOM 3369 O O . GLU B 1 179 ? -8.508 -16.172 -21.562 1 95.06 179 GLU B O 1
ATOM 3374 N N . SER B 1 180 ? -9.234 -17.953 -22.578 1 95.25 180 SER B N 1
ATOM 3375 C CA . SER B 1 180 ? -10.086 -18.359 -21.469 1 95.25 180 SER B CA 1
ATOM 3376 C C . SER B 1 180 ? -9.266 -18.703 -20.234 1 95.25 180 SER B C 1
ATOM 3378 O O . SER B 1 180 ? -9.797 -18.766 -19.125 1 95.25 180 SER B O 1
ATOM 3380 N N . ASN B 1 181 ? -7.965 -18.938 -20.422 1 97 181 ASN B N 1
ATOM 3381 C CA . ASN B 1 181 ? -7.074 -19.312 -19.328 1 97 181 ASN B CA 1
ATOM 3382 C C . ASN B 1 181 ? -6.211 -18.141 -18.891 1 97 181 ASN B C 1
ATOM 3384 O O . ASN B 1 181 ? -5.273 -18.312 -18.109 1 97 181 ASN B O 1
ATOM 3388 N N . ILE B 1 182 ? -6.477 -17 -19.469 1 96.94 182 ILE B N 1
ATOM 3389 C CA . ILE B 1 182 ? -5.836 -15.758 -19.078 1 96.94 182 ILE B CA 1
ATOM 3390 C C . ILE B 1 182 ? -6.852 -14.844 -18.406 1 96.94 182 ILE B C 1
ATOM 3392 O O . ILE B 1 182 ? -7.785 -14.352 -19.031 1 96.94 182 ILE B O 1
ATOM 3396 N N . HIS B 1 183 ? -6.621 -14.617 -17.156 1 96.75 183 HIS B N 1
ATOM 3397 C CA . HIS B 1 183 ? -7.543 -13.789 -16.391 1 96.75 183 HIS B CA 1
ATOM 3398 C C . HIS B 1 183 ? -6.93 -12.438 -16.047 1 96.75 183 HIS B C 1
ATOM 3400 O O . HIS B 1 183 ? -6.043 -12.344 -15.195 1 96.75 183 HIS B O 1
ATOM 3406 N N . ILE B 1 184 ? -7.398 -11.438 -16.688 1 94.56 184 ILE B N 1
ATOM 3407 C CA . ILE B 1 184 ? -6.965 -10.07 -16.406 1 94.56 184 ILE B CA 1
ATOM 3408 C C . ILE B 1 184 ? -7.836 -9.469 -15.305 1 94.56 184 ILE B C 1
ATOM 3410 O O . ILE B 1 184 ? -9.055 -9.398 -15.445 1 94.56 184 ILE B O 1
ATOM 3414 N N . ILE B 1 185 ? -7.156 -9.141 -14.281 1 94.38 185 ILE B N 1
ATOM 3415 C CA . ILE B 1 185 ? -7.867 -8.695 -13.086 1 94.38 185 ILE B CA 1
ATOM 3416 C C . ILE B 1 185 ? -7.57 -7.215 -12.836 1 94.38 185 ILE B C 1
ATOM 3418 O O . ILE B 1 185 ? -6.414 -6.832 -12.656 1 94.38 185 ILE B O 1
ATOM 3422 N N . GLU B 1 186 ? -8.617 -6.434 -12.812 1 79.75 186 GLU B N 1
ATOM 3423 C CA . GLU B 1 186 ? -8.469 -4.996 -12.586 1 79.75 186 GLU B CA 1
ATOM 3424 C C . GLU B 1 186 ? -8.141 -4.695 -11.125 1 79.75 186 GLU B C 1
ATOM 3426 O O . GLU B 1 186 ? -8.703 -5.32 -10.219 1 79.75 186 GLU B O 1
ATOM 3431 N N . HIS B 1 187 ? -6.941 -4.027 -11.031 1 70.31 187 HIS B N 1
ATOM 3432 C CA . HIS B 1 187 ? -6.48 -3.811 -9.664 1 70.31 187 HIS B CA 1
ATOM 3433 C C . HIS B 1 187 ? -6.672 -2.357 -9.242 1 70.31 187 HIS B C 1
ATOM 3435 O O . HIS B 1 187 ? -6.844 -1.479 -10.094 1 70.31 187 HIS B O 1
ATOM 3441 N N . ALA B 1 188 ? -6.625 -2.252 -7.809 1 61.41 188 ALA B N 1
ATOM 3442 C CA . ALA B 1 188 ? -6.523 -0.964 -7.125 1 61.41 188 ALA B CA 1
ATOM 3443 C C . ALA B 1 188 ? -5.246 -0.23 -7.527 1 61.41 188 ALA B C 1
ATOM 3445 O O . ALA B 1 188 ? -4.258 -0.857 -7.91 1 61.41 188 ALA B O 1
ATOM 3446 N N . PRO B 1 189 ? -5.434 0.994 -7.531 1 61.12 189 PRO B N 1
ATOM 3447 C CA . PRO B 1 189 ? -4.34 1.86 -7.977 1 61.12 189 PRO B CA 1
ATOM 3448 C C . PRO B 1 189 ? -3.129 1.808 -7.051 1 61.12 189 PRO B C 1
ATOM 3450 O O . PRO B 1 189 ? -2.834 2.783 -6.355 1 61.12 189 PRO B O 1
ATOM 3453 N N . ASN B 1 190 ? -2.697 0.637 -6.75 1 66.31 190 ASN B N 1
ATOM 3454 C CA . ASN B 1 190 ? -1.446 0.547 -6.004 1 66.31 190 ASN B CA 1
ATOM 3455 C C . ASN B 1 190 ? -0.287 0.125 -6.898 1 66.31 190 ASN B C 1
ATOM 3457 O O . ASN B 1 190 ? -0.38 -0.876 -7.613 1 66.31 190 ASN B O 1
ATOM 3461 N N . ALA B 1 191 ? 0.755 1.108 -6.973 1 74.25 191 ALA B N 1
ATOM 3462 C CA . ALA B 1 191 ? 1.816 0.792 -7.922 1 74.25 191 ALA B CA 1
ATOM 3463 C C . ALA B 1 191 ? 3.184 0.804 -7.246 1 74.25 191 ALA B C 1
ATOM 3465 O O . ALA B 1 191 ? 4.184 1.188 -7.855 1 74.25 191 ALA B O 1
ATOM 3466 N N . VAL B 1 192 ? 3.141 0.276 -5.961 1 87 192 VAL B N 1
ATOM 3467 C CA . VAL B 1 192 ? 4.434 0.251 -5.285 1 87 192 VAL B CA 1
ATOM 3468 C C . VAL B 1 192 ? 5.328 -0.815 -5.918 1 87 192 VAL B C 1
ATOM 3470 O O . VAL B 1 192 ? 4.895 -1.951 -6.125 1 87 192 VAL B O 1
ATOM 3473 N N . SER B 1 193 ? 6.527 -0.486 -6.332 1 90.06 193 SER B N 1
ATOM 3474 C CA . SER B 1 193 ? 7.496 -1.412 -6.91 1 90.06 193 SER B CA 1
ATOM 3475 C C . SER B 1 193 ? 8.727 -1.552 -6.023 1 90.06 193 SER B C 1
ATOM 3477 O O . SER B 1 193 ? 9.031 -0.661 -5.227 1 90.06 193 SER B O 1
ATOM 3479 N N . SER B 1 194 ? 9.344 -2.619 -6.25 1 95.12 194 SER B N 1
ATOM 3480 C CA . SER B 1 194 ? 10.617 -2.799 -5.562 1 95.12 194 SER B CA 1
ATOM 3481 C C . SER B 1 194 ? 11.641 -1.753 -6.004 1 95.12 194 SER B C 1
ATOM 3483 O O . SER B 1 194 ? 12.469 -1.317 -5.207 1 95.12 194 SER B O 1
ATOM 3485 N N . THR B 1 195 ? 11.578 -1.374 -7.25 1 93.19 195 THR B N 1
ATOM 3486 C CA . THR B 1 195 ? 12.469 -0.339 -7.77 1 93.19 195 THR B CA 1
ATOM 3487 C C . THR B 1 195 ? 12.281 0.968 -7.004 1 93.19 195 THR B C 1
ATOM 3489 O O . THR B 1 195 ? 13.258 1.606 -6.605 1 93.19 195 THR B O 1
ATOM 3492 N N . TYR B 1 196 ? 11.047 1.325 -6.762 1 91.81 196 TYR B N 1
ATOM 3493 C CA . TYR B 1 196 ? 10.758 2.537 -6.004 1 91.81 196 TYR B CA 1
ATOM 3494 C C . TYR B 1 196 ? 11.359 2.467 -4.605 1 91.81 196 TYR B C 1
ATOM 3496 O O . TYR B 1 196 ? 11.938 3.441 -4.121 1 91.81 196 TYR B O 1
ATOM 3504 N N . ILE B 1 197 ? 11.219 1.35 -3.938 1 95.56 197 ILE B N 1
ATOM 3505 C CA . ILE B 1 197 ? 11.727 1.166 -2.582 1 95.56 197 ILE B CA 1
ATOM 3506 C C . ILE B 1 197 ? 13.25 1.32 -2.576 1 95.56 197 ILE B C 1
ATOM 3508 O O . ILE B 1 197 ? 13.805 2.031 -1.735 1 95.56 197 ILE B O 1
ATOM 3512 N N . ARG B 1 198 ? 13.906 0.666 -3.492 1 97.25 198 ARG B N 1
ATOM 3513 C CA . ARG B 1 198 ? 15.359 0.767 -3.559 1 97.25 198 ARG B CA 1
ATOM 3514 C C . ARG B 1 198 ? 15.797 2.205 -3.812 1 97.25 198 ARG B C 1
ATOM 3516 O O . ARG B 1 198 ? 16.734 2.697 -3.176 1 97.25 198 ARG B O 1
ATOM 3523 N N . ASP B 1 199 ? 15.109 2.906 -4.715 1 94.38 199 ASP B N 1
ATOM 3524 C CA . ASP B 1 199 ? 15.422 4.305 -5.004 1 94.38 199 ASP B CA 1
ATOM 3525 C C . ASP B 1 199 ? 15.242 5.172 -3.762 1 94.38 199 ASP B C 1
ATOM 3527 O O . ASP B 1 199 ? 16.062 6.051 -3.488 1 94.38 199 ASP B O 1
ATOM 3531 N N . ALA B 1 200 ? 14.148 4.957 -3.068 1 94.88 200 ALA B N 1
ATOM 3532 C CA . ALA B 1 200 ? 13.875 5.707 -1.847 1 94.88 200 ALA B CA 1
ATOM 3533 C C . ALA B 1 200 ? 14.977 5.5 -0.813 1 94.88 200 ALA B C 1
ATOM 3535 O O . ALA B 1 200 ? 15.391 6.445 -0.14 1 94.88 200 ALA B O 1
ATOM 3536 N N . ILE B 1 201 ? 15.422 4.293 -0.675 1 97.06 201 ILE B N 1
ATOM 3537 C CA . ILE B 1 201 ? 16.484 3.975 0.27 1 97.06 201 ILE B CA 1
ATOM 3538 C C . ILE B 1 201 ? 17.75 4.762 -0.087 1 97.06 201 ILE B C 1
ATOM 3540 O O . ILE B 1 201 ? 18.391 5.348 0.789 1 97.06 201 ILE B O 1
ATOM 3544 N N . ILE B 1 202 ? 18.047 4.781 -1.368 1 96.19 202 ILE B N 1
ATOM 3545 C CA . ILE B 1 202 ? 19.234 5.496 -1.848 1 96.19 202 ILE B CA 1
ATOM 3546 C C . ILE B 1 202 ? 19.094 6.98 -1.528 1 96.19 202 ILE B C 1
ATOM 3548 O O . ILE B 1 202 ? 20.078 7.625 -1.132 1 96.19 202 ILE B O 1
ATOM 3552 N N . LYS B 1 203 ? 17.953 7.473 -1.63 1 95.19 203 LYS B N 1
ATOM 3553 C CA . LYS B 1 203 ? 17.688 8.891 -1.403 1 95.19 203 LYS B CA 1
ATOM 3554 C C . LYS B 1 203 ? 17.484 9.18 0.08 1 95.19 203 LYS B C 1
ATOM 3556 O O . LYS B 1 203 ? 17.172 10.312 0.458 1 95.19 203 LYS B O 1
ATOM 3561 N N . LYS B 1 204 ? 17.5 8.164 0.909 1 96.31 204 LYS B N 1
ATOM 3562 C CA . LYS B 1 204 ? 17.312 8.266 2.354 1 96.31 204 LYS B CA 1
ATOM 3563 C C . LYS B 1 204 ? 15.898 8.727 2.691 1 96.31 204 LYS B C 1
ATOM 3565 O O . LYS B 1 204 ? 15.703 9.523 3.615 1 96.31 204 LYS B O 1
ATOM 3570 N N . GLU B 1 205 ? 15.023 8.32 1.887 1 95.94 205 GLU B N 1
ATOM 3571 C CA . GLU B 1 205 ? 13.602 8.57 2.121 1 95.94 205 GLU B CA 1
ATOM 3572 C C . GLU B 1 205 ? 12.945 7.402 2.85 1 95.94 205 GLU B C 1
ATOM 3574 O O . GLU B 1 205 ? 13.445 6.273 2.797 1 95.94 205 GLU B O 1
ATOM 3579 N N . SER B 1 206 ? 11.898 7.73 3.5 1 96.44 206 SER B N 1
ATOM 3580 C CA . SER B 1 206 ? 11.156 6.695 4.219 1 96.44 206 SER B CA 1
ATOM 3581 C C . SER B 1 206 ? 10.5 5.719 3.256 1 96.44 206 SER B C 1
ATOM 3583 O O . SER B 1 206 ? 9.953 6.125 2.227 1 96.44 206 SER B O 1
ATOM 3585 N N . ILE B 1 207 ? 10.523 4.422 3.6 1 96.12 207 ILE B N 1
ATOM 3586 C CA . ILE B 1 207 ? 9.812 3.398 2.842 1 96.12 207 ILE B CA 1
ATOM 3587 C C . ILE B 1 207 ? 8.742 2.754 3.723 1 96.12 207 ILE B C 1
ATOM 3589 O O . ILE B 1 207 ? 8.219 1.689 3.391 1 96.12 207 ILE B O 1
ATOM 3593 N N . ARG B 1 208 ? 8.5 3.398 4.84 1 96.81 208 ARG B N 1
ATOM 3594 C CA . ARG B 1 208 ? 7.492 2.857 5.746 1 96.81 208 ARG B CA 1
ATOM 3595 C C . ARG B 1 208 ? 6.109 2.861 5.102 1 96.81 208 ARG B C 1
ATOM 3597 O O . ARG B 1 208 ? 5.758 3.797 4.379 1 96.81 208 ARG B O 1
ATOM 3604 N N . TYR B 1 209 ? 5.344 1.803 5.273 1 95.56 209 TYR B N 1
ATOM 3605 C CA . TYR B 1 209 ? 3.979 1.552 4.82 1 95.56 209 TYR B CA 1
ATOM 3606 C C . TYR B 1 209 ? 3.957 1.13 3.355 1 95.56 209 TYR B C 1
ATOM 3608 O O . TYR B 1 209 ? 2.889 0.924 2.777 1 95.56 209 TYR B O 1
ATOM 3616 N N . LEU B 1 210 ? 5.121 1.011 2.744 1 94.88 210 LEU B N 1
ATOM 3617 C CA . LEU B 1 210 ? 5.215 0.412 1.417 1 94.88 210 LEU B CA 1
ATOM 3618 C C . LEU B 1 210 ? 5.496 -1.084 1.515 1 94.88 210 LEU B C 1
ATOM 3620 O O . LEU B 1 210 ? 5.258 -1.828 0.56 1 94.88 210 LEU B O 1
ATOM 3624 N N . THR B 1 211 ? 6.059 -1.405 2.596 1 96.69 211 THR B N 1
ATOM 3625 C CA . THR B 1 211 ? 6.371 -2.779 2.969 1 96.69 211 THR B CA 1
ATOM 3626 C C . THR B 1 211 ? 6.312 -2.955 4.484 1 96.69 211 THR B C 1
ATOM 3628 O O . THR B 1 211 ? 6.043 -1.998 5.215 1 96.69 211 THR B O 1
ATOM 3631 N N . ASP B 1 212 ? 6.438 -4.18 4.895 1 98.12 212 ASP B N 1
ATOM 3632 C CA . ASP B 1 212 ? 6.301 -4.5 6.312 1 98.12 212 ASP B CA 1
ATOM 3633 C C . ASP B 1 212 ? 7.469 -3.93 7.113 1 98.12 212 ASP B C 1
ATOM 3635 O O . ASP B 1 212 ? 8.609 -3.928 6.648 1 98.12 212 ASP B O 1
ATOM 3639 N N . ASP B 1 213 ? 7.188 -3.48 8.391 1 98.31 213 ASP B N 1
ATOM 3640 C CA . ASP B 1 213 ? 8.211 -2.924 9.273 1 98.31 213 ASP B CA 1
ATOM 3641 C C . ASP B 1 213 ? 9.367 -3.902 9.461 1 98.31 213 ASP B C 1
ATOM 3643 O O . ASP B 1 213 ? 10.523 -3.488 9.586 1 98.31 213 ASP B O 1
ATOM 3647 N N . SER B 1 214 ? 9.086 -5.18 9.484 1 98.69 214 SER B N 1
ATOM 3648 C CA . SER B 1 214 ? 10.141 -6.172 9.672 1 98.69 214 SER B CA 1
ATOM 3649 C C . SER B 1 214 ? 11.125 -6.16 8.516 1 98.69 214 SER B C 1
ATOM 3651 O O . SER B 1 214 ? 12.32 -6.402 8.711 1 98.69 214 SER B O 1
ATOM 3653 N N . ILE B 1 215 ? 10.656 -5.906 7.355 1 98.81 215 ILE B N 1
ATOM 3654 C CA . ILE B 1 215 ? 11.539 -5.797 6.195 1 98.81 215 ILE B CA 1
ATOM 3655 C C . ILE B 1 215 ? 12.406 -4.547 6.324 1 98.81 215 ILE B C 1
ATOM 3657 O O . ILE B 1 215 ? 13.602 -4.586 6.031 1 98.81 215 ILE B O 1
ATOM 3661 N N . ILE B 1 216 ? 11.82 -3.482 6.75 1 98.81 216 ILE B N 1
ATOM 3662 C CA . ILE B 1 216 ? 12.531 -2.221 6.898 1 98.81 216 ILE B CA 1
ATOM 3663 C C . ILE B 1 216 ? 13.68 -2.393 7.891 1 98.81 216 ILE B C 1
ATOM 3665 O O . ILE B 1 216 ? 14.812 -1.991 7.617 1 98.81 216 ILE B O 1
ATOM 3669 N N . GLU B 1 217 ? 13.367 -2.975 9 1 98.81 217 GLU B N 1
ATOM 3670 C CA . GLU B 1 217 ? 14.391 -3.219 10.016 1 98.81 217 GLU B CA 1
ATOM 3671 C C . GLU B 1 217 ? 15.484 -4.145 9.492 1 98.81 217 GLU B C 1
ATOM 3673 O O . GLU B 1 217 ? 16.672 -3.926 9.758 1 98.81 217 GLU B O 1
ATOM 3678 N N . TYR B 1 218 ? 15.078 -5.18 8.773 1 98.88 218 TYR B N 1
ATOM 3679 C CA . TYR B 1 218 ? 16.031 -6.113 8.188 1 98.88 218 TYR B CA 1
ATOM 3680 C C . TYR B 1 218 ? 16.969 -5.402 7.23 1 98.88 218 TYR B C 1
ATOM 3682 O O . TYR B 1 218 ? 18.188 -5.621 7.266 1 98.88 218 TYR B O 1
ATOM 3690 N N . ILE B 1 219 ? 16.438 -4.562 6.359 1 98.81 219 ILE B N 1
ATOM 3691 C CA . ILE B 1 219 ? 17.203 -3.818 5.367 1 98.81 219 ILE B CA 1
ATOM 3692 C C . ILE B 1 219 ? 18.234 -2.928 6.066 1 98.81 219 ILE B C 1
ATOM 3694 O O . ILE B 1 219 ? 19.391 -2.865 5.652 1 98.81 219 ILE B O 1
ATOM 3698 N N . GLU B 1 220 ? 17.766 -2.256 7.094 1 98.38 220 GLU B N 1
ATOM 3699 C CA . GLU B 1 220 ? 18.656 -1.372 7.84 1 98.38 220 GLU B CA 1
ATOM 3700 C C . GLU B 1 220 ? 19.766 -2.162 8.539 1 98.38 220 GLU B C 1
ATOM 3702 O O . GLU B 1 220 ? 20.938 -1.797 8.461 1 98.38 220 GLU B O 1
ATOM 3707 N N . HIS B 1 221 ? 19.375 -3.225 9.141 1 98.44 221 HIS B N 1
ATOM 3708 C CA . HIS B 1 221 ? 20.312 -4.043 9.906 1 98.44 221 HIS B CA 1
ATOM 3709 C C . HIS B 1 221 ? 21.406 -4.629 9.008 1 98.44 221 HIS B C 1
ATOM 3711 O O . HIS B 1 221 ? 22.562 -4.711 9.398 1 98.44 221 HIS B O 1
ATOM 3717 N N . HIS B 1 222 ? 21.047 -5 7.809 1 98.5 222 HIS B N 1
ATOM 3718 C CA . HIS B 1 222 ? 21.984 -5.68 6.926 1 98.5 222 HIS B CA 1
ATOM 3719 C C . HIS B 1 222 ? 22.547 -4.727 5.871 1 98.5 222 HIS B C 1
ATOM 3721 O O . HIS B 1 222 ? 23.266 -5.148 4.961 1 98.5 222 HIS B O 1
ATOM 3727 N N . LYS B 1 223 ? 22.172 -3.445 5.938 1 97.62 223 LYS B N 1
ATOM 3728 C CA . LYS B 1 223 ? 22.656 -2.393 5.051 1 97.62 223 LYS B CA 1
ATOM 3729 C C . LYS B 1 223 ? 22.438 -2.756 3.588 1 97.62 223 LYS B C 1
ATOM 3731 O O . LYS B 1 223 ? 23.344 -2.66 2.77 1 97.62 223 LYS B O 1
ATOM 3736 N N . LEU B 1 224 ? 21.25 -3.188 3.34 1 98.25 224 LEU B N 1
ATOM 3737 C CA . LEU B 1 224 ? 20.906 -3.574 1.977 1 98.25 224 LEU B CA 1
ATOM 3738 C C . LEU B 1 224 ? 20.484 -2.361 1.157 1 98.25 224 LEU B C 1
ATOM 3740 O O . LEU B 1 224 ? 19.891 -1.418 1.694 1 98.25 224 LEU B O 1
ATOM 3744 N N . TYR B 1 225 ? 20.766 -2.363 -0.131 1 97.25 225 TYR B N 1
ATOM 3745 C CA . TYR B 1 225 ? 20.312 -1.415 -1.142 1 97.25 225 TYR B CA 1
ATOM 3746 C C . TYR B 1 225 ? 20.906 -0.031 -0.893 1 97.25 225 TYR B C 1
ATOM 3748 O O . TYR B 1 225 ? 20.234 0.983 -1.126 1 97.25 225 TYR B O 1
ATOM 3756 N N . ARG B 1 226 ? 22.094 0.033 -0.296 1 88.94 226 ARG B N 1
ATOM 3757 C CA . ARG B 1 226 ? 22.719 1.311 0.024 1 88.94 226 ARG B CA 1
ATOM 3758 C C . ARG B 1 226 ? 23.891 1.6 -0.916 1 88.94 226 ARG B C 1
ATOM 3760 O O . ARG B 1 226 ? 24.516 0.675 -1.435 1 88.94 226 ARG B O 1
#

InterPro domains:
  IPR004821 Cytidyltransferase-like domain [PF01467] (12-199)
  IPR005248 Nicotinate/nicotinamide nucleotide adenylyltransferase [TIGR00482] (11-225)
  IPR014729 Rossmann-like alpha/beta/alpha sandwich fold [G3DSA:3.40.50.620] (5-226)
  IPR051182 Eukaryotic NMN adenylyltransferase [PTHR12039] (3-226)

Organism: Dermatophagoides pteronyssinus (NCBI:txid6956)

Secondary structure (DSSP, 8-state):
-PPPEEEEEEEEE--TT--HHHHHHHHHHHHHHHHHSSEEEEEEEEEEPPTT---SS----HHHHHHHHHHHHT--BTTB--SEEE--HHHHSSS---HHHHHHHHHHHHHHS-SS-EEEEEEEEHHHHHGGGSTTTS-HHHHHHIIIII-EEEE--TT--HHHHHHHSTTHHHHHHTGGGEEEE---SB---HHHHHHHHHTT---BTTB-HHHHHHHHHHTTT-/-PPPEEEEEEEEE--TT--HHHHHHHHHHHHHHHHHSSEEEEEEEEEEPPTT---SS----HHHHHHHHHHHHT--BTTB--SEEE--HHHHSSS---HHHHHHHHHHHHHHS-SS-EEEEEEEEHHHHHGGGSTTTS-HHHHHHIIIII-EEEE--TT--HHHHHHHSTTHHHHHHTGGGEEEE---SB---HHHHHHHHHTT---BTTB-HHHHHHHHHHTTT-

Nearest PDB structures (foldseek):
  1nup-assembly1_A  TM=9.639E-01  e=4.267E-26  Homo sapiens
  5z9r-assembly1_A  TM=9.284E-01  e=6.237E-26  Mus musculus
  1kku-assembly1_A  TM=9.522E-01  e=7.828E-25  Homo sapiens
  5z9r-assembly1_B  TM=9.164E-01  e=5.560E-24  Mus musculus
  8qe8-assembly1_2  TM=9.477E-01  e=1.115E-23  Homo sapiens

Solvent-accessible surface area (backbone atoms only — not comparable to full-atom values): 24961 Å² total; per-residue (Å²): 127,86,77,58,46,36,31,33,41,36,34,71,44,66,42,65,48,68,36,33,44,65,56,33,50,53,46,53,50,47,42,53,43,48,71,67,65,55,41,37,77,77,35,34,36,39,33,36,44,19,71,63,55,87,63,96,57,86,71,73,55,38,72,60,38,51,48,42,47,50,62,60,46,67,48,58,62,94,86,33,76,47,63,48,42,82,43,58,67,53,28,65,43,97,50,57,76,58,70,60,57,55,50,51,51,52,45,48,63,59,42,71,81,37,93,62,72,57,45,48,26,42,43,42,42,14,59,62,59,47,43,67,61,40,85,85,69,54,55,68,68,51,52,48,48,42,33,68,75,43,16,35,40,32,37,46,36,97,82,36,62,54,64,51,43,43,70,70,36,93,51,13,74,64,45,54,72,38,40,91,34,49,44,76,41,85,56,69,56,57,57,70,45,34,66,56,49,40,52,29,47,62,70,71,35,75,57,69,66,52,31,58,68,68,40,54,52,49,35,62,75,68,60,55,68,112,127,85,78,57,46,35,32,33,40,35,34,69,42,67,44,64,49,67,36,32,45,65,56,33,50,53,46,52,50,48,44,53,43,48,69,69,64,54,40,37,78,78,36,32,35,39,33,37,44,20,72,63,55,87,63,95,58,88,72,71,55,37,72,59,38,50,49,43,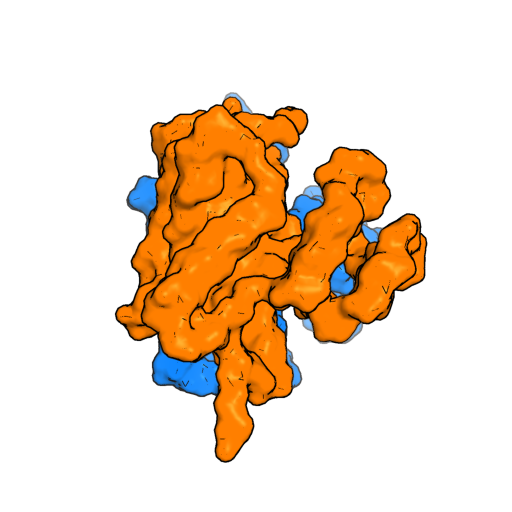48,50,62,60,47,67,47,58,61,94,85,33,75,47,63,48,43,81,42,60,68,54,29,66,43,97,51,58,76,57,68,61,58,55,50,51,52,53,46,49,63,61,40,70,82,38,90,62,73,57,43,47,26,41,42,42,42,14,58,61,58,46,43,67,63,40,83,85,70,53,55,66,68,50,52,47,49,42,33,68,75,43,16,35,38,31,35,45,36,98,82,38,62,54,65,51,43,44,70,69,37,93,52,14,73,64,44,53,73,38,39,92,34,49,45,77,38,88,53,71,54,58,58,69,45,33,67,56,49,40,52,29,46,62,70,70,36,75,57,69,67,50,31,57,68,67,42,53,51,49,34,61,74,67,60,54,68,111

Radius of gyration: 24.04 Å; Cα contacts (8 Å, |Δi|>4): 770; chains: 2; bounding box: 47×72×58 Å

Sequence (452 aa):
MSKLEKIVILGCGSYNPLTYMHLRMFEIARDFLIQKGSYEVVGGIISPVNDRYKTKKYLAPAKHRIEMIRLVLKKTLFGRPNWIRLDEWESQLDHWCRTIEVIQYHHKILNSNNNDKIRLMLICGSDMFDSFNVPNLWDDNDIETIIKDHGLLVIFRNTSDPWKTLRNSSKSHLLLKYESNIHIIEHAPNAVSSTYIRDAIIKKESIRYLTDDSIIEYIEHHKLYRMSKLEKIVILGCGSYNPLTYMHLRMFEIARDFLIQKGSYEVVGGIISPVNDRYKTKKYLAPAKHRIEMIRLVLKKTLFGRPNWIRLDEWESQLDHWCRTIEVIQYHHKILNSNNNDKIRLMLICGSDMFDSFNVPNLWDDNDIETIIKDHGLLVIFRNTSDPWKTLRNSSKSHLLLKYESNIHIIEHAPNAVSSTYIRDAIIKKESIRYLTDDSIIEYIEHHKLYR